Protein AF-0000000066047493 (afdb_homodimer)

Solvent-accessible surface area (backbone atoms only — not comparable to full-atom values): 22951 Å² total; per-residue (Å²): 124,48,51,54,41,80,48,24,30,14,54,43,88,76,46,97,76,57,44,46,28,28,40,34,30,25,48,76,84,40,81,46,74,47,67,24,36,62,65,63,35,32,35,35,38,46,35,35,28,64,75,72,47,18,36,46,33,30,32,35,70,24,67,33,24,29,52,37,48,42,27,70,78,39,75,61,57,65,62,62,13,74,35,93,57,65,35,69,50,83,67,80,63,63,32,67,62,13,40,36,40,35,50,41,54,42,69,62,78,60,86,91,60,49,70,47,50,48,46,28,53,32,36,29,40,38,52,6,32,69,57,56,58,84,57,52,40,81,73,51,51,26,41,41,59,48,82,39,19,29,22,44,38,36,36,30,33,31,79,44,43,67,87,37,45,78,43,80,33,20,38,49,68,93,72,68,45,62,38,44,61,38,75,42,44,57,93,49,41,64,60,55,56,67,36,66,83,53,51,23,28,56,66,39,39,42,47,54,52,46,40,58,70,69,45,26,64,81,70,70,50,129,122,50,51,54,42,77,48,23,30,15,54,42,87,77,46,97,76,57,44,46,28,30,40,33,32,25,47,78,84,40,82,46,72,47,69,24,38,63,67,62,34,32,36,34,38,46,34,37,29,65,75,71,48,19,36,45,34,31,32,36,69,24,68,32,24,29,52,36,47,42,28,70,78,39,75,63,59,65,63,62,13,74,37,94,57,64,36,68,51,84,68,81,63,62,31,67,62,13,41,36,40,35,50,42,56,43,68,62,79,61,85,91,59,51,72,48,51,47,46,28,52,31,36,30,40,37,53,5,32,68,57,54,58,85,56,52,40,81,72,53,51,26,41,42,59,49,82,40,19,28,22,44,37,35,34,30,34,32,79,44,42,67,87,37,45,79,45,81,32,19,37,50,67,92,72,67,44,61,38,44,59,38,76,43,44,56,93,49,42,64,62,54,54,68,35,66,84,53,52,24,28,55,66,38,41,42,47,54,52,46,39,58,72,71,45,25,66,80,70,69,51,127

Secondary structure (DSSP, 8-state):
---EEEEEEEE----SS-EEEEEEEEETTEEEEEEEEE---EEEEEEEETTTTEEEEEEEE-HHHHHHHHHHHSTTTTTGGGSSS-EE-SS---GGGGEEEE-EEEE--STT--HHHHHHHHIIIII-B---GGG-EEEEEEEESTTT--EEEEEEEEEE-GGGB-S-----GGGT--EEEEEEEGGGHHHHHH-TTS-BBHHHHHHHHHIIIIIHHHHT--/---EEEEEEEE-S--SS-EEEEEEEEETTEEEEEEEEE---EEEEEEEETTTTEEEEEEEE-HHHHHHHHHHHSTTTTTGGGSSS-EE-SS---GGGGEEEE-EEEE--STT--HHHHHHHHIIIII-B---GGG-EEEEEEEESTTT--EEEEEEEEEE-GGGB-S-----GGGT--EEEEEEEGGGHHHHHH-TTS-BBHHHHHHHHHIIIIIHHHHT--

Radius of gyration: 21.53 Å; Cα contacts (8 Å, |Δi|>4): 1032; chains: 2; bounding box: 58×57×49 Å

pLDDT: mean 90.62, std 9.06, range [60.53, 98.88]

Organism: Bos taurus (NCBI:txid9913)

Structure (mmCIF, N/CA/C/O backbo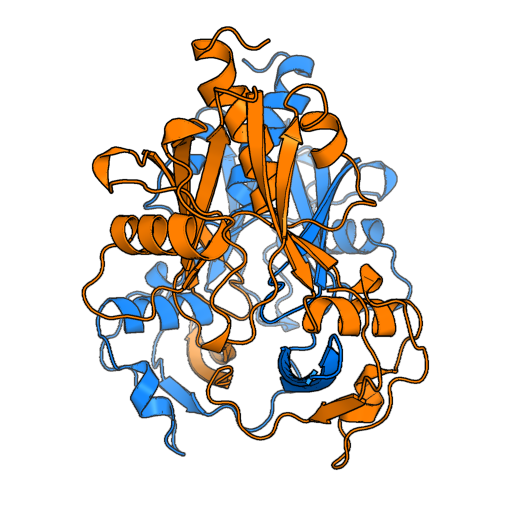ne):
data_AF-0000000066047493-model_v1
#
loop_
_entity.id
_entity.type
_entity.pdbx_description
1 polymer 'Uridine diphosphate glucose pyrophosphatase NUDT14'
#
loop_
_atom_site.group_PDB
_atom_site.id
_atom_site.type_symbol
_atom_site.label_atom_id
_atom_site.label_alt_id
_atom_site.label_comp_id
_atom_site.label_asym_id
_atom_site.label_entity_id
_atom_site.label_seq_id
_atom_site.pdbx_PDB_ins_code
_atom_site.Cartn_x
_atom_site.Cartn_y
_atom_site.Cartn_z
_atom_site.occupancy
_atom_site.B_iso_or_equiv
_atom_site.auth_seq_id
_atom_site.auth_comp_id
_atom_site.auth_asym_id
_atom_site.auth_atom_id
_atom_site.pdbx_PDB_model_num
ATOM 1 N N . MET A 1 1 ? -6.012 13.375 20.609 1 70.56 1 MET A N 1
ATOM 2 C CA . MET A 1 1 ? -6.293 12.547 19.438 1 70.56 1 MET A CA 1
ATOM 3 C C . MET A 1 1 ? -6.602 11.109 19.859 1 70.56 1 MET A C 1
ATOM 5 O O . MET A 1 1 ? -7.414 10.438 19.219 1 70.56 1 MET A O 1
ATOM 9 N N . GLU A 1 2 ? -6.23 10.93 21.062 1 76.81 2 GLU A N 1
ATOM 10 C CA . GLU A 1 2 ? -6.199 9.492 21.281 1 76.81 2 GLU A CA 1
ATOM 11 C C . GLU A 1 2 ? -7.277 9.055 22.266 1 76.81 2 GLU A C 1
ATOM 13 O O . GLU A 1 2 ? -7.344 7.887 22.641 1 76.81 2 GLU A O 1
ATOM 18 N N . ARG A 1 3 ? -8.047 9.992 22.656 1 81.75 3 ARG A N 1
ATOM 19 C CA . ARG A 1 3 ? -9.141 9.523 23.5 1 81.75 3 ARG A CA 1
ATOM 20 C C . ARG A 1 3 ? -10.281 8.961 22.672 1 81.75 3 ARG A C 1
ATOM 22 O O . ARG A 1 3 ? -11.094 9.711 22.125 1 81.75 3 ARG A O 1
ATOM 29 N N . ILE A 1 4 ? -10.367 7.695 22.516 1 81.25 4 ILE A N 1
ATOM 30 C CA . ILE A 1 4 ? -11.367 6.973 21.719 1 81.25 4 ILE A CA 1
ATOM 31 C C . ILE A 1 4 ? -12.289 6.195 22.656 1 81.25 4 ILE A C 1
ATOM 33 O O . ILE A 1 4 ? -11.828 5.41 23.484 1 81.25 4 ILE A O 1
ATOM 37 N N . GLU A 1 5 ? -13.516 6.441 22.578 1 80.44 5 GLU A N 1
ATOM 38 C CA . GLU A 1 5 ? -14.492 5.812 23.469 1 80.44 5 GLU A CA 1
ATOM 39 C C . GLU A 1 5 ? -15.711 5.324 22.688 1 80.44 5 GLU A C 1
ATOM 41 O O . GLU A 1 5 ? -15.945 5.766 21.562 1 80.44 5 GLU A O 1
ATOM 46 N N . GLY A 1 6 ? -16.453 4.453 23.312 1 81.94 6 GLY A N 1
ATOM 47 C CA . GLY A 1 6 ? -17.75 4.031 22.781 1 81.94 6 GLY A CA 1
ATOM 48 C C . GLY A 1 6 ? -17.656 3.428 21.391 1 81.94 6 GLY A C 1
ATOM 49 O O . GLY A 1 6 ? -18.469 3.732 20.531 1 81.94 6 GLY A O 1
ATOM 50 N N . VAL A 1 7 ? -16.672 2.66 21.156 1 81.75 7 VAL A N 1
ATOM 51 C CA . VAL A 1 7 ? -16.422 2.117 19.812 1 81.75 7 VAL A CA 1
ATOM 52 C C . VAL A 1 7 ? -17.406 0.978 19.547 1 81.75 7 VAL A C 1
ATOM 54 O O . VAL A 1 7 ? -17.5 0.032 20.328 1 81.75 7 VAL A O 1
ATOM 57 N N . ALA A 1 8 ? -18.188 1.154 18.516 1 83.56 8 ALA A N 1
ATOM 58 C CA . ALA A 1 8 ? -19.125 0.139 18.047 1 83.56 8 ALA A CA 1
ATOM 59 C C . ALA A 1 8 ? -19 -0.094 16.547 1 83.56 8 ALA A C 1
ATOM 61 O O . ALA A 1 8 ? -18.609 0.812 15.812 1 83.56 8 ALA A O 1
ATOM 62 N N . VAL A 1 9 ? -19.312 -1.33 16.078 1 82.88 9 VAL A N 1
ATOM 63 C CA . VAL A 1 9 ? -19.172 -1.686 14.672 1 82.88 9 VAL A CA 1
ATOM 64 C C . VAL A 1 9 ? -20.469 -2.34 14.18 1 82.88 9 VAL A C 1
ATOM 66 O O . VAL A 1 9 ? -21.109 -3.08 14.922 1 82.88 9 VAL A O 1
ATOM 69 N N . GLY A 1 10 ? -20.859 -1.944 12.938 1 78.19 10 GLY A N 1
ATOM 70 C CA . GLY A 1 10 ? -22 -2.551 12.266 1 78.19 10 GLY A CA 1
ATOM 71 C C . GLY A 1 10 ? -21.812 -2.658 10.766 1 78.19 10 GLY A C 1
ATOM 72 O O . GLY A 1 10 ? -20.844 -2.146 10.211 1 78.19 10 GLY A O 1
ATOM 73 N N . ARG A 1 11 ? -22.766 -3.391 10.141 1 78.81 11 ARG A N 1
ATOM 74 C CA . ARG A 1 11 ? -22.75 -3.514 8.688 1 78.81 11 ARG A CA 1
ATOM 75 C C . ARG A 1 11 ? -22.953 -2.156 8.023 1 78.81 11 ARG A C 1
ATOM 77 O O . ARG A 1 11 ? -23.766 -1.351 8.477 1 78.81 11 ARG A O 1
ATOM 84 N N . CYS A 1 12 ? -22.172 -1.893 7.023 1 75.12 12 CYS A N 1
ATOM 85 C CA . CYS A 1 12 ? -22.312 -0.678 6.23 1 75.12 12 CYS A CA 1
ATOM 86 C C . CYS A 1 12 ? -23.234 -0.919 5.035 1 75.12 12 CYS A C 1
ATOM 88 O O . CYS A 1 12 ? -22.828 -1.562 4.062 1 75.12 12 CYS A O 1
ATOM 90 N N . ALA A 1 13 ? -24.469 -0.514 5.109 1 67.25 13 ALA A N 1
ATOM 91 C CA . ALA A 1 13 ? -25.438 -0.78 4.055 1 67.25 13 ALA A CA 1
ATOM 92 C C . ALA A 1 13 ? -25.156 0.075 2.822 1 67.25 13 ALA A C 1
ATOM 94 O O . ALA A 1 13 ? -25.25 -0.409 1.691 1 67.25 13 ALA A O 1
ATOM 95 N N . ALA A 1 14 ? -24.891 1.337 3.01 1 70.12 14 ALA A N 1
ATOM 96 C CA . ALA A 1 14 ? -24.609 2.283 1.936 1 70.12 14 ALA A CA 1
ATOM 97 C C . ALA A 1 14 ? -23.562 3.305 2.371 1 70.12 14 ALA A C 1
ATOM 99 O O . ALA A 1 14 ? -23.547 3.734 3.527 1 70.12 14 ALA A O 1
ATOM 100 N N . SER A 1 15 ? -22.625 3.457 1.562 1 75.62 15 SER A N 1
ATOM 101 C CA . SER A 1 15 ? -21.594 4.438 1.853 1 75.62 15 SER A CA 1
ATOM 102 C C . SER A 1 15 ? -21.281 5.301 0.631 1 75.62 15 SER A C 1
ATOM 104 O O . SER A 1 15 ? -21.156 4.785 -0.481 1 75.62 15 SER A O 1
ATOM 106 N N . PRO A 1 16 ? -21.328 6.594 0.808 1 71.5 16 PRO A N 1
ATOM 107 C CA . PRO A 1 16 ? -20.875 7.43 -0.305 1 71.5 16 PRO A CA 1
ATOM 108 C C . PRO A 1 16 ? -19.375 7.328 -0.55 1 71.5 16 PRO A C 1
ATOM 110 O O . PRO A 1 16 ? -18.875 7.734 -1.607 1 71.5 16 PRO A O 1
ATOM 113 N N . TYR A 1 17 ? -18.672 6.754 0.406 1 72.06 17 TYR A N 1
ATOM 114 C CA . TYR A 1 17 ? -17.203 6.746 0.333 1 72.06 17 TYR A CA 1
ATOM 115 C C . TYR A 1 17 ? -16.688 5.375 -0.088 1 72.06 17 TYR A C 1
ATOM 117 O O . TYR A 1 17 ? -15.586 5.262 -0.618 1 72.06 17 TYR A O 1
ATOM 125 N N . LEU A 1 18 ? -17.5 4.414 0.241 1 75.94 18 LEU A N 1
ATOM 126 C CA . LEU A 1 18 ? -17.203 3.035 -0.128 1 75.94 18 LEU A CA 1
ATOM 127 C C . LEU A 1 18 ? -18.266 2.477 -1.062 1 75.94 18 LEU A C 1
ATOM 129 O O . LEU A 1 18 ? -19.328 2.041 -0.609 1 75.94 18 LEU A O 1
ATOM 133 N N . VAL A 1 19 ? -18.016 2.482 -2.299 1 79.25 19 VAL A N 1
ATOM 134 C CA . VAL A 1 19 ? -18.984 1.977 -3.26 1 79.25 19 VAL A CA 1
ATOM 135 C C . VAL A 1 19 ? -18.484 0.665 -3.861 1 79.25 19 VAL A C 1
ATOM 137 O O . VAL A 1 19 ? -17.656 0.669 -4.773 1 79.25 19 VAL A O 1
ATOM 140 N N . PRO A 1 20 ? -18.984 -0.422 -3.262 1 83.5 20 PRO A N 1
ATOM 141 C CA . PRO A 1 20 ? -18.609 -1.722 -3.812 1 83.5 20 PRO A CA 1
ATOM 142 C C . PRO A 1 20 ? -19.219 -1.991 -5.18 1 83.5 20 PRO A C 1
ATOM 144 O O . PRO A 1 20 ? -20.422 -1.762 -5.375 1 83.5 20 PRO A O 1
ATOM 147 N N . LEU A 1 21 ? -18.406 -2.371 -6.109 1 86.44 21 LEU A N 1
ATOM 148 C CA . LEU A 1 21 ? -18.828 -2.723 -7.465 1 86.44 21 LEU A CA 1
ATOM 149 C C . LEU A 1 21 ? -18.406 -4.145 -7.812 1 86.44 21 LEU A C 1
ATOM 151 O O . LEU A 1 21 ? -17.516 -4.707 -7.168 1 86.44 21 LEU A O 1
ATOM 155 N N . THR A 1 22 ? -19.141 -4.727 -8.719 1 87.56 22 THR A N 1
ATOM 156 C CA . THR A 1 22 ? -18.75 -6.023 -9.266 1 87.56 22 THR A CA 1
ATOM 157 C C . THR A 1 22 ? -18.438 -5.914 -10.758 1 87.56 22 THR A C 1
ATOM 159 O O . THR A 1 22 ? -19.234 -5.363 -11.523 1 87.56 22 THR A O 1
ATOM 162 N N . LEU A 1 23 ? -17.281 -6.344 -11.148 1 88.94 23 LEU A N 1
ATOM 163 C CA . LEU A 1 23 ? -16.906 -6.445 -12.555 1 88.94 23 LEU A CA 1
ATOM 164 C C . LEU A 1 23 ? -17.188 -7.848 -13.086 1 88.94 23 LEU A C 1
ATOM 166 O O . LEU A 1 23 ? -16.766 -8.836 -12.492 1 88.94 23 LEU A O 1
ATOM 170 N N . HIS A 1 24 ? -17.922 -7.922 -14.109 1 88.31 24 HIS A N 1
ATOM 171 C CA . HIS A 1 24 ? -18.172 -9.172 -14.828 1 88.31 24 HIS A CA 1
ATOM 172 C C . HIS A 1 24 ? -17.406 -9.195 -16.141 1 88.3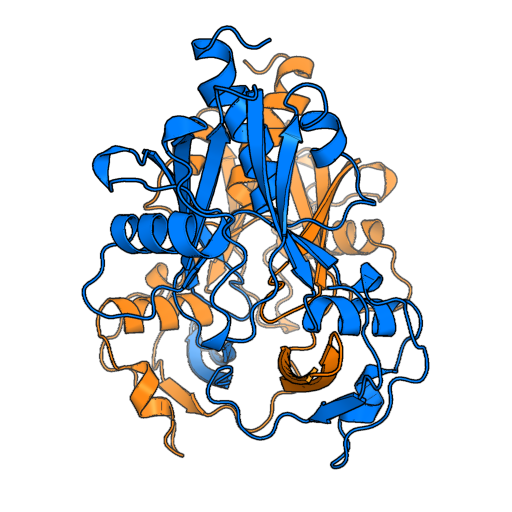1 24 HIS A C 1
ATOM 174 O O . HIS A 1 24 ? -17.375 -8.211 -16.875 1 88.31 24 HIS A O 1
ATOM 180 N N . TYR A 1 25 ? -16.734 -10.328 -16.391 1 89 25 TYR A N 1
ATOM 181 C CA . TYR A 1 25 ? -15.906 -10.398 -17.594 1 89 25 TYR A CA 1
ATOM 182 C C . TYR A 1 25 ? -15.625 -11.844 -17.984 1 89 25 TYR A C 1
ATOM 184 O O . TYR A 1 25 ? -15.914 -12.766 -17.203 1 89 25 TYR A O 1
ATOM 192 N N . ARG A 1 26 ? -15.211 -11.977 -19.172 1 88.38 26 ARG A N 1
ATOM 193 C CA . ARG A 1 26 ? -14.703 -13.266 -19.625 1 88.38 26 ARG A CA 1
ATOM 194 C C . ARG A 1 26 ? -13.188 -13.219 -19.812 1 88.38 26 ARG A C 1
ATOM 196 O O . ARG A 1 26 ? -12.656 -12.289 -20.438 1 88.38 26 ARG A O 1
ATOM 203 N N . GLN A 1 27 ? -12.547 -14.141 -19.141 1 88.88 27 GLN A N 1
ATOM 204 C CA . GLN A 1 27 ? -11.102 -14.273 -19.297 1 88.88 27 GLN A CA 1
ATOM 205 C C . GLN A 1 27 ? -10.734 -15.609 -19.938 1 88.88 27 GLN A C 1
ATOM 207 O O . GLN A 1 27 ? -10.992 -16.672 -19.359 1 88.88 27 GLN A O 1
ATOM 212 N N . ASN A 1 28 ? -10.156 -15.547 -21.125 1 87.81 28 ASN A N 1
ATOM 213 C CA . ASN A 1 28 ? -9.836 -16.75 -21.891 1 87.81 28 ASN A CA 1
ATOM 214 C C . ASN A 1 28 ? -11.047 -17.672 -22.016 1 87.81 28 ASN A C 1
ATOM 216 O O . ASN A 1 28 ? -10.945 -18.875 -21.75 1 87.81 28 ASN A O 1
ATOM 220 N N . GLY A 1 29 ? -12.203 -17.062 -22.188 1 86 29 GLY A N 1
ATOM 221 C CA . GLY A 1 29 ? -13.422 -17.812 -22.453 1 86 29 GLY A CA 1
ATOM 222 C C . GLY A 1 29 ? -14.195 -18.141 -21.188 1 86 29 GLY A C 1
ATOM 223 O O . GLY A 1 29 ? -15.375 -18.5 -21.25 1 86 29 GLY A O 1
ATOM 224 N N . ALA A 1 30 ? -13.547 -17.984 -20.094 1 87.5 30 ALA A N 1
ATOM 225 C CA . ALA A 1 30 ? -14.211 -18.328 -18.828 1 87.5 30 ALA A CA 1
ATOM 226 C C . ALA A 1 30 ? -14.852 -17.094 -18.188 1 87.5 30 ALA A C 1
ATOM 228 O O . ALA A 1 30 ? -14.203 -16.047 -18.062 1 87.5 30 ALA A O 1
ATOM 229 N N . GLN A 1 31 ? -16.141 -17.297 -17.766 1 88.62 31 GLN A N 1
ATOM 230 C CA . GLN A 1 31 ? -16.859 -16.234 -17.094 1 88.62 31 GLN A CA 1
ATOM 231 C C . GLN A 1 31 ? -16.359 -16.047 -15.672 1 88.62 31 GLN A C 1
ATOM 233 O O . GLN A 1 31 ? -16.203 -17.016 -14.93 1 88.62 31 GLN A O 1
ATOM 238 N N . LYS A 1 32 ? -16.062 -14.781 -15.398 1 88.19 32 LYS A N 1
ATOM 239 C CA . LYS A 1 32 ? -15.57 -14.453 -14.07 1 88.19 32 LYS A CA 1
ATOM 240 C C . LYS A 1 32 ? -16.234 -13.195 -13.523 1 88.19 32 LYS A C 1
ATOM 242 O O . LYS A 1 32 ? -16.844 -12.43 -14.281 1 88.19 32 LYS A O 1
ATOM 247 N N . SER A 1 33 ? -16.297 -13.078 -12.25 1 87.94 33 SER A N 1
ATOM 248 C CA . SER A 1 33 ? -16.719 -11.867 -11.562 1 87.94 33 SER A CA 1
ATOM 249 C C . SER A 1 33 ? -15.766 -11.508 -10.43 1 87.94 33 SER A C 1
ATOM 251 O O . SER A 1 33 ? -15.156 -12.398 -9.828 1 87.94 33 SER A O 1
ATOM 253 N N . TRP A 1 34 ? -15.633 -10.211 -10.211 1 89.06 34 TRP A N 1
ATOM 254 C CA . TRP A 1 34 ? -14.742 -9.727 -9.164 1 89.06 34 TRP A CA 1
ATOM 255 C C . TRP A 1 34 ? -15.328 -8.492 -8.477 1 89.06 34 TRP A C 1
ATOM 257 O O . TRP A 1 34 ? -15.711 -7.527 -9.141 1 89.06 34 TRP A O 1
ATOM 267 N N . ASP A 1 35 ? -15.422 -8.617 -7.145 1 87.38 35 ASP A N 1
ATOM 268 C CA . ASP A 1 35 ? -15.906 -7.488 -6.352 1 87.38 35 ASP A CA 1
ATOM 269 C C . ASP A 1 35 ? -14.758 -6.551 -5.973 1 87.38 35 ASP A C 1
ATOM 271 O O . ASP A 1 35 ? -13.695 -7.004 -5.555 1 87.38 35 ASP A O 1
ATOM 275 N N . PHE A 1 36 ? -15.023 -5.254 -6.223 1 88.69 36 PHE A N 1
ATOM 276 C CA . PHE A 1 36 ? -13.984 -4.273 -5.914 1 88.69 36 PHE A CA 1
ATOM 277 C C . PHE A 1 36 ? -14.609 -2.963 -5.441 1 88.69 36 PHE A C 1
ATOM 279 O O . PHE A 1 36 ? -15.828 -2.814 -5.441 1 88.69 36 PHE A O 1
ATOM 286 N N . MET A 1 37 ? -13.758 -2.092 -4.914 1 86.38 37 MET A N 1
ATOM 287 C CA . MET A 1 37 ? -14.164 -0.768 -4.457 1 86.38 37 MET A CA 1
ATOM 288 C C . MET A 1 37 ? -13.633 0.319 -5.383 1 86.38 37 MET A C 1
ATOM 290 O O . MET A 1 37 ? -12.445 0.323 -5.727 1 86.38 37 MET A O 1
ATOM 294 N N . LYS A 1 38 ? -14.562 1.159 -5.742 1 85.19 38 LYS A N 1
ATOM 295 C CA . LYS A 1 38 ? -14.109 2.344 -6.465 1 85.19 38 LYS A CA 1
ATOM 296 C C . LYS A 1 38 ? -13.414 3.328 -5.527 1 85.19 38 LYS A C 1
ATOM 298 O O . LYS A 1 38 ? -13.977 3.709 -4.496 1 85.19 38 LYS A O 1
ATOM 303 N N . THR A 1 39 ? -12.227 3.664 -5.762 1 85.75 39 THR A N 1
ATOM 304 C CA . THR A 1 39 ? -11.477 4.629 -4.973 1 85.75 39 THR A CA 1
ATOM 305 C C . THR A 1 39 ? -10.82 5.672 -5.871 1 85.75 39 THR A C 1
ATOM 307 O O . THR A 1 39 ? -10.703 5.473 -7.082 1 85.75 39 THR A O 1
ATOM 310 N N . HIS A 1 40 ? -10.469 6.848 -5.309 1 87.81 40 HIS A N 1
ATOM 311 C CA . HIS A 1 40 ? -9.766 7.902 -6.031 1 87.81 40 HIS A CA 1
ATOM 312 C C . HIS A 1 40 ? -8.266 7.656 -6.043 1 87.81 40 HIS A C 1
ATOM 314 O O . HIS A 1 40 ? -7.715 7.09 -5.098 1 87.81 40 HIS A O 1
ATOM 320 N N . ASP A 1 41 ? -7.684 8.062 -7.16 1 92.19 41 ASP A N 1
ATOM 321 C CA . ASP A 1 41 ? -6.23 8.18 -7.117 1 92.19 41 ASP A CA 1
ATOM 322 C C . ASP A 1 41 ? -5.789 9.125 -6.004 1 92.19 41 ASP A C 1
ATOM 324 O O . ASP A 1 41 ? -6.602 9.875 -5.457 1 92.19 41 ASP A O 1
ATOM 328 N N . SER A 1 42 ? -4.52 8.984 -5.617 1 95.44 42 SER A N 1
ATOM 329 C CA . SER A 1 42 ? -4.039 9.789 -4.5 1 95.44 42 SER A CA 1
ATOM 330 C C . SER A 1 42 ? -2.578 10.18 -4.695 1 95.44 42 SER A C 1
ATOM 332 O O . SER A 1 42 ? -1.908 9.68 -5.602 1 95.44 42 SER A O 1
ATOM 334 N N . VAL A 1 43 ? -2.195 11.141 -3.908 1 98 43 VAL A N 1
ATOM 335 C CA . VAL A 1 43 ? -0.798 11.562 -3.855 1 98 43 VAL A CA 1
ATOM 336 C C . VAL A 1 43 ? -0.275 11.438 -2.426 1 98 43 VAL A C 1
ATOM 338 O O . VAL A 1 43 ? -1.055 11.43 -1.471 1 98 43 VAL A O 1
ATOM 341 N N . THR A 1 44 ? 0.979 11.219 -2.291 1 98.44 44 THR A N 1
ATOM 342 C CA . THR A 1 44 ? 1.712 11.359 -1.039 1 98.44 44 THR A CA 1
ATOM 343 C C . THR A 1 44 ? 2.922 12.266 -1.222 1 98.44 44 THR A C 1
ATOM 345 O O . THR A 1 44 ? 3.395 12.469 -2.344 1 98.44 44 THR A O 1
ATOM 348 N N . ILE A 1 45 ? 3.35 12.812 -0.146 1 98.69 45 ILE A N 1
ATOM 349 C CA . ILE A 1 45 ? 4.504 13.703 -0.231 1 98.69 45 ILE A CA 1
ATOM 350 C C . ILE A 1 45 ? 5.457 13.422 0.929 1 98.69 45 ILE A C 1
ATOM 352 O O . ILE A 1 45 ? 5.062 13.484 2.096 1 98.69 45 ILE A O 1
ATOM 356 N N . LEU A 1 46 ? 6.684 13.07 0.621 1 98.75 46 LEU A N 1
ATOM 357 C CA . LEU A 1 46 ? 7.785 13.031 1.574 1 98.75 46 LEU A CA 1
ATOM 358 C C . LEU A 1 46 ? 8.469 14.391 1.667 1 98.75 46 LEU A C 1
ATOM 360 O O . LEU A 1 46 ? 9.023 14.883 0.679 1 98.75 46 LEU A O 1
ATOM 364 N N . MET A 1 47 ? 8.383 15.008 2.791 1 98.81 47 MET A N 1
ATOM 365 C CA . MET A 1 47 ? 9.031 16.297 2.988 1 98.81 47 MET A CA 1
ATOM 366 C C . MET A 1 47 ? 10.242 16.172 3.906 1 98.81 47 MET A C 1
ATOM 368 O O . MET A 1 47 ? 10.188 15.453 4.91 1 98.81 47 MET A O 1
ATOM 372 N N . PHE A 1 48 ? 11.312 16.75 3.531 1 98.69 48 PHE A N 1
ATOM 373 C CA . PHE A 1 48 ? 12.516 16.891 4.348 1 98.69 48 PHE A CA 1
ATOM 374 C C . PHE A 1 48 ? 12.703 18.344 4.797 1 98.69 48 PHE A C 1
ATOM 376 O O . PHE A 1 48 ? 12.953 19.219 3.979 1 98.69 48 PHE A O 1
ATOM 383 N N . ASN A 1 49 ? 12.516 18.609 6.074 1 98.38 49 ASN A N 1
ATOM 384 C CA . ASN A 1 49 ? 12.797 19.922 6.633 1 98.38 49 ASN A CA 1
ATOM 385 C C . ASN A 1 49 ? 14.281 20.109 6.91 1 98.38 49 ASN A C 1
ATOM 387 O O . ASN A 1 49 ? 14.812 19.562 7.879 1 98.38 49 ASN A O 1
ATOM 391 N N . SER A 1 50 ? 14.898 20.859 6.121 1 97.25 50 SER A N 1
ATOM 392 C CA . SER A 1 50 ? 16.344 21.016 6.215 1 97.25 50 SER A CA 1
ATOM 393 C C . SER A 1 50 ? 16.719 21.891 7.406 1 97.25 50 SER A C 1
ATOM 395 O O . SER A 1 50 ? 17.828 21.766 7.949 1 97.25 50 SER A O 1
ATOM 397 N N . SER A 1 51 ? 15.859 22.812 7.871 1 97.19 51 SER A N 1
ATOM 398 C CA . SER A 1 51 ? 16.125 23.625 9.055 1 97.19 51 SER A CA 1
ATOM 399 C C . SER A 1 51 ? 16.266 22.75 10.297 1 97.19 51 SER A C 1
ATOM 401 O O . SER A 1 5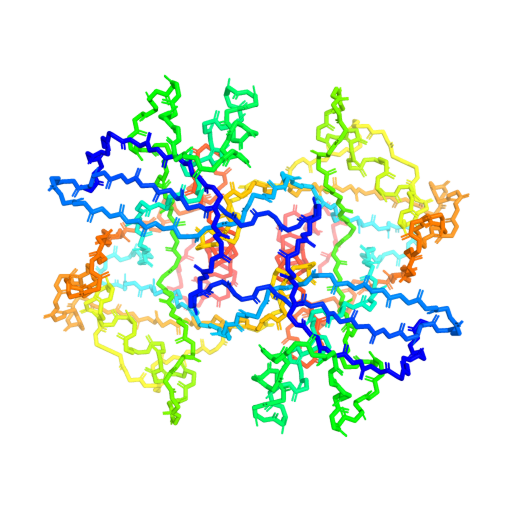1 ? 17.062 23.062 11.188 1 97.19 51 SER A O 1
ATOM 403 N N . ARG A 1 52 ? 15.516 21.641 10.344 1 95.75 52 ARG A N 1
ATOM 404 C CA . ARG A 1 52 ? 15.469 20.766 11.523 1 95.75 52 ARG A CA 1
ATOM 405 C C . ARG A 1 52 ? 16.188 19.453 11.258 1 95.75 52 ARG A C 1
ATOM 407 O O . ARG A 1 52 ? 16.312 18.625 12.164 1 95.75 52 ARG A O 1
ATOM 414 N N . ARG A 1 53 ? 16.562 19.281 10.086 1 96.94 53 ARG A N 1
ATOM 415 C CA . ARG A 1 53 ? 17.125 18 9.672 1 96.94 53 ARG A CA 1
ATOM 416 C C . ARG A 1 53 ? 16.219 16.844 10.039 1 96.94 53 ARG A C 1
ATOM 418 O O . ARG A 1 53 ? 16.641 15.898 10.711 1 96.94 53 ARG A O 1
ATOM 425 N N . SER A 1 54 ? 15.047 16.922 9.57 1 98.31 54 SER A N 1
ATOM 426 C CA . SER A 1 54 ? 14.031 15.945 9.922 1 98.31 54 SER A CA 1
ATOM 427 C C . SER A 1 54 ? 13.102 15.656 8.75 1 98.31 54 SER A C 1
ATOM 429 O O . SER A 1 54 ? 12.953 16.484 7.852 1 98.31 54 SER A O 1
ATOM 431 N N . LEU A 1 55 ? 12.586 14.492 8.711 1 98.75 55 LEU A N 1
ATOM 432 C CA . LEU A 1 55 ? 11.516 14.141 7.781 1 98.75 55 LEU A CA 1
ATOM 433 C C . LEU A 1 55 ? 10.148 14.469 8.375 1 98.75 55 LEU A C 1
ATOM 435 O O . LEU A 1 55 ? 9.914 14.242 9.57 1 98.75 55 LEU A O 1
ATOM 439 N N . VAL A 1 56 ? 9.258 15.016 7.594 1 98.75 56 VAL A N 1
ATOM 440 C CA . VAL A 1 56 ? 7.93 15.414 8.055 1 98.75 56 VAL A CA 1
ATOM 441 C C . VAL A 1 56 ? 6.93 14.289 7.797 1 98.75 56 VAL A C 1
ATOM 443 O O . VAL A 1 56 ? 6.711 13.898 6.648 1 98.75 56 VAL A O 1
ATOM 446 N N . LEU A 1 57 ? 6.355 13.734 8.836 1 98.62 57 LEU A N 1
ATOM 447 C CA . LEU A 1 57 ? 5.309 12.719 8.789 1 98.62 57 LEU A CA 1
ATOM 448 C C . LEU A 1 57 ? 4.023 13.234 9.43 1 98.62 57 LEU A C 1
ATOM 450 O O . LEU A 1 57 ? 4.004 14.328 10 1 98.62 57 LEU A O 1
ATOM 454 N N . VAL A 1 58 ? 3 12.484 9.219 1 98.25 58 VAL A N 1
ATOM 455 C CA . VAL A 1 58 ? 1.767 12.742 9.961 1 98.25 58 VAL A CA 1
ATOM 456 C C . VAL A 1 58 ? 1.388 11.5 10.773 1 98.25 58 VAL A C 1
ATOM 458 O O . VAL A 1 58 ? 1.769 10.383 10.422 1 98.25 58 VAL A O 1
ATOM 461 N N . LYS A 1 59 ? 0.717 11.766 11.781 1 96.75 59 LYS A N 1
ATOM 462 C CA . LYS A 1 59 ? 0.168 10.742 12.664 1 96.75 59 LYS A CA 1
ATOM 463 C C . LYS A 1 59 ? -1.322 10.969 12.906 1 96.75 59 LYS A C 1
ATOM 465 O O . LYS A 1 59 ? -1.757 12.094 13.133 1 96.75 59 LYS A O 1
ATOM 470 N N . GLN A 1 60 ? -2.094 9.93 12.805 1 95.88 60 GLN A N 1
ATOM 471 C CA . GLN A 1 60 ? -3.531 10.086 13 1 95.88 60 GLN A CA 1
ATOM 472 C C . GLN A 1 60 ? -4.191 8.758 13.352 1 95.88 60 GLN A C 1
ATOM 474 O O . GLN A 1 60 ? -3.621 7.691 13.094 1 95.88 60 GLN A O 1
ATOM 479 N N . PHE A 1 61 ? -5.418 8.891 14.008 1 94.44 61 PHE A N 1
ATOM 480 C CA . PHE A 1 61 ? -6.227 7.723 14.328 1 94.44 61 PHE A CA 1
ATOM 481 C C . PHE A 1 61 ? -6.926 7.191 13.078 1 94.44 61 PHE A C 1
ATOM 483 O O . PHE A 1 61 ? -7.633 7.934 12.391 1 94.44 61 PHE A O 1
ATOM 490 N N . ARG A 1 62 ? -6.684 5.93 12.82 1 95.06 62 ARG A N 1
ATOM 491 C CA . ARG A 1 62 ? -7.344 5.23 11.727 1 95.06 62 ARG A CA 1
ATOM 492 C C . ARG A 1 62 ? -8.328 4.188 12.25 1 95.06 62 ARG A C 1
ATOM 494 O O . ARG A 1 62 ? -7.918 3.125 12.719 1 95.06 62 ARG A O 1
ATOM 501 N N . PRO A 1 63 ? -9.602 4.438 12.133 1 91.5 63 PRO A N 1
ATOM 502 C CA . PRO A 1 63 ? -10.602 3.521 12.68 1 91.5 63 PRO A CA 1
ATOM 503 C C . PRO A 1 63 ? -10.469 2.104 12.125 1 91.5 63 PRO A C 1
ATOM 505 O O . PRO A 1 63 ? -10.641 1.132 12.867 1 91.5 63 PRO A O 1
ATOM 508 N N . ALA A 1 64 ? -10.227 2.027 10.852 1 91.81 64 ALA A N 1
ATOM 509 C CA . ALA A 1 64 ? -10.07 0.702 10.25 1 91.81 64 ALA A CA 1
ATOM 510 C C . ALA A 1 64 ? -8.938 -0.069 10.914 1 91.81 64 ALA A C 1
ATOM 512 O O . ALA A 1 64 ? -9.055 -1.269 11.172 1 91.81 64 ALA A O 1
ATOM 513 N N . VAL A 1 65 ? -7.832 0.617 11.141 1 93.94 65 VAL A N 1
ATOM 514 C CA . VAL A 1 65 ? -6.691 -0.009 11.797 1 93.94 65 VAL A CA 1
ATOM 515 C C . VAL A 1 65 ? -7.074 -0.424 13.219 1 93.94 65 VAL A C 1
ATOM 517 O O . VAL A 1 65 ? -6.742 -1.525 13.664 1 93.94 65 VAL A O 1
ATOM 520 N N . TYR A 1 66 ? -7.781 0.435 13.945 1 92.62 66 TYR A N 1
ATOM 521 C CA . TYR A 1 66 ? -8.25 0.121 15.289 1 92.62 66 TYR A CA 1
ATOM 522 C C . TYR A 1 66 ? -9.102 -1.141 15.289 1 92.62 66 TYR A C 1
ATOM 524 O O . TYR A 1 66 ? -8.898 -2.039 16.109 1 92.62 66 TYR A O 1
ATOM 532 N N . ALA A 1 67 ? -10.031 -1.192 14.391 1 89.75 67 ALA A N 1
ATOM 533 C CA . ALA A 1 67 ? -10.914 -2.352 14.273 1 89.75 67 ALA A CA 1
ATOM 534 C C . ALA A 1 67 ? -10.117 -3.621 13.992 1 89.75 67 ALA A C 1
ATOM 536 O O . ALA A 1 67 ? -10.406 -4.684 14.539 1 89.75 67 ALA A O 1
ATOM 537 N N . GLY A 1 68 ? -9.156 -3.453 13.062 1 89.44 68 GLY A N 1
ATOM 538 C CA . GLY A 1 68 ? -8.297 -4.586 12.75 1 89.44 68 GLY A CA 1
ATOM 539 C C . GLY A 1 68 ? -7.531 -5.098 13.961 1 89.44 68 GLY A C 1
ATOM 540 O O . GLY A 1 68 ? -7.391 -6.309 14.141 1 89.44 68 GLY A O 1
ATOM 541 N N . GLU A 1 69 ? -7.008 -4.184 14.766 1 91.44 69 GLU A N 1
ATOM 542 C CA . GLU A 1 69 ? -6.281 -4.566 15.969 1 91.44 69 GLU A CA 1
ATOM 543 C C . GLU A 1 69 ? -7.199 -5.27 16.969 1 91.44 69 GLU A C 1
ATOM 545 O O . GLU A 1 69 ? -6.789 -6.227 17.625 1 91.44 69 GLU A O 1
ATOM 550 N N . VAL A 1 70 ? -8.398 -4.809 17.109 1 89.31 70 VAL A N 1
ATOM 551 C CA . VAL A 1 70 ? -9.367 -5.453 17.984 1 89.31 70 VAL A CA 1
ATOM 552 C C . VAL A 1 70 ? -9.625 -6.883 17.516 1 89.31 70 VAL A C 1
ATOM 554 O O . VAL A 1 70 ? -9.617 -7.816 18.328 1 89.31 70 VAL A O 1
ATOM 557 N N . GLU A 1 71 ? -9.812 -7.016 16.219 1 87.75 71 GLU A N 1
ATOM 558 C CA . GLU A 1 71 ? -10.07 -8.336 15.656 1 87.75 71 GLU A CA 1
ATOM 559 C C . GLU A 1 71 ? -8.867 -9.258 15.859 1 87.75 71 GLU A C 1
ATOM 561 O O . GLU A 1 71 ? -9.039 -10.461 16.078 1 87.75 71 GLU A O 1
ATOM 566 N N . ARG A 1 72 ? -7.691 -8.766 15.688 1 86.75 72 ARG A N 1
ATOM 567 C CA . ARG A 1 72 ? -6.473 -9.547 15.852 1 86.75 72 ARG A CA 1
ATOM 568 C C . ARG A 1 72 ? -6.344 -10.078 17.281 1 86.75 72 ARG A C 1
ATOM 570 O O . ARG A 1 72 ? -6.012 -11.242 17.484 1 86.75 72 ARG A O 1
ATOM 577 N N . LEU A 1 73 ? -6.617 -9.281 18.281 1 88.06 73 LEU A N 1
ATOM 578 C CA . LEU A 1 73 ? -6.457 -9.641 19.688 1 88.06 73 LEU A CA 1
ATOM 579 C C . LEU A 1 73 ? -7.66 -10.438 20.188 1 88.06 73 LEU A C 1
ATOM 581 O O . LEU A 1 73 ? -7.527 -11.266 21.078 1 88.06 73 LEU A O 1
ATOM 585 N N . PHE A 1 74 ? -8.789 -10.117 19.578 1 87.56 74 PHE A N 1
ATOM 586 C CA . PHE A 1 74 ? -10.031 -10.781 19.953 1 87.56 74 PHE A CA 1
ATOM 587 C C . PHE A 1 74 ? -10.75 -11.305 18.703 1 87.56 74 PHE A C 1
ATOM 589 O O . PHE A 1 74 ? -11.766 -10.742 18.297 1 87.56 74 PHE A O 1
ATOM 596 N N . PRO A 1 75 ? -10.336 -12.438 18.188 1 83.38 75 PRO A N 1
ATOM 597 C CA . PRO A 1 75 ? -10.914 -12.969 16.953 1 83.38 75 PRO A CA 1
ATOM 598 C C . PRO A 1 75 ? -12.43 -13.164 17.047 1 83.38 75 PRO A C 1
ATOM 600 O O . PRO A 1 75 ? -12.93 -13.656 18.062 1 83.38 75 PRO A O 1
ATOM 603 N N . GLY A 1 76 ? -13.141 -12.672 16.016 1 81.81 76 GLY A N 1
ATOM 604 C CA . GLY A 1 76 ? -14.586 -12.805 15.969 1 81.81 76 GLY A CA 1
ATOM 605 C C . GLY A 1 76 ? -15.312 -11.531 16.359 1 81.81 76 GLY A C 1
ATOM 606 O O . GLY A 1 76 ? -16.531 -11.445 16.25 1 81.81 76 GLY A O 1
ATOM 607 N N . SER A 1 77 ? -14.578 -10.531 16.797 1 82.56 77 SER A N 1
ATOM 608 C CA . SER A 1 77 ? -15.172 -9.273 17.25 1 82.56 77 SER A CA 1
ATOM 609 C C . SER A 1 77 ? -15.914 -8.57 16.125 1 82.56 77 SER A C 1
ATOM 611 O O . SER A 1 77 ? -16.922 -7.91 16.344 1 82.56 77 SER A O 1
ATOM 613 N N . LEU A 1 78 ? -15.43 -8.664 14.898 1 83.19 78 LEU A N 1
ATOM 614 C CA . LEU A 1 78 ? -16.047 -7.969 13.773 1 83.19 78 LEU A CA 1
ATOM 615 C C . LEU A 1 78 ? -17.125 -8.836 13.117 1 83.19 78 LEU A C 1
ATOM 617 O O . LEU A 1 78 ? -17.906 -8.359 12.297 1 83.19 78 LEU A O 1
ATOM 621 N N . ALA A 1 79 ? -17.062 -10.117 13.344 1 73.69 79 ALA A N 1
ATOM 622 C CA . ALA A 1 79 ? -18.078 -11.008 12.789 1 73.69 79 ALA A CA 1
ATOM 623 C C . ALA A 1 79 ? -19.469 -10.656 13.328 1 73.69 79 ALA A C 1
ATOM 625 O O . ALA A 1 79 ? -20.453 -10.773 12.609 1 73.69 79 ALA A O 1
ATOM 626 N N . ALA A 1 80 ? -19.578 -10.281 14.477 1 61.38 80 ALA A N 1
ATOM 627 C CA . ALA A 1 80 ? -20.844 -9.945 15.148 1 61.38 80 ALA A CA 1
ATOM 628 C C . ALA A 1 80 ? -21.5 -8.734 14.5 1 61.38 80 ALA A C 1
ATOM 630 O O . ALA A 1 80 ? -22.719 -8.555 14.594 1 61.38 80 ALA A O 1
ATOM 631 N N . ALA A 1 81 ? -20.688 -7.953 13.945 1 60.53 81 ALA A N 1
ATOM 632 C CA . ALA A 1 81 ? -21.141 -6.695 13.359 1 60.53 81 ALA A CA 1
ATOM 633 C C . ALA A 1 81 ? -21.969 -6.941 12.102 1 60.53 81 ALA A C 1
ATOM 635 O O . ALA A 1 81 ? -22.578 -6.02 11.57 1 60.53 81 ALA A O 1
ATOM 636 N N . GLU A 1 82 ? -21.938 -8.195 11.625 1 64.06 82 GLU A N 1
ATOM 637 C CA . GLU A 1 82 ? -22.672 -8.516 10.406 1 64.06 82 GLU A CA 1
ATOM 638 C C . GLU A 1 82 ? -24.188 -8.57 10.664 1 64.06 82 GLU A C 1
ATOM 640 O O . GLU A 1 82 ? -24.969 -8.703 9.727 1 64.06 82 GLU A O 1
ATOM 645 N N . GLN A 1 83 ? -24.406 -8.172 11.953 1 60.56 83 GLN A N 1
ATOM 646 C CA . GLN A 1 83 ? -25.812 -8.094 12.32 1 60.56 83 GLN A CA 1
ATOM 647 C C . GLN A 1 83 ? -26.344 -6.672 12.164 1 60.56 83 GLN A C 1
ATOM 649 O O . GLN A 1 83 ? -25.578 -5.734 11.969 1 60.56 83 GLN A O 1
ATOM 654 N N . ASP A 1 84 ? -27.594 -6.434 12.078 1 61.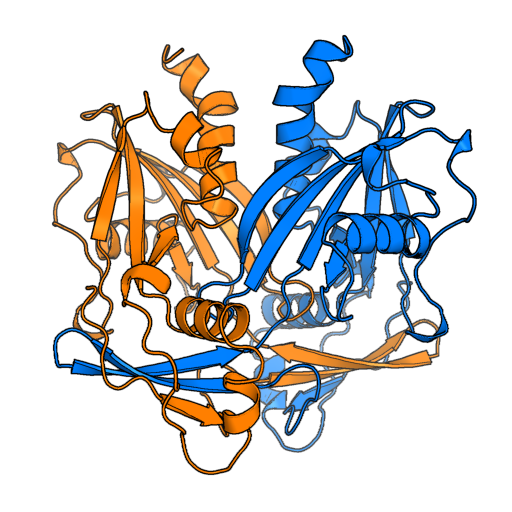88 84 ASP A N 1
ATOM 655 C CA . ASP A 1 84 ? -28.297 -5.211 11.711 1 61.88 84 ASP A CA 1
ATOM 656 C C . ASP A 1 84 ? -27.922 -4.066 12.656 1 61.88 84 ASP A C 1
ATOM 658 O O . ASP A 1 84 ? -27.891 -2.902 12.242 1 61.88 84 ASP A O 1
ATOM 662 N N . ARG A 1 85 ? -27.719 -4.324 13.969 1 68.75 85 ARG A N 1
ATOM 663 C CA . ARG A 1 85 ? -27.438 -3.238 14.898 1 68.75 85 ARG A CA 1
ATOM 664 C C . ARG A 1 85 ? -25.953 -3.205 15.266 1 68.75 85 ARG A C 1
ATOM 666 O O . ARG A 1 85 ? -25.344 -4.254 15.453 1 68.75 85 ARG A O 1
ATOM 673 N N . PRO A 1 86 ? -25.406 -1.913 15.305 1 79.81 86 PRO A N 1
ATOM 674 C CA . PRO A 1 86 ? -24.016 -1.824 15.742 1 79.81 86 PRO A CA 1
ATOM 675 C C . PRO A 1 86 ? -23.797 -2.455 17.125 1 79.81 86 PRO A C 1
ATOM 677 O O . PRO A 1 86 ? -24.641 -2.33 18 1 79.81 86 PRO A O 1
ATOM 680 N N . GLN A 1 87 ? -22.75 -3.174 17.203 1 81.31 87 GLN A N 1
ATOM 681 C CA . GLN A 1 87 ? -22.406 -3.838 18.453 1 81.31 87 GLN A CA 1
ATOM 682 C C . GLN A 1 87 ? -21.125 -3.26 19.047 1 81.31 87 GLN A C 1
ATOM 684 O O . GLN A 1 87 ? -20.156 -3.004 18.328 1 81.31 87 GLN A O 1
ATOM 689 N N . ALA A 1 88 ? -21.25 -3.088 20.344 1 82.81 88 ALA A N 1
ATOM 690 C CA . ALA A 1 88 ? -20.062 -2.594 21.031 1 82.81 88 ALA A CA 1
ATOM 691 C C . ALA A 1 88 ? -18.891 -3.576 20.906 1 82.81 88 ALA A C 1
ATOM 693 O O . ALA A 1 88 ? -19.094 -4.789 21.016 1 82.81 88 ALA A O 1
ATOM 694 N N . LEU A 1 89 ? -17.734 -3.004 20.547 1 81.5 89 LEU A N 1
ATOM 695 C CA . LEU A 1 89 ? -16.547 -3.861 20.547 1 81.5 89 LEU A CA 1
ATOM 696 C C . LEU A 1 89 ? -16.156 -4.25 21.969 1 81.5 89 LEU A C 1
ATOM 698 O O . LEU A 1 89 ? -16.156 -3.41 22.859 1 81.5 89 LEU A O 1
ATOM 702 N N . GLN A 1 90 ? -16.156 -5.48 22.25 1 66.69 90 GLN A N 1
ATOM 703 C CA . GLN A 1 90 ? -15.969 -6.035 23.594 1 66.69 90 GLN A CA 1
ATOM 704 C C . GLN A 1 90 ? -14.664 -5.551 24.219 1 66.69 90 GLN A C 1
ATOM 706 O O . GLN A 1 90 ? -14.617 -5.242 25.406 1 66.69 90 GLN A O 1
ATOM 711 N N . ALA A 1 91 ? -13.664 -5.605 23.422 1 63.66 91 ALA A N 1
ATOM 712 C CA . ALA A 1 91 ? -12.391 -5.207 24.016 1 63.66 91 ALA A CA 1
ATOM 713 C C . ALA A 1 91 ? -12.023 -3.781 23.609 1 63.66 91 ALA A C 1
ATOM 715 O O . ALA A 1 91 ? -12.023 -3.445 22.422 1 63.66 91 ALA A O 1
ATOM 716 N N . ALA A 1 92 ? -12.016 -2.961 24.719 1 74.44 92 ALA A N 1
ATOM 717 C CA . ALA A 1 92 ? -11.664 -1.567 24.469 1 74.44 92 ALA A CA 1
ATOM 718 C C . ALA A 1 92 ? -10.148 -1.38 24.453 1 74.44 92 ALA A C 1
ATOM 720 O O . ALA A 1 92 ? -9.5 -1.454 25.5 1 74.44 92 ALA A O 1
ATOM 721 N N . LEU A 1 93 ? -9.602 -1.413 23.312 1 87.31 93 LEU A N 1
ATOM 722 C CA . LEU A 1 93 ? -8.195 -1.044 23.188 1 87.31 93 LEU A CA 1
ATOM 723 C C . LEU A 1 93 ? -8.016 0.464 23.328 1 87.31 93 LEU A C 1
ATOM 725 O O . LEU A 1 93 ? -8.953 1.229 23.078 1 87.31 93 LEU A O 1
ATOM 729 N N . PRO A 1 94 ? -6.801 0.825 23.859 1 91.44 94 PRO A N 1
ATOM 730 C CA . PRO A 1 94 ? -6.535 2.266 23.828 1 91.44 94 PRO A CA 1
ATOM 731 C C . PRO A 1 94 ? -6.551 2.838 22.422 1 91.44 94 PRO A C 1
ATOM 733 O O . PRO A 1 94 ? -6.301 2.111 21.453 1 91.44 94 PRO A O 1
ATOM 736 N N . GLY A 1 95 ? -6.938 4.102 22.281 1 90.62 95 GLY A N 1
ATOM 737 C CA . GLY A 1 95 ? -6.961 4.762 20.984 1 90.62 95 GLY A CA 1
ATOM 738 C C . GLY A 1 95 ? -5.66 4.617 20.219 1 90.62 95 GLY A C 1
ATOM 739 O O . GLY A 1 95 ? -5.66 4.578 18.984 1 90.62 95 GLY A O 1
ATOM 740 N N . SER A 1 96 ? -4.566 4.465 20.969 1 93.06 96 SER A N 1
ATOM 741 C CA . SER A 1 96 ? -3.24 4.359 20.375 1 93.06 96 SER A CA 1
ATOM 742 C C . SER A 1 96 ? -3.131 3.121 19.484 1 93.06 96 SER A C 1
ATOM 744 O O . SER A 1 96 ? -2.277 3.059 18.594 1 93.06 96 SER A O 1
ATOM 746 N N . ALA A 1 97 ? -4.043 2.189 19.688 1 92.38 97 ALA A N 1
ATOM 747 C CA . ALA A 1 97 ? -4.031 0.957 18.906 1 92.38 97 ALA A CA 1
ATOM 748 C C . ALA A 1 97 ? -4.402 1.229 17.453 1 92.38 97 ALA A C 1
ATOM 750 O O . ALA A 1 97 ? -4.121 0.412 16.562 1 92.38 97 ALA A O 1
ATOM 751 N N . GLY A 1 98 ? -5.016 2.377 17.219 1 94 98 GLY A N 1
ATOM 752 C CA . GLY A 1 98 ? -5.426 2.717 15.875 1 94 98 GLY A CA 1
ATOM 753 C C . GLY A 1 98 ? -4.617 3.852 15.273 1 94 98 GLY A C 1
ATOM 754 O O . GLY A 1 98 ? -4.988 4.398 14.234 1 94 98 GLY A O 1
ATOM 755 N N . VAL A 1 99 ? -3.547 4.172 15.922 1 95.44 99 VAL A N 1
ATOM 756 C CA . VAL A 1 99 ? -2.752 5.297 15.445 1 95.44 99 VAL A CA 1
ATOM 757 C C . VAL A 1 99 ? -1.656 4.789 14.508 1 95.44 99 VAL A C 1
ATOM 759 O O . VAL A 1 99 ? -0.977 3.807 14.812 1 95.44 99 VAL A O 1
ATOM 762 N N . THR A 1 100 ? -1.526 5.426 13.336 1 97.44 100 THR A N 1
ATOM 763 C CA . THR A 1 100 ? -0.505 5.066 12.359 1 97.44 100 THR A CA 1
ATOM 764 C C . THR A 1 100 ? 0.334 6.285 11.977 1 97.44 100 THR A C 1
ATOM 766 O O . THR A 1 100 ? -0.152 7.414 12.016 1 97.44 100 THR A O 1
ATOM 769 N N . TYR A 1 101 ? 1.599 6.078 11.68 1 98.56 101 TYR A N 1
ATOM 770 C CA . TYR A 1 101 ? 2.465 7.07 11.047 1 98.56 101 TYR A CA 1
ATOM 771 C C . TYR A 1 101 ? 2.396 6.961 9.531 1 98.56 101 TYR A C 1
ATOM 773 O O . TYR A 1 101 ? 2.508 5.867 8.977 1 98.56 101 TYR A O 1
ATOM 781 N N . GLU A 1 102 ? 2.213 8.078 8.867 1 98.5 102 GLU A N 1
ATOM 782 C CA . GLU A 1 102 ? 1.981 8.125 7.422 1 98.5 102 GLU A CA 1
ATOM 783 C C . GLU A 1 102 ? 2.705 9.312 6.785 1 98.5 102 GLU A C 1
ATOM 785 O O . GLU A 1 102 ? 3.184 10.203 7.488 1 98.5 102 GLU A O 1
ATOM 790 N N . LEU A 1 103 ? 2.871 9.25 5.492 1 98.75 103 LEU A N 1
ATOM 791 C CA . LEU A 1 103 ? 3.209 10.469 4.754 1 98.75 103 LEU A CA 1
ATOM 792 C C . LEU A 1 103 ? 1.986 11.367 4.594 1 98.75 103 LEU A C 1
ATOM 794 O O . LEU A 1 103 ? 0.852 10.883 4.605 1 98.75 103 LEU A O 1
ATOM 798 N N . CYS A 1 104 ? 2.262 12.648 4.504 1 98.25 104 CYS A N 1
ATOM 799 C CA . CYS A 1 104 ? 1.189 13.531 4.059 1 98.25 104 CYS A CA 1
ATOM 800 C C . CYS A 1 104 ? 0.575 13.031 2.758 1 98.25 104 CYS A C 1
ATOM 802 O O . CYS A 1 104 ? 1.293 12.617 1.846 1 98.25 104 CYS A O 1
ATOM 804 N N . ALA A 1 105 ? -0.726 13.008 2.707 1 97.19 105 ALA A N 1
ATOM 805 C CA . ALA A 1 105 ? -1.371 12.422 1.535 1 97.19 105 ALA A CA 1
ATOM 806 C C . ALA A 1 105 ? -2.715 13.086 1.259 1 97.19 105 ALA A C 1
ATOM 808 O O . ALA A 1 105 ? -3.268 13.766 2.125 1 97.19 105 ALA A O 1
ATOM 809 N N . GLY A 1 106 ? -3.213 12.82 0.046 1 94.5 106 GLY A N 1
ATOM 810 C CA . GLY A 1 106 ? -4.52 13.336 -0.335 1 94.5 106 GLY A CA 1
ATOM 811 C C . GLY A 1 106 ? -5.113 12.617 -1.536 1 94.5 106 GLY A C 1
ATOM 812 O O . GLY A 1 106 ? -4.379 12.141 -2.406 1 94.5 106 GLY A O 1
ATOM 813 N N . LEU A 1 107 ? -6.418 12.672 -1.597 1 92 107 LEU A N 1
ATOM 814 C CA . LEU A 1 107 ? -7.133 12.07 -2.715 1 92 107 LEU A CA 1
ATOM 815 C C . LEU A 1 107 ? -7.289 13.062 -3.861 1 92 107 LEU A C 1
ATOM 817 O O . LEU A 1 107 ? -7.402 14.273 -3.631 1 92 107 LEU A O 1
ATOM 821 N N . LEU A 1 108 ? -7.273 12.523 -5.059 1 91.62 108 LEU A N 1
ATOM 822 C CA . LEU A 1 108 ? -7.617 13.305 -6.238 1 91.62 108 LEU A CA 1
ATOM 823 C C . LEU A 1 108 ? -9.125 13.328 -6.457 1 91.62 108 LEU A C 1
ATOM 825 O O . LEU A 1 108 ? -9.633 12.68 -7.379 1 91.62 108 LEU A O 1
ATOM 829 N N . ASP A 1 109 ? -9.812 14.125 -5.684 1 87.5 109 ASP A N 1
ATOM 830 C CA . ASP A 1 109 ? -11.266 14.094 -5.734 1 87.5 109 ASP A CA 1
ATOM 831 C C . ASP A 1 109 ? -11.828 15.422 -6.238 1 87.5 109 ASP A C 1
ATOM 833 O O . ASP A 1 109 ? -13.039 15.562 -6.402 1 87.5 109 ASP A O 1
ATOM 837 N N . GLN A 1 110 ? -11 16.375 -6.395 1 86.56 110 GLN A N 1
ATOM 838 C CA . GLN A 1 110 ? -11.406 17.641 -6.977 1 86.56 110 GLN A CA 1
ATOM 839 C C . GLN A 1 110 ? -11.008 17.734 -8.445 1 86.56 110 GLN A C 1
ATOM 841 O O . GLN A 1 110 ? -9.82 17.625 -8.781 1 86.56 110 GLN A O 1
ATOM 846 N N . PRO A 1 111 ? -11.953 18 -9.242 1 85.94 111 PRO A N 1
ATOM 847 C CA . PRO A 1 111 ? -11.625 18.078 -10.664 1 85.94 111 PRO A CA 1
ATOM 848 C C . PRO A 1 111 ? -10.742 19.281 -11 1 85.94 111 PRO A C 1
ATOM 850 O O . PRO A 1 111 ? -10.875 20.344 -10.383 1 85.94 111 PRO A O 1
ATOM 853 N N . GLY A 1 112 ? -9.844 19.094 -11.891 1 90 112 GLY A N 1
ATOM 854 C CA . GLY A 1 112 ? -9.109 20.203 -12.469 1 90 112 GLY A CA 1
ATOM 855 C C . GLY A 1 112 ? -7.758 20.438 -11.82 1 90 112 GLY A C 1
ATOM 856 O O . GLY A 1 112 ? -6.934 21.188 -12.336 1 90 112 GLY A O 1
ATOM 857 N N . LEU A 1 113 ? -7.547 19.875 -10.68 1 94.19 113 LEU A N 1
ATOM 858 C CA . LEU A 1 113 ? -6.254 20.062 -10.023 1 94.19 113 LEU A CA 1
ATOM 859 C C . LEU A 1 113 ? -5.254 19.016 -10.492 1 94.19 113 LEU A C 1
ATOM 861 O O . LEU A 1 113 ? -5.609 17.844 -10.656 1 94.19 113 LEU A O 1
ATOM 865 N N . SER A 1 114 ? -4.074 19.5 -10.734 1 96.31 114 SER A N 1
ATOM 866 C CA . SER A 1 114 ? -2.992 18.562 -11.039 1 96.31 114 SER A CA 1
ATOM 867 C C . SER A 1 114 ? -2.562 17.797 -9.797 1 96.31 114 SER A C 1
ATOM 869 O O . SER A 1 114 ? -2.926 18.156 -8.68 1 96.31 114 SER A O 1
ATOM 871 N N . LEU A 1 115 ? -1.813 16.75 -10.031 1 97.31 115 LEU A N 1
ATOM 872 C CA . LEU A 1 115 ? -1.252 15.977 -8.922 1 97.31 115 LEU A CA 1
ATOM 873 C C . LEU A 1 115 ? -0.446 16.875 -7.992 1 97.31 115 LEU A C 1
ATOM 875 O O . LEU A 1 115 ? -0.576 16.781 -6.77 1 97.31 115 LEU A O 1
ATOM 879 N N . GLU A 1 116 ? 0.35 17.734 -8.594 1 98.56 116 GLU A N 1
ATOM 880 C CA . GLU A 1 116 ? 1.216 18.625 -7.828 1 98.56 116 GLU A CA 1
ATOM 881 C C . GLU A 1 116 ? 0.398 19.625 -7.012 1 98.56 116 GLU A C 1
ATOM 883 O O . GLU A 1 116 ? 0.74 19.922 -5.867 1 98.56 116 GLU A O 1
ATOM 888 N N . GLU A 1 117 ? -0.642 20.094 -7.609 1 98.38 117 GLU A N 1
ATOM 889 C CA . GLU A 1 117 ? -1.499 21.031 -6.898 1 98.38 117 GLU A CA 1
ATOM 890 C C . GLU A 1 117 ? -2.164 20.375 -5.695 1 98.38 117 GLU A C 1
ATOM 892 O O . GLU A 1 117 ? -2.271 20.984 -4.629 1 98.38 117 GLU A O 1
ATOM 897 N N . VAL A 1 118 ? -2.629 19.172 -5.879 1 97.81 118 VAL A N 1
ATOM 898 C CA . VAL A 1 118 ? -3.23 18.438 -4.766 1 97.81 118 VAL A CA 1
ATOM 899 C C . VAL A 1 118 ? -2.189 18.219 -3.672 1 97.81 118 VAL A C 1
ATOM 901 O O . VAL A 1 118 ? -2.475 18.406 -2.486 1 97.81 118 VAL A O 1
ATOM 904 N N . ALA A 1 119 ? -0.966 17.844 -4.09 1 98.5 119 ALA A N 1
ATOM 905 C CA . ALA A 1 119 ? 0.108 17.625 -3.125 1 98.5 119 ALA A CA 1
ATOM 906 C C . ALA A 1 119 ? 0.392 18.891 -2.318 1 98.5 119 ALA A C 1
ATOM 908 O O . ALA A 1 119 ? 0.537 18.828 -1.095 1 98.5 119 ALA A O 1
ATOM 909 N N . CYS A 1 120 ? 0.416 20.031 -2.957 1 98.44 120 CYS A N 1
ATOM 910 C CA . CYS A 1 120 ? 0.67 21.297 -2.283 1 98.44 120 CYS A CA 1
ATOM 911 C C . CYS A 1 120 ? -0.456 21.625 -1.314 1 98.44 120 CYS A C 1
ATOM 913 O O . CYS A 1 120 ? -0.203 22.078 -0.193 1 98.44 120 CYS A O 1
ATOM 915 N N . LYS A 1 121 ? -1.638 21.422 -1.8 1 97.44 121 LYS A N 1
ATOM 916 C CA . LYS A 1 121 ? -2.797 21.672 -0.95 1 97.44 121 LYS A CA 1
ATOM 917 C C . LYS A 1 121 ? -2.738 20.828 0.326 1 97.44 121 LYS A C 1
ATOM 919 O O . LYS A 1 121 ? -2.977 21.344 1.422 1 97.44 121 LYS A O 1
ATOM 924 N N . GLU A 1 122 ? -2.396 19.578 0.208 1 97.88 122 GLU A N 1
ATOM 925 C CA . GLU A 1 122 ? -2.359 18.672 1.357 1 97.88 122 GLU A CA 1
ATOM 926 C C . GLU A 1 122 ? -1.192 19 2.283 1 97.88 122 GLU A C 1
ATOM 928 O O . GLU A 1 122 ? -1.312 18.891 3.504 1 97.88 122 GLU A O 1
ATOM 933 N N . ALA A 1 123 ? -0.044 19.359 1.699 1 98.38 123 ALA A N 1
ATOM 934 C CA . ALA A 1 123 ? 1.1 19.766 2.512 1 98.38 123 ALA A CA 1
ATOM 935 C C . ALA A 1 123 ? 0.741 20.938 3.412 1 98.38 123 ALA A C 1
ATOM 937 O O . ALA A 1 123 ? 1.139 20.984 4.578 1 98.38 123 ALA A O 1
ATOM 938 N N . TRP A 1 124 ? -0.045 21.859 2.904 1 97.88 124 TRP A N 1
ATOM 939 C CA . TRP A 1 124 ? -0.49 23.016 3.672 1 97.88 124 TRP A CA 1
ATOM 940 C C . TRP A 1 124 ? -1.514 22.609 4.727 1 97.88 124 TRP A C 1
ATOM 942 O O . TRP A 1 124 ? -1.354 22.922 5.91 1 97.88 124 TRP A O 1
ATOM 952 N N . GLU A 1 125 ? -2.531 21.875 4.371 1 97.25 125 GLU A N 1
ATOM 953 C CA . GLU A 1 125 ? -3.635 21.531 5.262 1 97.25 125 GLU A CA 1
ATOM 954 C C . GLU A 1 125 ? -3.172 20.609 6.387 1 97.25 125 GLU A C 1
ATOM 956 O O . GLU A 1 125 ? -3.521 20.812 7.551 1 97.25 125 GLU A O 1
ATOM 961 N N . GLU A 1 126 ? -2.357 19.609 6.035 1 97.88 126 GLU A N 1
ATOM 962 C CA . GLU A 1 126 ? -2.016 18.578 7.016 1 97.88 126 GLU A CA 1
ATOM 963 C C . GLU A 1 126 ? -0.76 18.969 7.797 1 97.88 126 GLU A C 1
ATOM 965 O O . GLU A 1 126 ? -0.649 18.672 8.984 1 97.88 126 GLU A O 1
ATOM 970 N N . CYS A 1 127 ? 0.226 19.672 7.137 1 98.12 127 CYS A N 1
ATOM 971 C CA . CYS A 1 127 ? 1.541 19.812 7.75 1 98.12 127 CYS A CA 1
ATOM 972 C C . CYS A 1 127 ? 1.899 21.281 7.953 1 98.12 127 CYS A C 1
ATOM 974 O O . CYS A 1 127 ? 2.861 21.594 8.648 1 98.12 127 CYS A O 1
ATOM 976 N N . GLY A 1 128 ? 1.198 22.219 7.289 1 98.25 128 GLY A N 1
ATOM 977 C CA . GLY A 1 128 ? 1.398 23.656 7.492 1 98.25 128 GLY A CA 1
ATOM 978 C C . GLY A 1 128 ? 2.5 24.234 6.625 1 98.25 128 GLY A C 1
ATOM 979 O O . GLY A 1 128 ? 2.957 25.344 6.855 1 98.25 128 GLY A O 1
ATOM 980 N N . TYR A 1 129 ? 2.945 23.453 5.598 1 98.62 129 TYR A N 1
ATOM 981 C CA . TYR A 1 129 ? 4.012 23.938 4.734 1 98.62 129 TYR A CA 1
ATOM 982 C C . TYR A 1 129 ? 3.447 24.484 3.424 1 98.62 129 TYR A C 1
ATOM 984 O O . TYR A 1 129 ? 2.666 23.797 2.752 1 98.62 129 TYR A O 1
ATOM 992 N N . ARG A 1 130 ? 3.832 25.656 3.104 1 98 130 ARG A N 1
ATOM 993 C CA . ARG A 1 130 ? 3.471 26.25 1.821 1 98 130 ARG A CA 1
ATOM 994 C C . ARG A 1 130 ? 4.469 25.859 0.737 1 98 130 ARG A C 1
ATOM 996 O O . ARG A 1 130 ? 5.648 26.219 0.812 1 98 130 ARG A O 1
ATOM 1003 N N . LEU A 1 131 ? 3.973 25.109 -0.263 1 98.12 131 LEU A N 1
ATOM 1004 C CA . LEU A 1 131 ? 4.785 24.641 -1.385 1 98.12 131 LEU A CA 1
ATOM 1005 C C . LEU A 1 131 ? 4.16 25.062 -2.713 1 98.12 131 LEU A C 1
ATOM 1007 O O . LEU A 1 131 ? 2.943 25.234 -2.805 1 98.12 131 LEU A O 1
ATOM 1011 N N . ALA A 1 132 ? 4.988 25.328 -3.686 1 98 132 ALA A N 1
ATOM 1012 C CA . ALA A 1 132 ? 4.555 25.469 -5.074 1 98 132 ALA A CA 1
ATOM 1013 C C . ALA A 1 132 ? 4.789 24.172 -5.848 1 98 132 ALA A C 1
ATOM 1015 O O . ALA A 1 132 ? 5.68 23.391 -5.504 1 98 132 ALA A O 1
ATOM 1016 N N . PRO A 1 133 ? 3.945 23.953 -6.895 1 98.25 133 PRO A N 1
ATOM 1017 C CA . PRO A 1 133 ? 4.133 22.734 -7.703 1 98.25 133 PRO A CA 1
ATOM 1018 C C . PRO A 1 133 ? 5.574 22.562 -8.18 1 98.25 133 PRO A C 1
ATOM 1020 O O . PRO A 1 133 ? 6.059 21.438 -8.281 1 98.25 133 PRO A O 1
ATOM 1023 N N . SER A 1 134 ? 6.328 23.656 -8.344 1 98.06 134 SER A N 1
ATOM 1024 C CA . SER A 1 134 ? 7.699 23.609 -8.844 1 98.06 134 SER A CA 1
ATOM 1025 C C . SER A 1 134 ? 8.656 23.094 -7.766 1 98.06 134 SER A C 1
ATOM 1027 O O . SER A 1 134 ? 9.797 22.734 -8.062 1 98.06 134 SER A O 1
ATOM 1029 N N . ASP A 1 135 ? 8.25 23.062 -6.52 1 98.19 135 ASP A N 1
ATOM 1030 C CA . ASP A 1 135 ? 9.07 22.578 -5.418 1 98.19 135 ASP A CA 1
ATOM 1031 C C . ASP A 1 135 ? 9.078 21.047 -5.375 1 98.19 135 ASP A C 1
ATOM 1033 O O . ASP A 1 135 ? 9.891 20.438 -4.672 1 98.19 135 ASP A O 1
ATOM 1037 N N . LEU A 1 136 ? 8.164 20.453 -6.105 1 98.69 136 LEU A N 1
ATOM 1038 C CA . LEU A 1 136 ? 7.926 19.016 -5.965 1 98.69 136 LEU A CA 1
ATOM 1039 C C . LEU A 1 136 ? 8.75 18.219 -6.973 1 98.69 136 LEU A C 1
ATOM 1041 O O . LEU A 1 136 ? 8.883 18.641 -8.133 1 98.69 136 LEU A O 1
ATOM 1045 N N . ARG A 1 137 ? 9.352 17.234 -6.504 1 98.31 137 ARG A N 1
ATOM 1046 C CA . ARG A 1 137 ? 9.977 16.219 -7.332 1 98.31 137 ARG A CA 1
ATOM 1047 C C . ARG A 1 137 ? 9.195 14.914 -7.285 1 98.31 137 ARG A C 1
ATOM 1049 O O . ARG A 1 137 ? 8.961 14.367 -6.207 1 98.31 137 ARG A O 1
ATOM 1056 N N . ARG A 1 138 ? 8.742 14.453 -8.422 1 97.94 138 ARG A N 1
ATOM 1057 C CA . ARG A 1 138 ? 8.047 13.172 -8.453 1 97.94 138 ARG A CA 1
ATOM 1058 C C . ARG A 1 138 ? 9 12.023 -8.148 1 97.94 138 ARG A C 1
ATOM 1060 O O . ARG A 1 138 ? 10.07 11.914 -8.75 1 97.94 138 ARG A O 1
ATOM 1067 N N . VAL A 1 139 ? 8.688 11.195 -7.223 1 98 139 VAL A N 1
ATOM 1068 C CA . VAL A 1 139 ? 9.516 10.07 -6.816 1 98 139 VAL A CA 1
ATOM 1069 C C . VAL A 1 139 ? 9.133 8.828 -7.621 1 98 139 VAL A C 1
ATOM 1071 O O . VAL A 1 139 ? 9.992 8.195 -8.242 1 98 139 VAL A O 1
ATOM 1074 N N . THR A 1 140 ? 7.871 8.469 -7.605 1 97.44 140 THR A N 1
ATOM 1075 C CA . THR A 1 140 ? 7.375 7.289 -8.297 1 97.44 140 THR A CA 1
ATOM 1076 C C . THR A 1 140 ? 5.848 7.27 -8.305 1 97.44 140 THR A C 1
ATOM 1078 O O . THR A 1 140 ? 5.207 8.055 -7.605 1 97.44 140 THR A O 1
ATOM 1081 N N . SER A 1 141 ? 5.25 6.445 -9.125 1 97.12 141 SER A N 1
ATOM 1082 C CA . SER A 1 141 ? 3.826 6.133 -9.172 1 97.12 141 SER A CA 1
ATOM 1083 C C . SER A 1 141 ? 3.592 4.625 -9.203 1 97.12 141 SER A C 1
ATOM 1085 O O . SER A 1 141 ? 4.367 3.883 -9.805 1 97.12 141 SER A O 1
ATOM 1087 N N . TYR A 1 142 ? 2.545 4.195 -8.562 1 97.5 142 TYR A N 1
ATOM 1088 C CA . TYR A 1 142 ? 2.285 2.766 -8.461 1 97.5 142 TYR A CA 1
ATOM 1089 C C . TYR A 1 142 ? 0.803 2.496 -8.234 1 97.5 142 TYR A C 1
ATOM 1091 O O . TYR A 1 142 ? 0.044 3.408 -7.895 1 97.5 142 TYR A O 1
ATOM 1099 N N . LYS A 1 143 ? 0.425 1.249 -8.523 1 96.5 143 LYS A N 1
ATOM 1100 C CA . LYS A 1 143 ? -0.938 0.801 -8.258 1 96.5 143 LYS A CA 1
ATOM 1101 C C . LYS A 1 143 ? -1.099 0.379 -6.797 1 96.5 143 LYS A C 1
ATOM 1103 O O . LYS A 1 143 ? -0.195 -0.226 -6.219 1 96.5 143 LYS A O 1
ATOM 1108 N N . SER A 1 144 ? -2.215 0.733 -6.188 1 92.25 144 SER A N 1
ATOM 1109 C CA . SER A 1 144 ? -2.455 0.464 -4.773 1 92.25 144 SER A CA 1
ATOM 1110 C C . SER A 1 144 ? -3.729 -0.352 -4.574 1 92.25 144 SER A C 1
ATOM 1112 O O . SER A 1 144 ? -4.758 -0.064 -5.188 1 92.25 144 SER A O 1
ATOM 1114 N N . GLY A 1 145 ? -3.57 -1.329 -3.658 1 89.62 145 GLY A N 1
ATOM 1115 C CA . GLY A 1 145 ? -4.73 -2.129 -3.299 1 89.62 145 GLY A CA 1
ATOM 1116 C C . GLY A 1 145 ? -5.293 -2.918 -4.465 1 89.62 145 GLY A C 1
ATOM 1117 O O . GLY A 1 145 ? -6.512 -2.986 -4.645 1 89.62 145 GLY A O 1
ATOM 1118 N N . VAL A 1 146 ? -4.543 -3.52 -5.297 1 91.44 146 VAL A N 1
ATOM 1119 C CA . VAL A 1 146 ? -4.902 -3.996 -6.629 1 91.44 146 VAL A CA 1
ATOM 1120 C C . VAL A 1 146 ? -5.902 -5.145 -6.516 1 91.44 146 VAL A C 1
ATOM 1122 O O . VAL A 1 146 ? -6.605 -5.465 -7.477 1 91.44 146 VAL A O 1
ATOM 1125 N N . GLY A 1 147 ? -6 -5.77 -5.371 1 87.75 147 GLY A N 1
ATOM 1126 C CA . GLY A 1 147 ? -6.988 -6.82 -5.191 1 87.75 147 GLY A CA 1
ATOM 1127 C C . GLY A 1 147 ? -8.383 -6.289 -4.938 1 87.75 147 GLY A C 1
ATOM 1128 O O . GLY A 1 147 ? -9.375 -6.996 -5.145 1 87.75 147 GLY A O 1
ATOM 1129 N N . LEU A 1 148 ? -8.438 -5.129 -4.449 1 87.19 148 LEU A N 1
ATOM 1130 C CA . LEU A 1 148 ? -9.719 -4.598 -4.008 1 87.19 148 LEU A CA 1
ATOM 1131 C C . LEU A 1 148 ? -10 -3.252 -4.664 1 87.19 148 LEU A C 1
ATOM 1133 O O . LEU A 1 148 ? -11.164 -2.848 -4.781 1 87.19 148 LEU A O 1
ATOM 1137 N N . THR A 1 149 ? -8.898 -2.664 -4.891 1 87.25 149 THR A N 1
ATOM 1138 C CA . THR A 1 149 ? -9.016 -1.338 -5.488 1 87.25 149 THR A CA 1
ATOM 1139 C C . THR A 1 149 ? -8.141 -1.226 -6.73 1 87.25 149 THR A C 1
ATOM 1141 O O . THR A 1 149 ? -7.438 -2.174 -7.086 1 87.25 149 THR A O 1
ATOM 1144 N N . GLY A 1 150 ? -8.156 -0.195 -7.504 1 82.56 150 GLY A N 1
ATOM 1145 C CA . GLY A 1 150 ? -7.375 0.008 -8.711 1 82.56 150 GLY A CA 1
ATOM 1146 C C . GLY A 1 150 ? -6.84 1.42 -8.844 1 82.56 150 GLY A C 1
ATOM 1147 O O . GLY A 1 150 ? -6.609 1.901 -9.953 1 82.56 150 GLY A O 1
ATOM 1148 N N . SER A 1 151 ? -6.582 1.95 -7.707 1 89.75 151 SER A N 1
ATOM 1149 C CA . SER A 1 151 ? -6.16 3.346 -7.738 1 89.75 151 SER A CA 1
ATOM 1150 C C . SER A 1 151 ? -4.648 3.461 -7.918 1 89.75 151 SER A C 1
ATOM 1152 O O . SER A 1 151 ? -3.914 2.502 -7.672 1 89.75 151 SER A O 1
ATOM 1154 N N . SER A 1 152 ? -4.254 4.59 -8.469 1 94.81 152 SER A N 1
ATOM 1155 C CA . SER A 1 152 ? -2.844 4.957 -8.555 1 94.81 152 SER A CA 1
ATOM 1156 C C . SER A 1 152 ? -2.463 5.953 -7.469 1 94.81 152 SER A C 1
ATOM 1158 O O . SER A 1 152 ? -3.262 6.82 -7.109 1 94.81 152 SER A O 1
ATOM 1160 N N . GLN A 1 153 ? -1.324 5.727 -6.957 1 96.44 153 GLN A N 1
ATOM 1161 C CA . GLN A 1 153 ? -0.766 6.684 -6.008 1 96.44 153 GLN A CA 1
ATOM 1162 C C . GLN A 1 153 ? 0.582 7.215 -6.488 1 96.44 153 GLN A C 1
ATOM 1164 O O . GLN A 1 153 ? 1.419 6.449 -6.973 1 96.44 153 GLN A O 1
ATOM 1169 N N . THR A 1 154 ? 0.719 8.492 -6.473 1 98.06 154 THR A N 1
ATOM 1170 C CA . THR A 1 154 ? 1.97 9.133 -6.863 1 98.06 154 THR A CA 1
ATOM 1171 C C . THR A 1 154 ? 2.652 9.766 -5.652 1 98.06 154 THR A C 1
ATOM 1173 O O . THR A 1 154 ? 2.021 10.5 -4.895 1 98.06 154 THR A O 1
ATOM 1176 N N . MET A 1 155 ? 3.916 9.461 -5.469 1 98.5 155 MET A N 1
ATOM 1177 C CA . MET A 1 155 ? 4.703 10 -4.363 1 98.5 155 MET A CA 1
ATOM 1178 C C . MET A 1 155 ? 5.586 11.148 -4.84 1 98.5 155 MET A C 1
ATOM 1180 O O . MET A 1 155 ? 6.27 11.031 -5.855 1 98.5 155 MET A O 1
ATOM 1184 N N . PHE A 1 156 ? 5.559 12.25 -4.117 1 98.88 156 PHE A N 1
ATOM 1185 C CA . PHE A 1 156 ? 6.426 13.391 -4.363 1 98.88 156 PHE A CA 1
ATOM 1186 C C . PHE A 1 156 ? 7.41 13.586 -3.217 1 98.88 156 PHE A C 1
ATOM 1188 O O . PHE A 1 156 ? 7.211 13.047 -2.125 1 98.88 156 PHE A O 1
ATOM 1195 N N . TYR A 1 157 ? 8.477 14.273 -3.541 1 98.81 157 TYR A N 1
ATOM 1196 C CA . TYR A 1 157 ? 9.461 14.734 -2.566 1 98.81 157 TYR A CA 1
ATOM 1197 C C . TYR A 1 157 ? 9.617 16.25 -2.617 1 98.81 157 TYR A C 1
ATOM 1199 O O . TYR A 1 157 ? 9.57 16.844 -3.693 1 98.81 157 TYR A O 1
ATOM 1207 N N . ALA A 1 158 ? 9.75 16.828 -1.48 1 98.81 158 ALA A N 1
ATOM 1208 C CA . ALA A 1 158 ? 10.086 18.25 -1.41 1 98.81 158 ALA A CA 1
ATOM 1209 C C . ALA A 1 158 ? 11 18.531 -0.222 1 98.81 158 ALA A C 1
ATOM 1211 O O . ALA A 1 158 ? 10.812 17.984 0.863 1 98.81 158 ALA A O 1
ATOM 1212 N N . GLU A 1 159 ? 11.977 19.359 -0.437 1 98.25 159 GLU A N 1
ATOM 1213 C CA . GLU A 1 159 ? 12.711 19.969 0.67 1 98.25 159 GLU A CA 1
ATOM 1214 C C . GLU A 1 159 ? 12.016 21.219 1.174 1 98.25 159 GLU A C 1
ATOM 1216 O O . GLU A 1 159 ? 11.578 22.062 0.379 1 98.25 159 GLU A O 1
ATOM 1221 N N . VAL A 1 160 ? 11.852 21.281 2.496 1 98.44 160 VAL A N 1
ATOM 1222 C CA . VAL A 1 160 ? 11.18 22.453 3.074 1 98.44 160 VAL A CA 1
ATOM 1223 C C . VAL A 1 160 ? 12.039 23.031 4.203 1 98.44 160 VAL A C 1
ATOM 1225 O O . VAL A 1 160 ? 13.016 22.406 4.629 1 98.44 160 VAL A O 1
ATOM 1228 N N . THR A 1 161 ? 11.703 24.266 4.641 1 98.06 161 THR A N 1
ATOM 1229 C CA . THR A 1 161 ? 12.328 24.922 5.781 1 98.06 161 THR A CA 1
ATOM 1230 C C . THR A 1 161 ? 11.266 25.422 6.766 1 98.06 161 THR A C 1
ATOM 1232 O O . THR A 1 161 ? 10.078 25.453 6.441 1 98.06 161 THR A O 1
ATOM 1235 N N . ASP A 1 162 ? 11.734 25.75 7.965 1 97.12 162 ASP A N 1
ATOM 1236 C CA . ASP A 1 162 ? 10.812 26.297 8.953 1 97.12 162 ASP A CA 1
ATOM 1237 C C . ASP A 1 162 ? 10.156 27.578 8.445 1 97.12 162 ASP A C 1
ATOM 1239 O O . ASP A 1 162 ? 9.016 27.891 8.812 1 97.12 162 ASP A O 1
ATOM 1243 N N . ALA A 1 163 ? 10.828 28.312 7.57 1 96.25 163 ALA A N 1
ATOM 1244 C CA . ALA A 1 163 ? 10.305 29.562 7.039 1 96.25 163 ALA A CA 1
ATOM 1245 C C . ALA A 1 163 ? 9.078 29.328 6.164 1 96.25 163 ALA A C 1
ATOM 1247 O O . ALA A 1 163 ? 8.25 30.219 5.992 1 96.25 163 ALA A O 1
ATOM 1248 N N . GLN A 1 164 ? 8.938 28.109 5.66 1 96.06 164 GLN A N 1
ATOM 1249 C CA . GLN A 1 164 ? 7.824 27.766 4.785 1 96.06 164 GLN A CA 1
ATOM 1250 C C . GLN A 1 164 ? 6.629 27.266 5.586 1 96.06 164 GLN A C 1
ATOM 1252 O O . GLN A 1 164 ? 5.562 27.016 5.027 1 96.06 164 GLN A O 1
ATOM 1257 N N . ARG A 1 165 ? 6.879 27.125 6.844 1 95.25 165 ARG A N 1
ATOM 1258 C CA . ARG A 1 165 ? 5.773 26.688 7.691 1 95.25 165 ARG A CA 1
ATOM 1259 C C . ARG A 1 165 ? 4.914 27.875 8.117 1 95.25 165 ARG A C 1
ATOM 1261 O O . ARG A 1 165 ? 5.395 28.781 8.805 1 95.25 165 ARG A O 1
ATOM 1268 N N . GLY A 1 166 ? 3.725 27.891 7.688 1 93.94 166 GLY A N 1
ATOM 1269 C CA . GLY A 1 166 ? 2.855 29.016 7.949 1 93.94 166 GLY A CA 1
ATOM 1270 C C . GLY A 1 166 ? 1.673 28.672 8.836 1 93.94 166 GLY A C 1
ATOM 1271 O O . GLY A 1 166 ? 0.865 29.547 9.172 1 93.94 166 GLY A O 1
ATOM 1272 N N . SER A 1 167 ? 1.514 27.453 9.172 1 92.56 167 SER A N 1
ATOM 1273 C CA . SER A 1 167 ? 0.436 26.969 10.016 1 92.56 167 SER A CA 1
ATOM 1274 C C . SER A 1 167 ? 0.851 25.688 10.758 1 92.56 167 SER A C 1
ATOM 1276 O O . SER A 1 167 ? 1.82 25.031 10.375 1 92.56 167 SER A O 1
ATOM 1278 N N . PRO A 1 168 ? 0.244 25.469 11.867 1 92 168 PRO A N 1
ATOM 1279 C CA . PRO A 1 168 ? 0.561 24.234 12.578 1 92 168 PRO A CA 1
ATOM 1280 C C . PRO A 1 168 ? 0.152 22.984 11.789 1 92 168 PRO A C 1
ATOM 1282 O O . PRO A 1 168 ? 0.578 21.875 12.125 1 92 168 PRO A O 1
ATOM 1285 N N . GLY A 1 169 ? -0.62 23.156 10.727 1 94.81 169 GLY A N 1
ATOM 1286 C CA . GLY A 1 169 ? -1.217 22 10.07 1 94.81 169 GLY A CA 1
ATOM 1287 C C . GLY A 1 169 ? -2.295 21.328 10.906 1 94.81 169 GLY A C 1
ATOM 1288 O O . GLY A 1 169 ? -3.053 22.016 11.609 1 94.81 169 GLY A O 1
ATOM 1289 N N . GLY A 1 170 ? -2.438 20.031 10.734 1 92.88 170 GLY A N 1
ATOM 1290 C CA . GLY A 1 170 ? -3.359 19.297 11.586 1 92.88 170 GLY A CA 1
ATOM 1291 C C . GLY A 1 170 ? -4.629 18.891 10.867 1 92.88 170 GLY A C 1
ATOM 1292 O O . GLY A 1 170 ? -5.457 18.156 11.422 1 92.88 170 GLY A O 1
ATOM 1293 N N . GLY A 1 171 ? -4.805 19.281 9.641 1 91.19 171 GLY A N 1
ATOM 1294 C CA . GLY A 1 171 ? -6 18.938 8.891 1 91.19 171 GLY A CA 1
ATOM 1295 C C . GLY A 1 171 ? -7.09 19.984 8.984 1 91.19 171 GLY A C 1
ATOM 1296 O O . GLY A 1 171 ? -6.906 21.016 9.625 1 91.19 171 GLY A O 1
ATOM 1297 N N . LEU A 1 172 ? -8.156 19.766 8.305 1 84.56 172 LEU A N 1
ATOM 1298 C CA . LEU A 1 172 ? -9.281 20.688 8.289 1 84.56 172 LEU A CA 1
ATOM 1299 C C . LEU A 1 172 ? -10.312 20.297 9.344 1 84.56 172 LEU A C 1
ATOM 1301 O O . LEU A 1 172 ? -10.914 19.219 9.273 1 84.56 172 LEU A O 1
ATOM 1305 N N . ALA A 1 173 ? -10.531 21.172 10.219 1 78.94 173 ALA A N 1
ATOM 1306 C CA . ALA A 1 173 ? -11.477 20.938 11.305 1 78.94 173 ALA A CA 1
ATOM 1307 C C . ALA A 1 173 ? -12.852 20.562 10.758 1 78.94 173 ALA A C 1
ATOM 1309 O O . ALA A 1 173 ? -13.531 19.688 11.305 1 78.94 173 ALA A O 1
ATOM 1310 N N . GLU A 1 174 ? -13.234 21.188 9.695 1 81.69 174 GLU A N 1
ATOM 1311 C CA . GLU A 1 174 ? -14.547 20.969 9.094 1 81.69 174 GLU A CA 1
ATOM 1312 C C . GLU A 1 174 ? -14.688 19.531 8.594 1 81.69 174 GLU A C 1
ATOM 1314 O O . GLU A 1 174 ? -15.805 19.016 8.484 1 81.69 174 GLU A O 1
ATOM 1319 N N . GLU A 1 175 ? -13.594 18.906 8.43 1 78.19 175 GLU A N 1
ATOM 1320 C CA . GLU A 1 175 ? -13.609 17.531 7.934 1 78.19 175 GLU A CA 1
ATOM 1321 C C . GLU A 1 175 ? -13.406 16.547 9.07 1 78.19 175 GLU A C 1
ATOM 1323 O O . GLU A 1 175 ? -13.391 15.328 8.844 1 78.19 175 GLU A O 1
ATOM 1328 N N . GLY A 1 176 ? -13.32 17.094 10.266 1 79.5 176 GLY A N 1
ATOM 1329 C CA . GLY A 1 176 ? -13.164 16.234 11.438 1 79.5 176 GLY A CA 1
ATOM 1330 C C . GLY A 1 176 ? -11.797 15.578 11.516 1 79.5 176 GLY A C 1
ATOM 1331 O O . GLY A 1 176 ? -11.625 14.586 12.219 1 79.5 176 GLY A O 1
ATOM 1332 N N . GLU A 1 177 ? -10.914 16.031 10.766 1 84.19 177 GLU A N 1
ATOM 1333 C CA . GLU A 1 177 ? -9.578 15.445 10.758 1 84.19 177 GLU A CA 1
ATOM 1334 C C . GLU A 1 177 ? -8.773 15.867 11.984 1 84.19 177 GLU A C 1
ATOM 1336 O O . GLU A 1 177 ? -8.812 17.031 12.375 1 84.19 177 GLU A O 1
ATOM 1341 N N . LEU A 1 178 ? -8.164 14.945 12.633 1 89.88 178 LEU A N 1
ATOM 1342 C CA . LEU A 1 178 ? -7.191 15.188 13.695 1 89.88 178 LEU A CA 1
ATOM 1343 C C . LEU A 1 178 ? -5.852 14.539 13.359 1 89.88 178 LEU A C 1
ATOM 1345 O O . LEU A 1 178 ? -5.66 13.344 13.594 1 89.88 178 LEU A O 1
ATOM 1349 N N . ILE A 1 179 ? -4.98 15.422 12.852 1 94.94 179 ILE A N 1
ATOM 1350 C CA . ILE A 1 179 ? -3.684 14.961 12.359 1 94.94 179 ILE A CA 1
ATOM 1351 C C . ILE A 1 179 ? -2.566 15.609 13.172 1 94.94 179 ILE A C 1
ATOM 1353 O O . ILE A 1 179 ? -2.602 16.812 13.445 1 94.94 179 ILE A O 1
ATOM 1357 N N . GLU A 1 180 ? -1.704 14.891 13.672 1 96.62 180 GLU A N 1
ATOM 1358 C CA . GLU A 1 180 ? -0.5 15.391 14.336 1 96.62 180 GLU A CA 1
ATOM 1359 C C . GLU A 1 180 ? 0.696 15.367 13.383 1 96.62 180 GLU A C 1
ATOM 1361 O O . GLU A 1 180 ? 0.981 14.344 12.758 1 96.62 180 GLU A O 1
ATOM 1366 N N . VAL A 1 181 ? 1.304 16.5 13.273 1 97.81 181 VAL A N 1
ATOM 1367 C CA . VAL A 1 181 ? 2.518 16.578 12.469 1 97.81 181 VAL A CA 1
ATOM 1368 C C . VAL A 1 181 ? 3.711 16.062 13.273 1 97.81 181 VAL A C 1
ATOM 1370 O O . VAL A 1 181 ? 3.904 16.469 14.422 1 97.81 181 VAL A O 1
ATOM 1373 N N . VAL A 1 182 ? 4.504 15.203 12.703 1 97.94 182 VAL A N 1
ATOM 1374 C CA . VAL A 1 182 ? 5.668 14.633 13.367 1 97.94 182 VAL A CA 1
ATOM 1375 C C . VAL A 1 182 ? 6.934 14.977 12.578 1 97.94 182 VAL A C 1
ATOM 1377 O O . VAL A 1 182 ? 7.031 14.688 11.391 1 97.94 182 VAL A O 1
ATOM 1380 N N . HIS A 1 183 ? 7.828 15.609 13.234 1 98.31 183 HIS A N 1
ATOM 1381 C CA . HIS A 1 183 ? 9.164 15.805 12.68 1 98.31 183 HIS A CA 1
ATOM 1382 C C . HIS A 1 183 ? 10.117 14.719 13.148 1 98.31 183 HIS A C 1
ATOM 1384 O O . HIS A 1 183 ? 10.633 14.781 14.266 1 98.31 183 HIS A O 1
ATOM 1390 N N . LEU A 1 184 ? 10.375 13.766 12.273 1 98.62 184 LEU A N 1
ATOM 1391 C CA . LEU A 1 184 ? 11.242 12.633 12.578 1 98.62 184 LEU A CA 1
ATOM 1392 C C . LEU A 1 184 ? 12.703 12.984 12.32 1 98.62 184 LEU A C 1
ATOM 1394 O O . LEU A 1 184 ? 13.109 13.148 11.164 1 98.62 184 LEU A O 1
ATOM 1398 N N . PRO A 1 185 ? 13.492 13.055 13.383 1 98.25 185 PRO A N 1
ATOM 1399 C CA . PRO A 1 185 ? 14.906 13.367 13.141 1 98.25 185 PRO A CA 1
ATOM 1400 C C . PRO A 1 185 ? 15.586 12.344 12.227 1 98.25 185 PRO A C 1
ATOM 1402 O O . PRO A 1 185 ? 15.312 11.141 12.328 1 98.25 185 PRO A O 1
ATOM 1405 N N . LEU A 1 186 ? 16.531 12.812 11.367 1 96.94 186 LEU A N 1
ATOM 1406 C CA . LEU A 1 186 ? 17.219 11.938 10.422 1 96.94 186 LEU A CA 1
ATOM 1407 C C . LEU A 1 186 ? 17.969 10.836 11.148 1 96.94 186 LEU A C 1
ATOM 1409 O O . LEU A 1 186 ? 18 9.688 10.695 1 96.94 186 LEU A O 1
ATOM 1413 N N . ASP A 1 187 ? 18.656 11.133 12.266 1 94.88 187 ASP A N 1
ATOM 1414 C CA . ASP A 1 187 ? 19.469 10.188 13.023 1 94.88 187 ASP A CA 1
ATOM 1415 C C . ASP A 1 187 ? 18.625 8.984 13.477 1 94.88 187 ASP A C 1
ATOM 1417 O O . ASP A 1 187 ? 19.141 7.867 13.555 1 94.88 187 ASP A O 1
ATOM 1421 N N . GLY A 1 188 ? 17.344 9.094 13.602 1 96.25 188 GLY A N 1
ATOM 1422 C CA . GLY A 1 188 ? 16.5 8.008 14.078 1 96.25 188 GLY A CA 1
ATOM 1423 C C . GLY A 1 188 ? 15.547 7.484 13.016 1 96.25 188 GLY A C 1
ATOM 1424 O O . GLY A 1 188 ? 14.758 6.578 13.281 1 96.25 188 GLY A O 1
ATOM 1425 N N . ALA A 1 189 ? 15.727 7.926 11.812 1 97.5 189 ALA A N 1
ATOM 1426 C CA . ALA A 1 189 ? 14.727 7.648 10.789 1 97.5 189 ALA A CA 1
ATOM 1427 C C . ALA A 1 189 ? 14.82 6.203 10.305 1 97.5 189 ALA A C 1
ATOM 1429 O O . ALA A 1 189 ? 13.797 5.543 10.102 1 97.5 189 ALA A O 1
ATOM 1430 N N . ARG A 1 190 ? 16.016 5.695 10.156 1 96.5 190 ARG A N 1
ATOM 1431 C CA . ARG A 1 190 ? 16.188 4.316 9.703 1 96.5 190 ARG A CA 1
ATOM 1432 C C . ARG A 1 190 ? 15.703 3.33 10.758 1 96.5 190 ARG A C 1
ATOM 1434 O O . ARG A 1 190 ? 15.031 2.348 10.43 1 96.5 190 ARG A O 1
ATOM 1441 N N . THR A 1 191 ? 16.047 3.588 12.023 1 97.62 191 THR A N 1
ATOM 1442 C CA . THR A 1 191 ? 15.578 2.748 13.117 1 97.62 191 THR A CA 1
ATOM 1443 C C . THR A 1 191 ? 14.055 2.754 13.188 1 97.62 191 THR A C 1
ATOM 1445 O O . THR A 1 191 ? 13.43 1.713 13.414 1 97.62 191 THR A O 1
ATOM 1448 N N . PHE A 1 192 ? 13.547 3.918 13.031 1 98.25 192 PHE A N 1
ATOM 1449 C CA . PHE A 1 192 ? 12.094 4.086 13 1 98.25 192 PHE A CA 1
ATOM 1450 C C . PHE A 1 192 ? 11.477 3.234 11.898 1 98.25 192 PHE A C 1
ATOM 1452 O O . PHE A 1 192 ? 10.508 2.514 12.133 1 98.25 192 PHE A O 1
ATOM 1459 N N . ALA A 1 193 ? 12.055 3.262 10.688 1 97.75 193 ALA A N 1
ATOM 1460 C CA . ALA A 1 193 ? 11.562 2.521 9.531 1 97.75 193 ALA A CA 1
ATOM 1461 C C . ALA A 1 193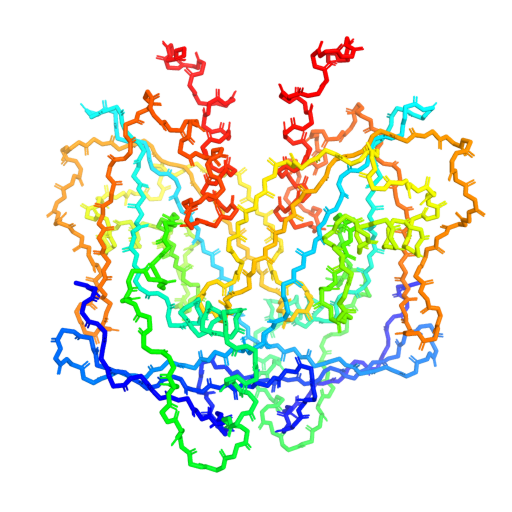 ? 11.664 1.017 9.758 1 97.75 193 ALA A C 1
ATOM 1463 O O . ALA A 1 193 ? 10.797 0.255 9.328 1 97.75 193 ALA A O 1
ATOM 1464 N N . ASP A 1 194 ? 12.633 0.601 10.5 1 96 194 ASP A N 1
ATOM 1465 C CA . ASP A 1 194 ? 12.93 -0.82 10.656 1 96 194 ASP A CA 1
ATOM 1466 C C . ASP A 1 194 ? 12.172 -1.42 11.836 1 96 194 ASP A C 1
ATOM 1468 O O . ASP A 1 194 ? 12.117 -2.643 11.984 1 96 194 ASP A O 1
ATOM 1472 N N . ASP A 1 195 ? 11.539 -0.603 12.633 1 96.56 195 ASP A N 1
ATOM 1473 C CA . ASP A 1 195 ? 10.875 -1.077 13.844 1 96.56 195 ASP A CA 1
ATOM 1474 C C . ASP A 1 195 ? 9.477 -1.609 13.523 1 96.56 195 ASP A C 1
ATOM 1476 O O . ASP A 1 195 ? 8.562 -0.833 13.242 1 96.56 195 ASP A O 1
ATOM 1480 N N . PRO A 1 196 ? 9.281 -2.871 13.586 1 90.38 196 PRO A N 1
ATOM 1481 C CA . PRO A 1 196 ? 7.973 -3.438 13.234 1 90.38 196 PRO A CA 1
ATOM 1482 C C . PRO A 1 196 ? 6.887 -3.084 14.242 1 90.38 196 PRO A C 1
ATOM 1484 O O . PRO A 1 196 ? 5.699 -3.268 13.969 1 90.38 196 PRO A O 1
ATOM 1487 N N . ASP A 1 197 ? 7.219 -2.578 15.383 1 93.19 197 ASP A N 1
ATOM 1488 C CA . ASP A 1 197 ? 6.246 -2.268 16.422 1 93.19 197 ASP A CA 1
ATOM 1489 C C . ASP A 1 197 ? 5.652 -0.876 16.234 1 93.19 197 ASP A C 1
ATOM 1491 O O . ASP A 1 197 ? 4.668 -0.516 16.875 1 93.19 197 ASP A O 1
ATOM 1495 N N . VAL A 1 198 ? 6.254 -0.087 15.406 1 96.12 198 VAL A N 1
ATOM 1496 C CA . VAL A 1 198 ? 5.699 1.218 15.062 1 96.12 198 VAL A CA 1
ATOM 1497 C C . VAL A 1 198 ? 4.762 1.08 13.867 1 96.12 198 VAL A C 1
ATOM 1499 O O . VAL A 1 198 ? 5.199 0.779 12.758 1 96.12 198 VAL A O 1
ATOM 1502 N N . PRO A 1 199 ? 3.449 1.289 14.133 1 96.75 199 PRO A N 1
ATOM 1503 C CA . PRO A 1 199 ? 2.516 1.17 13.008 1 96.75 199 PRO A CA 1
ATOM 1504 C C . PRO A 1 199 ? 2.697 2.275 11.977 1 96.75 199 PRO A C 1
ATOM 1506 O O . PRO A 1 199 ? 2.531 3.457 12.289 1 96.75 199 PRO A O 1
ATOM 1509 N N . LYS A 1 200 ? 3.119 1.929 10.789 1 98.44 200 LYS A N 1
ATOM 1510 C CA . LYS A 1 200 ? 3.326 2.854 9.68 1 98.44 200 LYS A CA 1
ATOM 1511 C C . LYS A 1 200 ? 2.998 2.191 8.344 1 98.44 200 LYS A C 1
ATOM 1513 O O . LYS A 1 200 ? 2.797 0.977 8.281 1 98.44 200 LYS A O 1
ATOM 1518 N N . THR A 1 201 ? 2.852 2.924 7.383 1 98.12 201 THR A N 1
ATOM 1519 C CA . THR A 1 201 ? 2.551 2.4 6.055 1 98.12 201 THR A CA 1
ATOM 1520 C C . THR A 1 201 ? 3.834 2.104 5.285 1 98.12 201 THR A C 1
ATOM 1522 O O . THR A 1 201 ? 4.906 2.594 5.645 1 98.12 201 THR A O 1
ATOM 1525 N N . LEU A 1 202 ? 3.689 1.306 4.258 1 97.94 202 LEU A N 1
ATOM 1526 C CA . LEU A 1 202 ? 4.844 1.019 3.414 1 97.94 202 LEU A CA 1
ATOM 1527 C C . LEU A 1 202 ? 5.395 2.297 2.789 1 97.94 202 LEU A C 1
ATOM 1529 O O . LEU A 1 202 ? 6.602 2.426 2.586 1 97.94 202 LEU A O 1
ATOM 1533 N N . GLY A 1 203 ? 4.496 3.244 2.482 1 98.25 203 GLY A N 1
ATOM 1534 C CA . GLY A 1 203 ? 4.941 4.516 1.938 1 98.25 203 GLY A CA 1
ATOM 1535 C C . GLY A 1 203 ? 5.977 5.207 2.805 1 98.25 203 GLY A C 1
ATOM 1536 O O . GLY A 1 203 ? 6.93 5.797 2.293 1 98.25 203 GLY A O 1
ATOM 1537 N N . VAL A 1 204 ? 5.793 5.121 4.102 1 98.75 204 VAL A N 1
ATOM 1538 C CA . VAL A 1 204 ? 6.73 5.73 5.039 1 98.75 204 VAL A CA 1
ATOM 1539 C C . VAL A 1 204 ? 8.078 5.016 4.957 1 98.75 204 VAL A C 1
ATOM 1541 O O . VAL A 1 204 ? 9.125 5.66 4.848 1 98.75 204 VAL A O 1
ATOM 1544 N N . ILE A 1 205 ? 8.078 3.715 4.996 1 98.69 205 ILE A N 1
ATOM 1545 C CA . ILE A 1 205 ? 9.297 2.91 4.969 1 98.69 205 ILE A CA 1
ATOM 1546 C C . ILE A 1 205 ? 10.047 3.156 3.66 1 98.69 205 ILE A C 1
ATOM 1548 O O . ILE A 1 205 ? 11.258 3.414 3.67 1 98.69 205 ILE A O 1
ATOM 1552 N N . PHE A 1 206 ? 9.359 3.109 2.557 1 98.62 206 PHE A N 1
ATOM 1553 C CA . PHE A 1 206 ? 9.953 3.357 1.249 1 98.62 206 PHE A CA 1
ATOM 1554 C C . PHE A 1 206 ? 10.5 4.777 1.162 1 98.62 206 PHE A C 1
ATOM 1556 O O . PHE A 1 206 ? 11.609 4.992 0.67 1 98.62 206 PHE A O 1
ATOM 1563 N N . GLY A 1 207 ? 9.656 5.758 1.585 1 98.56 207 GLY A N 1
ATOM 1564 C CA . GLY A 1 207 ? 10.102 7.145 1.542 1 98.56 207 GLY A CA 1
ATOM 1565 C C . GLY A 1 207 ? 11.406 7.375 2.279 1 98.56 207 GLY A C 1
ATOM 1566 O O . GLY A 1 207 ? 12.297 8.062 1.775 1 98.56 207 GLY A O 1
ATOM 1567 N N . ILE A 1 208 ? 11.508 6.809 3.439 1 98.5 208 ILE A N 1
ATOM 1568 C CA . ILE A 1 208 ? 12.727 6.957 4.23 1 98.5 208 ILE A CA 1
ATOM 1569 C C . ILE A 1 208 ? 13.891 6.285 3.512 1 98.5 208 ILE A C 1
ATOM 1571 O O . ILE A 1 208 ? 14.969 6.875 3.385 1 98.5 208 ILE A O 1
ATOM 1575 N N . SER A 1 209 ? 13.703 5.078 3.029 1 97.62 209 SER A N 1
ATOM 1576 C CA . SER A 1 209 ? 14.742 4.367 2.293 1 97.62 209 SER A CA 1
ATOM 1577 C C . SER A 1 209 ? 15.164 5.145 1.05 1 97.62 209 SER A C 1
ATOM 1579 O O . SER A 1 209 ? 16.359 5.277 0.774 1 97.62 209 SER A O 1
ATOM 1581 N N . TRP A 1 210 ? 14.195 5.609 0.297 1 97.69 210 TRP A N 1
ATOM 1582 C CA . TRP A 1 210 ? 14.461 6.375 -0.917 1 97.69 210 TRP A CA 1
ATOM 1583 C C . TRP A 1 210 ? 15.258 7.637 -0.6 1 97.69 210 TRP A C 1
ATOM 1585 O O . TRP A 1 210 ? 16.203 7.98 -1.316 1 97.69 210 TRP A O 1
ATOM 1595 N N . PHE A 1 211 ? 14.867 8.359 0.486 1 98.12 211 PHE A N 1
ATOM 1596 C CA . PHE A 1 211 ? 15.562 9.578 0.889 1 98.12 211 PHE A CA 1
ATOM 1597 C C . PHE A 1 211 ? 17.047 9.305 1.117 1 98.12 211 PHE A C 1
ATOM 1599 O O . PHE A 1 211 ? 17.906 10.023 0.596 1 98.12 211 PHE A O 1
ATOM 1606 N N . PHE A 1 212 ? 17.344 8.25 1.837 1 96.75 212 PHE A N 1
ATOM 1607 C CA . PHE A 1 212 ? 18.734 7.961 2.201 1 96.75 212 PHE A CA 1
ATOM 1608 C C . PHE A 1 212 ? 19.516 7.465 0.993 1 96.75 212 PHE A C 1
ATOM 1610 O O . PHE A 1 212 ? 20.719 7.676 0.901 1 96.75 212 PHE A O 1
ATOM 1617 N N . SER A 1 213 ? 18.844 6.887 0.04 1 94.5 213 SER A N 1
ATOM 1618 C CA . SER A 1 213 ? 19.516 6.336 -1.13 1 94.5 213 SER A CA 1
ATOM 1619 C C . SER A 1 213 ? 19.688 7.395 -2.217 1 94.5 213 SER A C 1
ATOM 1621 O O . SER A 1 213 ? 20.703 7.414 -2.924 1 94.5 213 SER A O 1
ATOM 1623 N N . CYS A 1 214 ? 18.703 8.328 -2.301 1 94.75 214 CYS A N 1
ATOM 1624 C CA . CYS A 1 214 ? 18.672 9.156 -3.496 1 94.75 214 CYS A CA 1
ATOM 1625 C C . CYS A 1 214 ? 18.906 10.625 -3.15 1 94.75 214 CYS A C 1
ATOM 1627 O O . CYS A 1 214 ? 19.312 11.406 -4.012 1 94.75 214 CYS A O 1
ATOM 1629 N N . VAL A 1 215 ? 18.656 11.031 -1.933 1 96.31 215 VAL A N 1
ATOM 1630 C CA . VAL A 1 215 ? 18.703 12.453 -1.601 1 96.31 215 VAL A CA 1
ATOM 1631 C C . VAL A 1 215 ? 19.875 12.719 -0.655 1 96.31 215 VAL A C 1
ATOM 1633 O O . VAL A 1 215 ? 20.703 13.602 -0.908 1 96.31 215 VAL A O 1
ATOM 1636 N N . ALA A 1 216 ? 20.031 11.898 0.361 1 94.81 216 ALA A N 1
ATOM 1637 C CA . ALA A 1 216 ? 20.984 12.133 1.451 1 94.81 216 ALA A CA 1
ATOM 1638 C C . ALA A 1 216 ? 22.406 12.219 0.93 1 94.81 216 ALA A C 1
ATOM 1640 O O . ALA A 1 216 ? 23.188 13.078 1.354 1 94.81 216 ALA A O 1
ATOM 1641 N N . PRO A 1 217 ? 22.844 11.32 0.03 1 91.81 217 PRO A N 1
ATOM 1642 C CA . PRO A 1 217 ? 24.219 11.406 -0.456 1 91.81 217 PRO A CA 1
ATOM 1643 C C . PRO A 1 217 ? 24.531 12.758 -1.09 1 91.81 217 PRO A C 1
ATOM 1645 O O . PRO A 1 217 ? 25.641 13.273 -0.922 1 91.81 217 PRO A O 1
ATOM 1648 N N . GLY A 1 218 ? 23.594 13.312 -1.763 1 89.94 218 GLY A N 1
ATOM 1649 C CA . GLY A 1 218 ? 23.812 14.602 -2.402 1 89.94 218 GLY A CA 1
ATOM 1650 C C . GLY A 1 218 ? 23.859 15.758 -1.419 1 89.94 218 GLY A C 1
ATOM 1651 O O . GLY A 1 218 ? 24.391 16.828 -1.729 1 89.94 218 GLY A O 1
ATOM 1652 N N . LEU A 1 219 ? 23.297 15.586 -0.229 1 90.19 219 LEU A N 1
ATOM 1653 C CA . LEU A 1 219 ? 23.25 16.625 0.793 1 90.19 219 LEU A CA 1
ATOM 1654 C C . LEU A 1 219 ? 24.391 16.453 1.791 1 90.19 219 LEU A C 1
ATOM 1656 O O . LEU A 1 219 ? 24.547 17.266 2.709 1 90.19 219 LEU A O 1
ATOM 1660 N N . GLY A 1 220 ? 25.203 15.422 1.556 1 85.62 220 GLY A N 1
ATOM 1661 C CA . GLY A 1 220 ? 26.281 15.148 2.479 1 85.62 220 GLY A CA 1
ATOM 1662 C C . GLY A 1 220 ? 25.812 14.586 3.809 1 85.62 220 GLY A C 1
ATOM 1663 O O . GLY A 1 220 ? 26.484 14.75 4.828 1 85.62 220 GLY A O 1
ATOM 1664 N N . LEU A 1 221 ? 24.625 14.102 3.758 1 77.75 221 LEU A N 1
ATOM 1665 C CA . LEU A 1 221 ? 24.062 13.539 4.98 1 77.75 221 LEU A CA 1
ATOM 1666 C C . LEU A 1 221 ? 24.344 12.047 5.074 1 77.75 221 LEU A C 1
ATOM 1668 O O . LEU A 1 221 ? 24.312 11.344 4.062 1 77.75 221 LEU A O 1
ATOM 1672 N N . GLN A 1 222 ? 25.422 11.609 5.773 1 64.94 222 GLN A N 1
ATOM 1673 C CA . GLN A 1 222 ? 25.75 10.188 5.898 1 64.94 222 GLN A CA 1
ATOM 1674 C C . GLN A 1 222 ? 24.75 9.469 6.805 1 64.94 222 GLN A C 1
ATOM 1676 O O . GLN A 1 222 ? 24.219 10.062 7.742 1 64.94 222 GLN A O 1
ATOM 1681 N N . MET B 1 1 ? -3.889 -14.883 -20.797 1 70.81 1 MET B N 1
ATOM 1682 C CA . MET B 1 1 ? -4.309 -14.117 -19.625 1 70.81 1 MET B CA 1
ATOM 1683 C C . MET B 1 1 ? -4.961 -12.797 -20.031 1 70.81 1 MET B C 1
ATOM 1685 O O . MET B 1 1 ? -5.871 -12.312 -19.359 1 70.81 1 MET B O 1
ATOM 1689 N N . GLU B 1 2 ? -4.695 -12.555 -21.25 1 76.38 2 GLU B N 1
ATOM 1690 C CA . GLU B 1 2 ? -5.016 -11.148 -21.484 1 76.38 2 GLU B CA 1
ATOM 1691 C C . GLU B 1 2 ? -6.227 -11 -22.406 1 76.38 2 GLU B C 1
ATOM 1693 O O . GLU B 1 2 ? -6.609 -9.883 -22.766 1 76.38 2 GLU B O 1
ATOM 1698 N N . ARG B 1 3 ? -6.766 -12.094 -22.75 1 82 3 ARG B N 1
ATOM 1699 C CA . ARG B 1 3 ? -7.992 -11.922 -23.531 1 82 3 ARG B CA 1
ATOM 1700 C C . ARG B 1 3 ? -9.18 -11.633 -22.609 1 82 3 ARG B C 1
ATOM 1702 O O . ARG B 1 3 ? -9.758 -12.555 -22.031 1 82 3 ARG B O 1
ATOM 1709 N N . ILE B 1 4 ? -9.555 -10.438 -22.453 1 81.69 4 ILE B N 1
ATOM 1710 C CA . ILE B 1 4 ? -10.648 -9.969 -21.609 1 81.69 4 ILE B CA 1
ATOM 1711 C C . ILE B 1 4 ? -11.789 -9.445 -22.469 1 81.69 4 ILE B C 1
ATOM 1713 O O . ILE B 1 4 ? -11.586 -8.586 -23.328 1 81.69 4 ILE B O 1
ATOM 1717 N N . GLU B 1 5 ? -12.906 -9.984 -22.312 1 80.44 5 GLU B N 1
ATOM 1718 C CA . GLU B 1 5 ? -14.055 -9.617 -23.125 1 80.44 5 GLU B CA 1
ATOM 1719 C C . GLU B 1 5 ? -15.305 -9.422 -22.266 1 80.44 5 GLU B C 1
ATOM 1721 O O . GLU B 1 5 ? -15.359 -9.898 -21.141 1 80.44 5 GLU B O 1
ATOM 1726 N N . GLY B 1 6 ? -16.281 -8.766 -22.844 1 82.19 6 GLY B N 1
ATOM 1727 C CA . GLY B 1 6 ? -17.594 -8.656 -22.234 1 82.19 6 GLY B CA 1
ATOM 1728 C C . GLY B 1 6 ? -17.562 -8.039 -20.859 1 82.19 6 GLY B C 1
ATOM 1729 O O . GLY B 1 6 ? -18.219 -8.531 -19.938 1 82.19 6 GLY B O 1
ATOM 1730 N N . VAL B 1 7 ? -16.781 -7.043 -20.672 1 82.25 7 VAL B N 1
ATOM 1731 C CA . VAL B 1 7 ? -16.594 -6.449 -19.359 1 82.25 7 VAL B CA 1
ATOM 1732 C C . VAL B 1 7 ? -17.797 -5.57 -19.016 1 82.25 7 VAL B C 1
ATOM 1734 O O . VAL B 1 7 ? -18.172 -4.684 -19.781 1 82.25 7 VAL B O 1
ATOM 1737 N N . ALA B 1 8 ? -18.469 -5.918 -17.938 1 83.94 8 ALA B N 1
ATOM 1738 C CA . ALA B 1 8 ? -19.594 -5.148 -17.406 1 83.94 8 ALA B CA 1
ATOM 1739 C C . ALA B 1 8 ? -19.406 -4.875 -15.922 1 83.94 8 ALA B C 1
ATOM 1741 O O . ALA B 1 8 ? -18.781 -5.66 -15.211 1 83.94 8 ALA B O 1
ATOM 1742 N N . VAL B 1 9 ? -19.953 -3.756 -15.422 1 83.19 9 VAL B N 1
ATOM 1743 C CA . VAL B 1 9 ? -19.828 -3.365 -14.023 1 83.19 9 VAL B CA 1
ATOM 1744 C C . VAL B 1 9 ? -21.203 -3.031 -13.445 1 83.19 9 VAL B C 1
ATOM 1746 O O . VAL B 1 9 ? -22.047 -2.475 -14.141 1 83.19 9 VAL B O 1
ATOM 1749 N N . GLY B 1 10 ? -21.406 -3.484 -12.188 1 78.81 10 GLY B N 1
ATOM 1750 C CA . GLY B 1 10 ? -22.625 -3.162 -11.445 1 78.81 10 GLY B CA 1
ATOM 1751 C C . GLY B 1 10 ? -22.391 -3.002 -9.953 1 78.81 10 GLY B C 1
ATOM 1752 O O . GLY B 1 10 ? -21.281 -3.254 -9.469 1 78.81 10 GLY B O 1
ATOM 1753 N N . ARG B 1 11 ? -23.453 -2.514 -9.273 1 79.19 11 ARG B N 1
ATOM 1754 C CA . ARG B 1 11 ? -23.375 -2.377 -7.824 1 79.19 11 ARG B CA 1
ATOM 1755 C C . ARG B 1 11 ? -23.219 -3.736 -7.156 1 79.19 11 ARG B C 1
ATOM 1757 O O . ARG B 1 11 ? -23.828 -4.719 -7.57 1 79.19 11 ARG B O 1
ATOM 1764 N N . CYS B 1 12 ? -22.328 -3.791 -6.195 1 75.5 12 CYS B N 1
ATOM 1765 C CA . CYS B 1 12 ? -22.141 -5 -5.402 1 75.5 12 CYS B CA 1
ATOM 1766 C C . CYS B 1 12 ? -23.016 -4.969 -4.148 1 75.5 12 CYS B C 1
ATOM 1768 O O . CYS B 1 12 ? -22.719 -4.238 -3.201 1 75.5 12 CYS B O 1
ATOM 1770 N N . ALA B 1 13 ? -24.109 -5.648 -4.141 1 67.62 13 ALA B N 1
ATOM 1771 C CA . ALA B 1 13 ? -25.062 -5.609 -3.027 1 67.62 13 ALA B CA 1
ATOM 1772 C C . ALA B 1 13 ? -24.516 -6.359 -1.817 1 67.62 13 ALA B C 1
ATOM 1774 O O . ALA B 1 13 ? -24.641 -5.898 -0.681 1 67.62 13 ALA B O 1
ATOM 1775 N N . ALA B 1 14 ? -23.969 -7.523 -2.031 1 70.5 14 ALA B N 1
ATOM 1776 C CA . ALA B 1 14 ? -23.391 -8.367 -0.982 1 70.5 14 ALA B CA 1
ATOM 1777 C C . ALA B 1 14 ? -22.172 -9.117 -1.487 1 70.5 14 ALA B C 1
ATOM 1779 O O . ALA B 1 14 ? -22.125 -9.547 -2.641 1 70.5 14 ALA B O 1
ATOM 1780 N N . SER B 1 15 ? -21.172 -9.031 -0.749 1 75.56 15 SER B N 1
ATOM 1781 C CA . SER B 1 15 ? -19.953 -9.734 -1.109 1 75.56 15 SER B CA 1
ATOM 1782 C C . SER B 1 15 ? -19.375 -10.492 0.085 1 75.56 15 SER B C 1
ATOM 1784 O O . SER B 1 15 ? -19.312 -9.953 1.191 1 75.56 15 SER B O 1
ATOM 1786 N N . PRO B 1 16 ? -19.125 -11.75 -0.083 1 71.31 16 PRO B N 1
ATOM 1787 C CA . PRO B 1 16 ? -18.422 -12.453 0.994 1 71.31 16 PRO B CA 1
ATOM 1788 C C . PRO B 1 16 ? -16.969 -12 1.151 1 71.31 16 PRO B C 1
ATOM 1790 O O . PRO B 1 16 ? -16.344 -12.273 2.176 1 71.31 16 PRO B O 1
ATOM 1793 N N . TYR B 1 17 ? -16.469 -11.305 0.157 1 71.94 17 TYR B N 1
ATOM 1794 C CA . TYR B 1 17 ? -15.055 -10.945 0.147 1 71.94 17 TYR B CA 1
ATOM 1795 C C . TYR B 1 17 ? -14.859 -9.492 0.543 1 71.94 17 TYR B C 1
ATOM 1797 O O . TYR B 1 17 ? -13.781 -9.109 1.013 1 71.94 17 TYR B O 1
ATOM 1805 N N . LEU B 1 18 ? -15.883 -8.742 0.27 1 75.88 18 LEU B N 1
ATOM 1806 C CA . LEU B 1 18 ? -15.898 -7.328 0.622 1 75.88 18 LEU B CA 1
ATOM 1807 C C . LEU B 1 18 ? -17.016 -7.023 1.608 1 75.88 18 LEU B C 1
ATOM 1809 O O . LEU B 1 18 ? -18.172 -6.836 1.208 1 75.88 18 LEU B O 1
ATOM 1813 N N . VAL B 1 19 ? -16.719 -6.988 2.83 1 79.12 19 VAL B N 1
ATOM 1814 C CA . VAL B 1 19 ? -17.734 -6.715 3.84 1 79.12 19 VAL B CA 1
ATOM 1815 C C . VAL B 1 19 ? -17.531 -5.312 4.414 1 79.12 19 VAL B C 1
ATOM 1817 O O . VAL B 1 19 ? -16.656 -5.102 5.25 1 79.12 19 VAL B O 1
ATOM 1820 N N . PRO B 1 20 ? -18.312 -4.391 3.857 1 83.25 20 PRO B N 1
ATOM 1821 C CA . PRO B 1 20 ? -18.219 -3.031 4.391 1 83.25 20 PRO B CA 1
ATOM 1822 C C . PRO B 1 20 ? -18.797 -2.904 5.797 1 83.25 20 PRO B C 1
ATOM 1824 O O . PRO B 1 20 ? -19.891 -3.406 6.07 1 83.25 20 PRO B O 1
ATOM 1827 N N . LEU B 1 21 ? -18.031 -2.342 6.672 1 86.31 21 LEU B N 1
ATOM 1828 C CA . LEU B 1 21 ? -18.438 -2.092 8.055 1 86.31 21 LEU B CA 1
ATOM 1829 C C . LEU B 1 21 ? -18.328 -0.606 8.391 1 86.31 21 LEU B C 1
ATOM 1831 O O . LEU B 1 21 ? -17.641 0.145 7.699 1 86.31 21 LEU B O 1
ATOM 1835 N N . THR B 1 22 ? -19.125 -0.211 9.352 1 87.56 22 THR B N 1
ATOM 1836 C CA . THR B 1 22 ? -19.031 1.144 9.883 1 87.56 22 THR B CA 1
ATOM 1837 C C . THR B 1 22 ? -18.609 1.121 11.352 1 87.56 22 THR B C 1
ATOM 1839 O O . THR B 1 22 ? -19.203 0.405 12.164 1 87.56 22 THR B O 1
ATOM 1842 N N . LEU B 1 23 ? -17.578 1.81 11.672 1 89 23 LEU B N 1
ATOM 1843 C CA . LEU B 1 23 ? -17.156 2.006 13.055 1 89 23 LEU B CA 1
ATOM 1844 C C . LEU B 1 23 ? -17.719 3.307 13.617 1 89 23 LEU B C 1
ATOM 1846 O O . LEU B 1 23 ? -17.578 4.367 13.008 1 89 23 LEU B O 1
ATOM 1850 N N . HIS B 1 24 ? -18.391 3.207 14.68 1 88.31 24 HIS B N 1
ATOM 1851 C CA . HIS B 1 24 ? -18.875 4.367 15.422 1 88.31 24 HIS B CA 1
ATOM 1852 C C . HIS B 1 24 ? -18.047 4.582 16.688 1 88.31 24 HIS B C 1
ATOM 1854 O O . HIS B 1 24 ? -17.75 3.627 17.406 1 88.31 24 HIS B O 1
ATOM 1860 N N . TYR B 1 25 ? -17.672 5.844 16.906 1 89 25 TYR B N 1
ATOM 1861 C CA . TYR B 1 25 ? -16.812 6.113 18.062 1 89 25 TYR B CA 1
ATOM 1862 C C . TYR B 1 25 ? -16.859 7.59 18.438 1 89 25 TYR B C 1
ATOM 1864 O O . TYR B 1 25 ? -17.422 8.406 17.703 1 89 25 TYR B O 1
ATOM 1872 N N . ARG B 1 26 ? -16.406 7.816 19.609 1 88.62 26 ARG B N 1
ATOM 1873 C CA . ARG B 1 26 ? -16.203 9.188 20.062 1 88.62 26 ARG B CA 1
ATOM 1874 C C . ARG B 1 26 ? -14.711 9.508 20.156 1 88.62 26 ARG B C 1
ATOM 1876 O O . ARG B 1 26 ? -13.938 8.734 20.719 1 88.62 26 ARG B O 1
ATOM 1883 N N . GLN B 1 27 ? -14.352 10.555 19.438 1 89 27 GLN B N 1
ATOM 1884 C CA . GLN B 1 27 ? -12.977 11.031 19.516 1 89 27 GLN B CA 1
ATOM 1885 C C . GLN B 1 27 ? -12.906 12.422 20.141 1 89 27 GLN B C 1
ATOM 1887 O O . GLN B 1 27 ? -13.438 13.391 19.594 1 89 27 GLN B O 1
ATOM 1892 N N . ASN B 1 28 ? -12.242 12.523 21.297 1 87.69 28 ASN B N 1
ATOM 1893 C CA . ASN B 1 28 ? -12.18 13.766 22.047 1 87.69 28 ASN B CA 1
ATOM 1894 C C . ASN B 1 28 ? -13.562 14.375 22.25 1 87.69 28 ASN B C 1
ATOM 1896 O O . ASN B 1 28 ? -13.773 15.562 22 1 87.69 28 ASN B O 1
ATOM 1900 N N . GLY B 1 29 ? -14.523 13.516 22.484 1 86.19 29 GLY B N 1
ATOM 1901 C CA . GLY B 1 29 ? -15.867 13.945 22.828 1 86.19 29 GLY B CA 1
ATOM 1902 C C . GLY B 1 29 ? -16.781 14.07 21.625 1 86.19 29 GLY B C 1
ATOM 1903 O O . GLY B 1 29 ? -18 14.141 21.766 1 86.19 29 GLY B O 1
ATOM 1904 N N . ALA B 1 30 ? -16.188 14.062 20.484 1 87.56 30 ALA B N 1
ATOM 1905 C CA . ALA B 1 30 ? -16.984 14.234 19.281 1 87.56 30 ALA B CA 1
ATOM 1906 C C . ALA B 1 30 ? -17.344 12.883 18.672 1 87.56 30 ALA B C 1
ATOM 1908 O O . ALA B 1 30 ? -16.484 12.023 18.484 1 87.56 30 ALA B O 1
ATOM 1909 N N . GLN B 1 31 ? -18.688 12.766 18.328 1 88.75 31 GLN B N 1
ATOM 1910 C CA . GLN B 1 31 ? -19.172 11.547 17.688 1 88.75 31 GLN B CA 1
ATOM 1911 C C . GLN B 1 31 ? -18.734 11.477 16.219 1 88.75 31 GLN B C 1
ATOM 1913 O O . GLN B 1 31 ? -18.859 12.453 15.484 1 88.75 31 GLN B O 1
ATOM 1918 N N . LYS B 1 32 ? -18.156 10.312 15.93 1 88.38 32 LYS B N 1
ATOM 1919 C CA . LYS B 1 32 ? -17.672 10.109 14.57 1 88.38 32 LYS B CA 1
ATOM 1920 C C . LYS B 1 32 ? -18.062 8.727 14.055 1 88.38 32 LYS B C 1
ATOM 1922 O O . LYS B 1 32 ? -18.422 7.844 14.836 1 88.38 32 LYS B O 1
ATOM 1927 N N . SER B 1 33 ? -18.156 8.602 12.781 1 87.94 33 SER B N 1
ATOM 1928 C CA . SER B 1 33 ? -18.328 7.312 12.109 1 87.94 33 SER B CA 1
ATOM 1929 C C . SER B 1 33 ? -17.375 7.191 10.914 1 87.94 33 SER B C 1
ATOM 1931 O O . SER B 1 33 ? -17.031 8.195 10.289 1 87.94 33 SER B O 1
ATOM 1933 N N . TRP B 1 34 ? -16.953 5.945 10.68 1 89.12 34 TRP B N 1
ATOM 1934 C CA . TRP B 1 34 ? -16.047 5.684 9.578 1 89.12 34 TRP B CA 1
ATOM 1935 C C . TRP B 1 34 ? -16.359 4.348 8.914 1 89.12 34 TRP B C 1
ATOM 1937 O O . TRP B 1 34 ? -16.453 3.318 9.594 1 89.12 34 TRP B O 1
ATOM 1947 N N . ASP B 1 35 ? -16.547 4.445 7.586 1 87.62 35 ASP B N 1
ATOM 1948 C CA . ASP B 1 35 ? -16.797 3.232 6.816 1 87.62 35 ASP B CA 1
ATOM 1949 C C . ASP B 1 35 ? -15.492 2.59 6.363 1 87.62 35 ASP B C 1
ATOM 1951 O O . ASP B 1 35 ? -14.586 3.281 5.891 1 87.62 35 ASP B O 1
ATOM 1955 N N . PHE B 1 36 ? -15.43 1.253 6.605 1 88.81 36 PHE B N 1
ATOM 1956 C CA . PHE B 1 36 ? -14.211 0.545 6.23 1 88.81 36 PHE B CA 1
ATOM 1957 C C . PHE B 1 36 ? -14.523 -0.88 5.789 1 88.81 36 PHE B C 1
ATOM 1959 O O . PHE B 1 36 ? -15.672 -1.318 5.863 1 88.81 36 PHE B O 1
ATOM 1966 N N . MET B 1 37 ? -13.508 -1.52 5.195 1 86.38 37 MET B N 1
ATOM 1967 C CA . MET B 1 37 ? -13.617 -2.906 4.754 1 86.38 37 MET B CA 1
ATOM 1968 C C . MET B 1 37 ? -12.781 -3.826 5.645 1 86.38 37 MET B C 1
ATOM 1970 O O . MET B 1 37 ? -11.617 -3.547 5.91 1 86.38 37 MET B O 1
ATOM 1974 N N . LYS B 1 38 ? -13.453 -4.852 6.059 1 85.31 38 LYS B N 1
ATOM 1975 C CA . LYS B 1 38 ? -12.688 -5.883 6.75 1 85.31 38 LYS B CA 1
ATOM 1976 C C . LYS B 1 38 ? -11.852 -6.695 5.766 1 85.31 38 LYS B C 1
ATOM 1978 O O . LYS B 1 38 ? -12.375 -7.215 4.777 1 85.31 38 LYS B O 1
ATOM 1983 N N . THR B 1 39 ? -10.609 -6.742 5.918 1 85.88 39 THR B N 1
ATOM 1984 C CA . THR B 1 39 ? -9.703 -7.52 5.078 1 85.88 39 THR B CA 1
ATOM 1985 C C . THR B 1 39 ? -8.758 -8.359 5.93 1 85.88 39 THR B C 1
ATOM 1987 O O . THR B 1 39 ? -8.609 -8.117 7.129 1 85.88 39 THR B O 1
ATOM 1990 N N . HIS B 1 40 ? -8.164 -9.406 5.348 1 87.81 40 HIS B N 1
ATOM 1991 C CA . HIS B 1 40 ? -7.184 -10.258 6.02 1 87.81 40 HIS B CA 1
ATOM 1992 C C . HIS B 1 40 ? -5.785 -9.656 5.934 1 87.81 40 HIS B C 1
ATOM 1994 O O . HIS B 1 40 ? -5.449 -8.984 4.953 1 87.81 40 HIS B O 1
ATOM 2000 N N . ASP B 1 41 ? -5.051 -9.906 7 1 92.06 41 ASP B N 1
ATOM 2001 C CA . ASP B 1 41 ? -3.613 -9.68 6.863 1 92.06 41 ASP B CA 1
ATOM 2002 C C . ASP B 1 41 ? -3.029 -10.492 5.715 1 92.06 41 ASP B C 1
ATOM 2004 O O . ASP B 1 41 ? -3.672 -11.422 5.219 1 92.06 41 ASP B O 1
ATOM 2008 N N . SER B 1 42 ? -1.856 -10.055 5.258 1 95.44 42 SER B N 1
ATOM 2009 C CA . SER B 1 42 ? -1.267 -10.727 4.105 1 95.44 42 SER B CA 1
ATOM 2010 C C . SER B 1 42 ? 0.255 -10.758 4.203 1 95.44 42 SER B C 1
ATOM 2012 O O . SER B 1 42 ? 0.841 -10.102 5.07 1 95.44 42 SER B O 1
ATOM 2014 N N . VAL B 1 43 ? 0.813 -11.609 3.385 1 98 43 VAL B N 1
ATOM 2015 C CA . VAL B 1 43 ? 2.264 -11.68 3.24 1 98 43 VAL B CA 1
ATOM 2016 C C . VAL B 1 43 ? 2.65 -11.445 1.783 1 98 43 VAL B C 1
ATOM 2018 O O . VAL B 1 43 ? 1.835 -11.641 0.878 1 98 43 VAL B O 1
ATOM 2021 N N . THR B 1 44 ? 3.803 -10.938 1.575 1 98.44 44 THR B N 1
ATOM 2022 C CA . THR B 1 44 ? 4.469 -10.906 0.278 1 98.44 44 THR B CA 1
ATOM 2023 C C . THR B 1 44 ? 5.871 -11.5 0.378 1 98.44 44 THR B C 1
ATOM 2025 O O . THR B 1 44 ? 6.449 -11.57 1.466 1 98.44 44 THR B O 1
ATOM 2028 N N . ILE B 1 45 ? 6.352 -11.93 -0.731 1 98.69 45 ILE B N 1
ATOM 2029 C CA . ILE B 1 45 ? 7.691 -12.508 -0.727 1 98.69 45 ILE B CA 1
ATOM 2030 C C . ILE B 1 45 ? 8.469 -12.016 -1.942 1 98.69 45 ILE B C 1
ATOM 2032 O O . ILE B 1 45 ? 8.031 -12.18 -3.082 1 98.69 45 ILE B O 1
ATOM 2036 N N . LEU B 1 46 ? 9.594 -11.398 -1.705 1 98.75 46 LEU B N 1
ATOM 2037 C CA . LEU B 1 46 ? 10.594 -11.102 -2.727 1 98.75 46 LEU B CA 1
ATOM 2038 C C . LEU B 1 46 ? 11.578 -12.258 -2.871 1 98.75 46 LEU B C 1
ATOM 2040 O O . LEU B 1 46 ? 12.297 -12.594 -1.924 1 98.75 46 LEU B O 1
ATOM 2044 N N . MET B 1 47 ? 11.57 -12.867 -3.99 1 98.81 47 MET B N 1
ATOM 2045 C CA . MET B 1 47 ? 12.492 -13.969 -4.238 1 98.81 47 MET B CA 1
ATOM 2046 C C . MET B 1 47 ? 13.578 -13.555 -5.23 1 98.81 47 MET B C 1
ATOM 2048 O O . MET B 1 47 ? 13.289 -12.891 -6.227 1 98.81 47 MET B O 1
ATOM 2052 N N . PHE B 1 48 ? 14.789 -13.875 -4.922 1 98.69 48 PHE B N 1
ATOM 2053 C CA . PHE B 1 48 ? 15.93 -13.727 -5.812 1 98.69 48 PHE B CA 1
ATOM 2054 C C . PHE B 1 48 ? 16.422 -15.086 -6.285 1 98.69 48 PHE B C 1
ATOM 2056 O O . PHE B 1 48 ? 16.938 -15.883 -5.492 1 98.69 48 PHE B O 1
ATOM 2063 N N . ASN B 1 49 ? 16.234 -15.383 -7.551 1 98.44 49 ASN B N 1
ATOM 2064 C CA . ASN B 1 49 ? 16.781 -16.609 -8.141 1 98.44 49 ASN B CA 1
ATOM 2065 C C . ASN B 1 49 ? 18.25 -16.422 -8.508 1 98.44 49 ASN B C 1
ATOM 2067 O O . ASN B 1 49 ? 18.578 -15.781 -9.508 1 98.44 49 ASN B O 1
ATOM 2071 N N . SER B 1 50 ? 19.078 -17 -7.766 1 97.25 50 SER B N 1
ATOM 2072 C CA . SER B 1 50 ? 20.516 -16.812 -7.953 1 97.25 50 SER B CA 1
ATOM 2073 C C . SER B 1 50 ? 21.031 -17.578 -9.172 1 97.25 50 SER B C 1
ATOM 2075 O O . SER B 1 50 ? 22.016 -17.188 -9.789 1 97.25 50 SER B O 1
ATOM 2077 N N . SER B 1 51 ? 20.375 -18.688 -9.586 1 97.19 51 SER B N 1
ATOM 2078 C CA . SER B 1 51 ? 20.75 -19.406 -10.789 1 97.19 51 SER B CA 1
ATOM 2079 C C . SER B 1 51 ? 20.609 -18.547 -12.031 1 97.19 51 SER B C 1
ATOM 2081 O O . SER B 1 51 ? 21.406 -18.656 -12.969 1 97.19 51 SER B O 1
ATOM 2083 N N . ARG B 1 52 ? 19.609 -17.641 -12.023 1 95.81 52 ARG B N 1
ATOM 2084 C CA . ARG B 1 52 ? 19.297 -16.828 -13.188 1 95.81 52 ARG B CA 1
ATOM 2085 C C . ARG B 1 52 ? 19.688 -15.367 -12.961 1 95.81 52 ARG B C 1
ATOM 2087 O O . ARG B 1 52 ? 19.562 -14.539 -13.859 1 95.81 52 ARG B O 1
ATOM 2094 N N . ARG B 1 53 ? 20.078 -15.094 -11.797 1 96.94 53 ARG B N 1
ATOM 2095 C CA . ARG B 1 53 ? 20.344 -13.711 -11.406 1 96.94 53 ARG B CA 1
ATOM 2096 C C . ARG B 1 53 ? 19.156 -12.812 -11.719 1 96.94 53 ARG B C 1
ATOM 2098 O O . ARG B 1 53 ? 19.297 -11.797 -12.398 1 96.94 53 ARG B O 1
ATOM 2105 N N . SER B 1 54 ? 18.062 -13.172 -11.172 1 98.38 54 SER B N 1
ATOM 2106 C CA . SER B 1 54 ? 16.828 -12.469 -11.453 1 98.38 54 SER B CA 1
ATOM 2107 C C . SER B 1 54 ? 15.922 -12.406 -10.227 1 98.38 54 SER B C 1
ATOM 2109 O O . SER B 1 54 ? 16.047 -13.242 -9.328 1 98.38 54 SER B O 1
ATOM 2111 N N . LEU B 1 55 ? 15.156 -11.406 -10.148 1 98.75 55 LEU B N 1
ATOM 2112 C CA . LEU B 1 55 ? 14.094 -11.312 -9.156 1 98.75 55 LEU B CA 1
ATOM 2113 C C . LEU B 1 55 ? 12.812 -11.961 -9.672 1 98.75 55 LEU B C 1
ATOM 2115 O O . LEU B 1 55 ? 12.453 -11.797 -10.844 1 98.75 55 LEU B O 1
ATOM 2119 N N . VAL B 1 56 ? 12.125 -12.703 -8.836 1 98.75 56 VAL B N 1
ATOM 2120 C CA . VAL B 1 56 ? 10.914 -13.406 -9.219 1 98.75 56 VAL B CA 1
ATOM 2121 C C . VAL B 1 56 ? 9.688 -12.547 -8.891 1 98.75 56 VAL B C 1
ATOM 2123 O O . VAL B 1 56 ? 9.453 -12.227 -7.723 1 98.75 56 VAL B O 1
ATOM 2126 N N . LEU B 1 57 ? 8.93 -12.156 -9.883 1 98.62 57 LEU B N 1
ATOM 2127 C CA . LEU B 1 57 ? 7.676 -11.422 -9.766 1 98.62 57 LEU B CA 1
ATOM 2128 C C . LEU B 1 57 ? 6.516 -12.234 -10.328 1 98.62 57 LEU B C 1
ATOM 2130 O O . LEU B 1 57 ? 6.723 -13.305 -10.906 1 98.62 57 LEU B O 1
ATOM 2134 N N . VAL B 1 58 ? 5.355 -11.758 -10.055 1 98.25 58 VAL B N 1
ATOM 2135 C CA . VAL B 1 58 ? 4.176 -12.305 -10.719 1 98.25 58 VAL B CA 1
ATOM 2136 C C . VAL B 1 58 ? 3.457 -11.203 -11.492 1 98.25 58 VAL B C 1
ATOM 2138 O O . VAL B 1 58 ? 3.578 -10.023 -11.164 1 98.25 58 VAL B O 1
ATOM 2141 N N . LYS B 1 59 ? 2.814 -11.633 -12.453 1 96.75 59 LYS B N 1
ATOM 2142 C CA . LYS B 1 59 ? 1.975 -10.781 -13.289 1 96.75 59 LYS B CA 1
ATOM 2143 C C . LYS B 1 59 ? 0.571 -11.359 -13.438 1 96.75 59 LYS B C 1
ATOM 2145 O O . LYS B 1 59 ? 0.41 -12.57 -13.633 1 96.75 59 LYS B O 1
ATOM 2150 N N . GLN B 1 60 ? -0.428 -10.539 -13.281 1 95.81 60 GLN B N 1
ATOM 2151 C CA . GLN B 1 60 ? -1.795 -11.039 -13.391 1 95.81 60 GLN B CA 1
ATOM 2152 C C . GLN B 1 60 ? -2.773 -9.906 -13.688 1 95.81 60 GLN B C 1
ATOM 2154 O O . GLN B 1 60 ? -2.461 -8.734 -13.461 1 95.81 60 GLN B O 1
ATOM 2159 N N . PHE B 1 61 ? -3.967 -10.336 -14.266 1 94.38 61 PHE B N 1
ATOM 2160 C CA . PHE B 1 61 ? -5.047 -9.398 -14.523 1 94.38 61 PHE B CA 1
ATOM 2161 C C . PHE B 1 61 ? -5.773 -9.039 -13.234 1 94.38 61 PHE B C 1
ATOM 2163 O O . PHE B 1 61 ? -6.234 -9.922 -12.508 1 94.38 61 PHE B O 1
ATOM 2170 N N . ARG B 1 62 ? -5.828 -7.758 -12.977 1 94.94 62 ARG B N 1
ATOM 2171 C CA . ARG B 1 62 ? -6.566 -7.227 -11.836 1 94.94 62 ARG B CA 1
ATOM 2172 C C . ARG B 1 62 ? -7.801 -6.453 -12.297 1 94.94 62 ARG B C 1
ATOM 2174 O O . ARG B 1 62 ? -7.688 -5.328 -12.781 1 94.94 62 ARG B O 1
ATOM 2181 N N . PRO B 1 63 ? -8.961 -6.992 -12.102 1 91.38 63 PRO B N 1
ATOM 2182 C CA . PRO B 1 63 ? -10.188 -6.348 -12.586 1 91.38 63 PRO B CA 1
ATOM 2183 C C . PRO B 1 63 ? -10.367 -4.934 -12.031 1 91.38 63 PRO B C 1
ATOM 2185 O O . PRO B 1 63 ? -10.812 -4.039 -12.758 1 91.38 63 PRO B O 1
ATOM 2188 N N . ALA B 1 64 ? -10.062 -4.789 -10.773 1 91.75 64 ALA B N 1
ATOM 2189 C CA . ALA B 1 64 ? -10.195 -3.463 -10.18 1 91.75 64 ALA B CA 1
ATOM 2190 C C . ALA B 1 64 ? -9.312 -2.449 -10.914 1 91.75 64 ALA B C 1
ATOM 2192 O O . ALA B 1 64 ? -9.734 -1.314 -11.156 1 91.75 64 ALA B O 1
ATOM 2193 N N . VAL B 1 65 ? -8.094 -2.863 -11.211 1 93.88 65 VAL B N 1
ATOM 2194 C CA . VAL B 1 65 ? -7.176 -1.99 -11.938 1 93.88 65 VAL B CA 1
ATOM 2195 C C . VAL B 1 65 ? -7.738 -1.691 -13.32 1 93.88 65 VAL B C 1
ATOM 2197 O O . VAL B 1 65 ? -7.707 -0.546 -13.781 1 93.88 65 VAL B O 1
ATOM 2200 N N . TYR B 1 66 ? -8.266 -2.693 -14.008 1 92.5 66 TYR B N 1
ATOM 2201 C CA . TYR B 1 66 ? -8.883 -2.514 -15.32 1 92.5 66 TYR B CA 1
ATOM 2202 C C . TYR B 1 66 ? -10.008 -1.49 -15.258 1 92.5 66 TYR B C 1
ATOM 2204 O O . TYR B 1 66 ? -10.07 -0.575 -16.078 1 92.5 66 TYR B O 1
ATOM 2212 N N . ALA B 1 67 ? -10.859 -1.65 -14.305 1 89.62 67 ALA B N 1
ATOM 2213 C CA . ALA B 1 67 ? -11.984 -0.733 -14.125 1 89.62 67 ALA B CA 1
ATOM 2214 C C . ALA B 1 67 ? -11.492 0.692 -13.883 1 89.62 67 ALA B C 1
ATOM 2216 O O . ALA B 1 67 ? -12.07 1.65 -14.406 1 89.62 67 ALA B O 1
ATOM 2217 N N . GLY B 1 68 ? -10.469 0.766 -13.016 1 89.38 68 GLY B N 1
ATOM 2218 C CA . GLY B 1 68 ? -9.883 2.074 -12.758 1 89.38 68 GLY B CA 1
ATOM 2219 C C . GLY B 1 68 ? -9.344 2.74 -14.008 1 89.38 68 GLY B C 1
ATOM 2220 O O . GLY B 1 68 ? -9.5 3.947 -14.195 1 89.38 68 GLY B O 1
ATOM 2221 N N . GLU B 1 69 ? -8.672 1.967 -14.852 1 91.38 69 GLU B N 1
ATOM 2222 C CA . GLU B 1 69 ? -8.133 2.504 -16.094 1 91.38 69 GLU B CA 1
ATOM 2223 C C . GLU B 1 69 ? -9.25 2.957 -17.031 1 91.38 69 GLU B C 1
ATOM 2225 O O . GLU B 1 69 ? -9.125 3.98 -17.703 1 91.38 69 GLU B O 1
ATOM 2230 N N . VAL B 1 70 ? -10.312 2.23 -17.094 1 89.25 70 VAL B N 1
ATOM 2231 C CA . VAL B 1 70 ? -11.461 2.617 -17.906 1 89.25 70 VAL B CA 1
ATOM 2232 C C . VAL B 1 70 ? -12.023 3.947 -17.422 1 89.25 70 VAL B C 1
ATOM 2234 O O . VAL B 1 70 ? -12.289 4.848 -18.219 1 89.25 70 VAL B O 1
ATOM 2237 N N . GLU B 1 71 ? -12.156 4.043 -16.109 1 87.75 71 GLU B N 1
ATOM 2238 C CA . GLU B 1 71 ? -12.68 5.273 -15.531 1 87.75 71 GLU B CA 1
ATOM 2239 C C . GLU B 1 71 ? -11.75 6.453 -15.797 1 87.75 71 GLU B C 1
ATOM 2241 O O . GLU B 1 71 ? -12.211 7.578 -15.992 1 87.75 71 GLU B O 1
ATOM 2246 N N . ARG B 1 72 ? -10.484 6.238 -15.711 1 86.88 72 ARG B N 1
ATOM 2247 C CA . ARG B 1 72 ? -9.5 7.289 -15.953 1 86.88 72 ARG B CA 1
ATOM 2248 C C . ARG B 1 72 ? -9.594 7.812 -17.375 1 86.88 72 ARG B C 1
ATOM 2250 O O . ARG B 1 72 ? -9.57 9.023 -17.609 1 86.88 72 ARG B O 1
ATOM 2257 N N . LEU B 1 73 ? -9.734 6.965 -18.359 1 88.12 73 LEU B N 1
ATOM 2258 C CA . LEU B 1 73 ? -9.758 7.34 -19.766 1 88.12 73 LEU B CA 1
ATOM 2259 C C . LEU B 1 73 ? -11.148 7.816 -20.188 1 88.12 73 LEU B C 1
ATOM 2261 O O . LEU B 1 73 ? -11.281 8.648 -21.078 1 88.12 73 LEU B O 1
ATOM 2265 N N . PHE B 1 74 ? -12.117 7.258 -19.5 1 87.62 74 PHE B N 1
ATOM 2266 C CA . PHE B 1 74 ? -13.508 7.605 -19.781 1 87.62 74 PHE B CA 1
ATOM 2267 C C . PHE B 1 74 ? -14.25 7.949 -18.5 1 87.62 74 PHE B C 1
ATOM 2269 O O . PHE B 1 74 ? -15.07 7.168 -18.031 1 87.62 74 PHE B O 1
ATOM 2276 N N . PRO B 1 75 ? -14.078 9.156 -18 1 83.5 75 PRO B N 1
ATOM 2277 C CA . PRO B 1 75 ? -14.688 9.555 -16.719 1 83.5 75 PRO B CA 1
ATOM 2278 C C . PRO B 1 75 ? -16.203 9.383 -16.703 1 83.5 75 PRO B C 1
ATOM 2280 O O . PRO B 1 75 ? -16.875 9.727 -17.688 1 83.5 75 PRO B O 1
ATOM 2283 N N . GLY B 1 76 ? -16.719 8.75 -15.641 1 81.94 76 GLY B N 1
ATOM 2284 C CA . GLY B 1 76 ? -18.141 8.531 -15.5 1 81.94 76 GLY B CA 1
ATOM 2285 C C . GLY B 1 76 ? -18.578 7.121 -15.852 1 81.94 76 GLY B C 1
ATOM 2286 O O . GLY B 1 76 ? -19.734 6.746 -15.648 1 81.94 76 GLY B O 1
ATOM 2287 N N . SER B 1 77 ? -17.656 6.309 -16.344 1 82.69 77 SER B N 1
ATOM 2288 C CA . SER B 1 77 ? -17.969 4.941 -16.75 1 82.69 77 SER B CA 1
ATOM 2289 C C . SER B 1 77 ? -18.438 4.098 -15.578 1 82.69 77 SER B C 1
ATOM 2291 O O . SER B 1 77 ? -19.297 3.227 -15.734 1 82.69 77 SER B O 1
ATOM 2293 N N . LEU B 1 78 ? -17.891 4.305 -14.391 1 83.44 78 LEU B N 1
ATOM 2294 C CA . LEU B 1 78 ? -18.25 3.502 -13.227 1 83.44 78 LEU B CA 1
ATOM 2295 C C . LEU B 1 78 ? -19.469 4.094 -12.508 1 83.44 78 LEU B C 1
ATOM 2297 O O . LEU B 1 78 ? -20.078 3.428 -11.672 1 83.44 78 LEU B O 1
ATOM 2301 N N . ALA B 1 79 ? -19.688 5.375 -12.672 1 74.81 79 ALA B N 1
ATOM 2302 C CA . ALA B 1 79 ? -20.859 5.992 -12.062 1 74.81 79 ALA B CA 1
ATOM 2303 C C . ALA B 1 79 ? -22.156 5.336 -12.555 1 74.81 79 ALA B C 1
ATOM 2305 O O . ALA B 1 79 ? -23.109 5.176 -11.789 1 74.81 79 ALA B O 1
ATOM 2306 N N . ALA B 1 80 ? -22.266 4.941 -13.719 1 61.31 80 ALA B N 1
ATOM 2307 C CA . ALA B 1 80 ? -23.438 4.344 -14.352 1 61.31 80 ALA B CA 1
ATOM 2308 C C . ALA B 1 80 ? -23.766 2.994 -13.719 1 61.31 80 ALA B C 1
ATOM 2310 O O . ALA B 1 80 ? -24.922 2.555 -13.75 1 61.31 80 ALA B O 1
ATOM 2311 N N . ALA B 1 81 ? -22.766 2.445 -13.188 1 62.06 81 ALA B N 1
ATOM 2312 C CA . ALA B 1 81 ? -22.891 1.104 -12.617 1 62.06 81 ALA B CA 1
ATOM 2313 C C . ALA B 1 81 ? -23.656 1.13 -11.305 1 62.06 81 ALA B C 1
ATOM 2315 O O . ALA B 1 81 ? -24.047 0.081 -10.789 1 62.06 81 ALA B O 1
ATOM 2316 N N . GLU B 1 82 ? -23.891 2.326 -10.789 1 63.91 82 GLU B N 1
ATOM 2317 C CA . GLU B 1 82 ? -24.594 2.453 -9.516 1 63.91 82 GLU B CA 1
ATOM 2318 C C . GLU B 1 82 ? -26.078 2.174 -9.688 1 63.91 82 GLU B C 1
ATOM 2320 O O . GLU B 1 82 ? -26.828 2.115 -8.711 1 63.91 82 GLU B O 1
ATOM 2325 N N . GLN B 1 83 ? -26.281 1.766 -10.953 1 60.88 83 GLN B N 1
ATOM 2326 C CA . GLN B 1 83 ? -27.672 1.387 -11.25 1 60.88 83 GLN B CA 1
ATOM 2327 C C . GLN B 1 83 ? -27.875 -0.117 -11.086 1 60.88 83 GLN B C 1
ATOM 2329 O O . GLN B 1 83 ? -26.906 -0.864 -10.914 1 60.88 83 GLN B O 1
ATOM 2334 N N . ASP B 1 84 ? -29.016 -0.617 -10.961 1 61.81 84 ASP B N 1
ATOM 2335 C CA . ASP B 1 84 ? -29.438 -1.962 -10.57 1 61.81 84 ASP B CA 1
ATOM 2336 C C . ASP B 1 84 ? -28.844 -3.012 -11.508 1 61.81 84 ASP B C 1
ATOM 2338 O O . ASP B 1 84 ? -28.531 -4.125 -11.086 1 61.81 84 ASP B O 1
ATOM 2342 N N . ARG B 1 85 ? -28.734 -2.76 -12.852 1 69.5 85 ARG B N 1
ATOM 2343 C CA . ARG B 1 85 ? -28.25 -3.77 -13.781 1 69.5 85 ARG B CA 1
ATOM 2344 C C . ARG B 1 85 ? -26.812 -3.457 -14.227 1 69.5 85 ARG B C 1
ATOM 2346 O O . ARG B 1 85 ? -26.469 -2.295 -14.445 1 69.5 85 ARG B O 1
ATOM 2353 N N . PRO B 1 86 ? -25.969 -4.59 -14.273 1 80.38 86 PRO B N 1
ATOM 2354 C CA . PRO B 1 86 ? -24.625 -4.352 -14.789 1 80.38 86 PRO B CA 1
ATOM 2355 C C . PRO B 1 86 ? -24.625 -3.699 -16.172 1 80.38 86 PRO B C 1
ATOM 2357 O O . PRO B 1 86 ? -25.469 -4.031 -17.016 1 80.38 86 PRO B O 1
ATOM 2360 N N . GLN B 1 87 ? -23.812 -2.744 -16.312 1 81.56 87 GLN B N 1
ATOM 2361 C CA . GLN B 1 87 ? -23.703 -2.029 -17.578 1 81.56 87 GLN B CA 1
ATOM 2362 C C . GLN B 1 87 ? -22.359 -2.303 -18.25 1 81.56 87 GLN B C 1
ATOM 2364 O O . GLN B 1 87 ? -21.328 -2.328 -17.594 1 81.56 87 GLN B O 1
ATOM 2369 N N . ALA B 1 88 ? -22.516 -2.51 -19.547 1 83.31 88 ALA B N 1
ATOM 2370 C CA . ALA B 1 88 ? -21.297 -2.719 -20.312 1 83.31 88 ALA B CA 1
ATOM 2371 C C . ALA B 1 88 ? -20.391 -1.493 -20.25 1 83.31 88 ALA B C 1
ATOM 2373 O O . ALA B 1 88 ? -20.859 -0.358 -20.328 1 83.31 88 ALA B O 1
ATOM 2374 N N . LEU B 1 89 ? -19.109 -1.778 -19.953 1 81.69 89 LEU B N 1
ATOM 2375 C CA . LEU B 1 89 ? -18.156 -0.669 -20 1 81.69 89 LEU B CA 1
ATOM 2376 C C . LEU B 1 89 ? -17.938 -0.214 -21.453 1 81.69 89 LEU B C 1
ATOM 2378 O O . LEU B 1 89 ? -17.812 -1.042 -22.344 1 81.69 89 LEU B O 1
ATOM 2382 N N . GLN B 1 90 ? -18.266 0.983 -21.734 1 66.56 90 GLN B N 1
ATOM 2383 C CA . GLN B 1 90 ? -18.297 1.547 -23.078 1 66.56 90 GLN B CA 1
ATOM 2384 C C . GLN B 1 90 ? -16.953 1.36 -23.781 1 66.56 90 GLN B C 1
ATOM 2386 O O . GLN B 1 90 ? -16.906 1.047 -24.984 1 66.56 90 GLN B O 1
ATOM 2391 N N . ALA B 1 91 ? -15.945 1.674 -23.062 1 63.22 91 ALA B N 1
ATOM 2392 C CA . ALA B 1 91 ? -14.656 1.574 -23.75 1 63.22 91 ALA B CA 1
ATOM 2393 C C . ALA B 1 91 ? -13.93 0.287 -23.359 1 63.22 91 ALA B C 1
ATOM 2395 O O . ALA B 1 91 ? -13.75 -0.006 -22.188 1 63.22 91 ALA B O 1
ATOM 2396 N N . ALA B 1 92 ? -13.852 -0.544 -24.469 1 73.94 92 ALA B N 1
ATOM 2397 C CA . ALA B 1 92 ? -13.156 -1.81 -24.234 1 73.94 92 ALA B CA 1
ATOM 2398 C C . ALA B 1 92 ? -11.641 -1.63 -24.312 1 73.94 92 ALA B C 1
ATOM 2400 O O . ALA B 1 92 ? -11.094 -1.417 -25.406 1 73.94 92 ALA B O 1
ATOM 2401 N N . LEU B 1 93 ? -11.047 -1.433 -23.219 1 87.06 93 LEU B N 1
ATOM 2402 C CA . LEU B 1 93 ? -9.586 -1.452 -23.188 1 87.06 93 LEU B CA 1
ATOM 2403 C C . LEU B 1 93 ? -9.055 -2.873 -23.344 1 87.06 93 LEU B C 1
ATOM 2405 O O . LEU B 1 93 ? -9.766 -3.84 -23.047 1 87.06 93 LEU B O 1
ATOM 2409 N N . PRO B 1 94 ? -7.848 -2.932 -23.969 1 91.38 94 PRO B N 1
ATOM 2410 C CA . PRO B 1 94 ? -7.242 -4.266 -23.969 1 91.38 94 PRO B CA 1
ATOM 2411 C C . PRO B 1 94 ? -7.035 -4.812 -22.547 1 91.38 94 PRO B C 1
ATOM 2413 O O . PRO B 1 94 ? -6.91 -4.039 -21.594 1 91.38 94 PRO B O 1
ATOM 2416 N N . GLY B 1 95 ? -7.102 -6.125 -22.406 1 90.5 95 GLY B N 1
ATOM 2417 C CA . GLY B 1 95 ? -6.891 -6.758 -21.109 1 90.5 95 GLY B CA 1
ATOM 2418 C C . GLY B 1 95 ? -5.617 -6.305 -20.422 1 90.5 95 GLY B C 1
ATOM 2419 O O . GLY B 1 95 ? -5.551 -6.258 -19.188 1 90.5 95 GLY B O 1
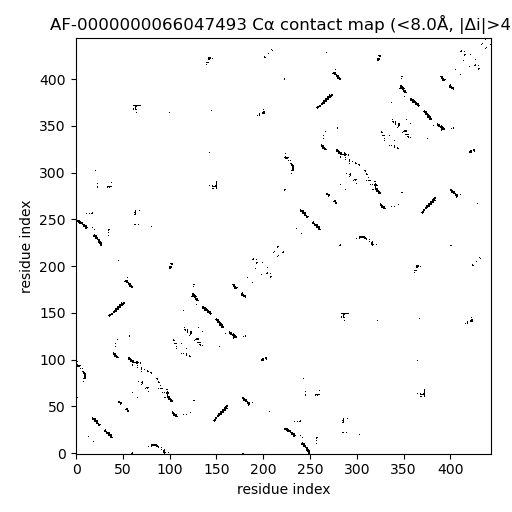ATOM 2420 N N . SER B 1 96 ? -4.629 -5.898 -21.234 1 93.06 96 SER B N 1
ATOM 2421 C CA . SER B 1 96 ? -3.332 -5.473 -20.719 1 93.06 96 SER B CA 1
ATOM 2422 C C . SER B 1 96 ? -3.469 -4.238 -19.828 1 93.06 96 SER B C 1
ATOM 2424 O O . SER B 1 96 ? -2.602 -3.971 -19 1 93.06 96 SER B O 1
ATOM 2426 N N . ALA B 1 97 ? -4.594 -3.557 -19.984 1 92.25 97 ALA B N 1
ATOM 2427 C CA . ALA B 1 97 ? -4.824 -2.348 -19.188 1 92.25 97 ALA B CA 1
ATOM 2428 C C . ALA B 1 97 ? -5.031 -2.686 -17.719 1 92.25 97 ALA B C 1
ATOM 2430 O O . ALA B 1 97 ? -4.898 -1.818 -16.844 1 92.25 97 ALA B O 1
ATOM 2431 N N . GLY B 1 98 ? -5.328 -3.941 -17.469 1 93.94 98 GLY B N 1
ATOM 2432 C CA . GLY B 1 98 ? -5.562 -4.355 -16.094 1 93.94 98 GLY B CA 1
ATOM 2433 C C . GLY B 1 98 ? -4.473 -5.258 -15.547 1 93.94 98 GLY B C 1
ATOM 2434 O O . GLY B 1 98 ? -4.629 -5.863 -14.484 1 93.94 98 GLY B O 1
ATOM 2435 N N . VAL B 1 99 ? -3.4 -5.328 -16.266 1 95.44 99 VAL B N 1
ATOM 2436 C CA . VAL B 1 99 ? -2.33 -6.227 -15.844 1 95.44 99 VAL B CA 1
ATOM 2437 C C . VAL B 1 99 ? -1.333 -5.465 -14.977 1 95.44 99 VAL B C 1
ATOM 2439 O O . VAL B 1 99 ? -0.926 -4.352 -15.312 1 95.44 99 VAL B O 1
ATOM 2442 N N . THR B 1 100 ? -0.986 -6.035 -13.82 1 97.44 100 THR B N 1
ATOM 2443 C CA . THR B 1 100 ? -0.022 -5.43 -12.906 1 97.44 100 THR B CA 1
ATOM 2444 C C . THR B 1 100 ? 1.106 -6.41 -12.586 1 97.44 100 THR B C 1
ATOM 2446 O O . THR B 1 100 ? 0.905 -7.625 -12.609 1 97.44 100 THR B O 1
ATOM 2449 N N . TYR B 1 101 ? 2.305 -5.898 -12.367 1 98.56 101 TYR B N 1
ATOM 2450 C CA . TYR B 1 101 ? 3.42 -6.648 -11.797 1 98.56 101 TYR B CA 1
ATOM 2451 C C . TYR B 1 101 ? 3.422 -6.551 -10.273 1 98.56 101 TYR B C 1
ATOM 2453 O O . TYR B 1 101 ? 3.301 -5.457 -9.719 1 98.56 101 TYR B O 1
ATOM 2461 N N . GLU B 1 102 ? 3.549 -7.672 -9.609 1 98.44 102 GLU B N 1
ATOM 2462 C CA . GLU B 1 102 ? 3.424 -7.766 -8.156 1 98.44 102 GLU B CA 1
ATOM 2463 C C . GLU B 1 102 ? 4.449 -8.734 -7.574 1 98.44 102 GLU B C 1
ATOM 2465 O O . GLU B 1 102 ? 5.086 -9.492 -8.312 1 98.44 102 GLU B O 1
ATOM 2470 N N . LEU B 1 103 ? 4.676 -8.641 -6.293 1 98.69 103 LEU B N 1
ATOM 2471 C CA . LEU B 1 103 ? 5.344 -9.727 -5.59 1 98.69 103 LEU B CA 1
ATOM 2472 C C . LEU B 1 103 ? 4.391 -10.898 -5.363 1 98.69 103 LEU B C 1
ATOM 2474 O O . LEU B 1 103 ? 3.172 -10.703 -5.309 1 98.69 103 LEU B O 1
ATOM 2478 N N . CYS B 1 104 ? 4.977 -12.07 -5.301 1 98.25 104 CYS B N 1
ATOM 2479 C CA . CYS B 1 104 ? 4.18 -13.18 -4.793 1 98.25 104 CYS B CA 1
ATOM 2480 C C . CYS B 1 104 ? 3.545 -12.836 -3.455 1 98.25 104 CYS B C 1
ATOM 2482 O O . CYS B 1 104 ? 4.195 -12.25 -2.586 1 98.25 104 CYS B O 1
ATOM 2484 N N . ALA B 1 105 ? 2.279 -13.117 -3.322 1 97.12 105 ALA B N 1
ATOM 2485 C CA . ALA B 1 105 ? 1.586 -12.695 -2.107 1 97.12 105 ALA B CA 1
ATOM 2486 C C . ALA B 1 105 ? 0.459 -13.664 -1.755 1 97.12 105 ALA B C 1
ATOM 2488 O O . ALA B 1 105 ? 0.042 -14.469 -2.588 1 97.12 105 ALA B O 1
ATOM 2489 N N . GLY B 1 106 ? -0.015 -13.508 -0.52 1 94.38 106 GLY B N 1
ATOM 2490 C CA . GLY B 1 106 ? -1.139 -14.312 -0.065 1 94.38 106 GLY B CA 1
ATOM 2491 C C . GLY B 1 106 ? -1.805 -13.75 1.179 1 94.38 106 GLY B C 1
ATOM 2492 O O . GLY B 1 106 ? -1.15 -13.117 2.008 1 94.38 106 GLY B O 1
ATOM 2493 N N . LEU B 1 107 ? -3.049 -14.117 1.323 1 91.88 107 LEU B N 1
ATOM 2494 C CA . LEU B 1 107 ? -3.814 -13.695 2.49 1 91.88 107 LEU B CA 1
ATOM 2495 C C . LEU B 1 107 ? -3.654 -14.695 3.635 1 91.88 107 LEU B C 1
ATOM 2497 O O . LEU B 1 107 ? -3.486 -15.891 3.398 1 91.88 107 LEU B O 1
ATOM 2501 N N . LEU B 1 108 ? -3.703 -14.156 4.84 1 91.56 108 LEU B N 1
ATOM 2502 C CA . LEU B 1 108 ? -3.775 -15 6.027 1 91.56 108 LEU B CA 1
ATOM 2503 C C . LEU B 1 108 ? -5.219 -15.375 6.34 1 91.56 108 LEU B C 1
ATOM 2505 O O . LEU B 1 108 ? -5.812 -14.852 7.289 1 91.56 108 LEU B O 1
ATOM 2509 N N . ASP B 1 109 ? -5.734 -16.312 5.605 1 87.44 109 ASP B N 1
ATOM 2510 C CA . ASP B 1 109 ? -7.152 -16.625 5.75 1 87.44 109 ASP B CA 1
ATOM 2511 C C . ASP B 1 109 ? -7.344 -18.047 6.277 1 87.44 109 ASP B C 1
ATOM 2513 O O . ASP B 1 109 ? -8.477 -18.484 6.508 1 87.44 109 ASP B O 1
ATOM 2517 N N . GLN B 1 110 ? -6.316 -18.766 6.375 1 86.5 110 GLN B N 1
ATOM 2518 C CA . GLN B 1 110 ? -6.371 -20.109 6.969 1 86.5 110 GLN B CA 1
ATOM 2519 C C . GLN B 1 110 ? -5.867 -20.078 8.414 1 86.5 110 GLN B C 1
ATOM 2521 O O . GLN B 1 110 ? -4.727 -19.703 8.672 1 86.5 110 GLN B O 1
ATOM 2526 N N . PRO B 1 111 ? -6.668 -20.562 9.258 1 85.81 111 PRO B N 1
ATOM 2527 C CA . PRO B 1 111 ? -6.246 -20.562 10.664 1 85.81 111 PRO B CA 1
ATOM 2528 C C . PRO B 1 111 ? -5.078 -21.516 10.93 1 85.81 111 PRO B C 1
ATOM 2530 O O . PRO B 1 111 ? -4.992 -22.578 10.305 1 85.81 111 PRO B O 1
ATOM 2533 N N . GLY B 1 112 ? -4.195 -21.109 11.758 1 90.06 112 GLY B N 1
ATOM 2534 C CA . GLY B 1 112 ? -3.18 -22.016 12.281 1 90.06 112 GLY B CA 1
ATOM 2535 C C . GLY B 1 112 ? -1.856 -21.906 11.547 1 90.06 112 GLY B C 1
ATOM 2536 O O . GLY B 1 112 ? -0.844 -22.438 12.008 1 90.06 112 GLY B O 1
ATOM 2537 N N . LEU B 1 113 ? -1.845 -21.328 10.406 1 94.12 113 LEU B N 1
ATOM 2538 C CA . LEU B 1 113 ? -0.59 -21.203 9.68 1 94.12 113 LEU B CA 1
ATOM 2539 C C . LEU B 1 113 ? 0.154 -19.938 10.086 1 94.12 113 LEU B C 1
ATOM 2541 O O . LEU B 1 113 ? -0.459 -18.891 10.281 1 94.12 113 LEU B O 1
ATOM 2545 N N . SER B 1 114 ? 1.435 -20.109 10.266 1 96.25 114 SER B N 1
ATOM 2546 C CA . SER B 1 114 ? 2.277 -18.953 10.508 1 96.25 114 SER B CA 1
ATOM 2547 C C . SER B 1 114 ? 2.434 -18.109 9.25 1 96.25 114 SER B C 1
ATOM 2549 O O . SER B 1 114 ? 2.1 -18.562 8.148 1 96.25 114 SER B O 1
ATOM 2551 N N . LEU B 1 115 ? 2.91 -16.906 9.43 1 97.31 115 LEU B N 1
ATOM 2552 C CA . LEU B 1 115 ? 3.201 -16.031 8.297 1 97.31 115 LEU B CA 1
ATOM 2553 C C . LEU B 1 115 ? 4.141 -16.719 7.312 1 97.31 115 LEU B C 1
ATOM 2555 O O . LEU B 1 115 ? 3.918 -16.672 6.102 1 97.31 115 LEU B O 1
ATOM 2559 N N . GLU B 1 116 ? 5.164 -17.359 7.859 1 98.56 116 GLU B N 1
ATOM 2560 C CA . GLU B 1 116 ? 6.168 -18.016 7.035 1 98.56 116 GLU B CA 1
ATOM 2561 C C . GLU B 1 116 ? 5.566 -19.188 6.262 1 98.56 116 GLU B C 1
ATOM 2563 O O . GLU B 1 116 ? 5.898 -19.406 5.098 1 98.56 116 GLU B O 1
ATOM 2568 N N . GLU B 1 117 ? 4.711 -19.891 6.926 1 98.38 117 GLU B N 1
ATOM 2569 C CA . GLU B 1 117 ? 4.062 -21.016 6.262 1 98.38 117 GLU B CA 1
ATOM 2570 C C . GLU B 1 117 ? 3.186 -20.547 5.105 1 98.38 117 GLU B C 1
ATOM 2572 O O . GLU B 1 117 ? 3.162 -21.172 4.043 1 98.38 117 GLU B O 1
ATOM 2577 N N . VAL B 1 118 ? 2.461 -19.484 5.332 1 97.75 118 VAL B N 1
ATOM 2578 C CA . VAL B 1 118 ? 1.631 -18.938 4.266 1 97.75 118 VAL B CA 1
ATOM 2579 C C . VAL B 1 118 ? 2.514 -18.469 3.109 1 97.75 118 VAL B C 1
ATOM 2581 O O . VAL B 1 118 ? 2.209 -18.734 1.943 1 97.75 118 VAL B O 1
ATOM 2584 N N . ALA B 1 119 ? 3.631 -17.812 3.451 1 98.5 119 ALA B N 1
ATOM 2585 C CA . ALA B 1 119 ? 4.555 -17.344 2.422 1 98.5 119 ALA B CA 1
ATOM 2586 C C . ALA B 1 119 ? 5.086 -18.516 1.589 1 98.5 119 ALA B C 1
ATOM 2588 O O . ALA B 1 119 ? 5.137 -18.438 0.36 1 98.5 119 ALA B O 1
ATOM 2589 N N . CYS B 1 120 ? 5.422 -19.609 2.215 1 98.44 120 CYS B N 1
ATOM 2590 C CA . CYS B 1 120 ? 5.934 -20.781 1.517 1 98.44 120 CYS B CA 1
ATOM 2591 C C . CYS B 1 120 ? 4.863 -21.391 0.617 1 98.44 120 CYS B C 1
ATOM 2593 O O . CYS B 1 120 ? 5.145 -21.766 -0.521 1 98.44 120 CYS B O 1
ATOM 2595 N N . LYS B 1 121 ? 3.697 -21.469 1.173 1 97.38 121 LYS B N 1
ATOM 2596 C CA . LYS B 1 121 ? 2.582 -22 0.394 1 97.38 121 LYS B CA 1
ATOM 2597 C C . LYS B 1 121 ? 2.359 -21.188 -0.875 1 97.38 121 LYS B C 1
ATOM 2599 O O . LYS B 1 121 ? 2.182 -21.75 -1.958 1 97.38 121 LYS B O 1
ATOM 2604 N N . GLU B 1 122 ? 2.398 -19.859 -0.77 1 97.88 122 GLU B N 1
ATOM 2605 C CA . GLU B 1 122 ? 2.148 -18.984 -1.91 1 97.88 122 GLU B CA 1
ATOM 2606 C C . GLU B 1 122 ? 3.301 -19.047 -2.91 1 97.88 122 GLU B C 1
ATOM 2608 O O . GLU B 1 122 ? 3.08 -18.969 -4.121 1 97.88 122 GLU B O 1
ATOM 2613 N N . ALA B 1 123 ? 4.531 -19.109 -2.404 1 98.38 123 ALA B N 1
ATOM 2614 C CA . ALA B 1 123 ? 5.688 -19.234 -3.291 1 98.38 123 ALA B CA 1
ATOM 2615 C C . ALA B 1 123 ? 5.566 -20.484 -4.176 1 98.38 123 ALA B C 1
ATOM 2617 O O . ALA B 1 123 ? 5.887 -20.438 -5.367 1 98.38 123 ALA B O 1
ATOM 2618 N N . TRP B 1 124 ? 5.059 -21.547 -3.617 1 97.88 124 TRP B N 1
ATOM 2619 C CA . TRP B 1 124 ? 4.859 -22.781 -4.363 1 97.88 124 TRP B CA 1
ATOM 2620 C C . TRP B 1 124 ? 3.701 -22.641 -5.348 1 97.88 124 TRP B C 1
ATOM 2622 O O . TRP B 1 124 ? 3.857 -22.906 -6.543 1 97.88 124 TRP B O 1
ATOM 2632 N N . GLU B 1 125 ? 2.559 -22.172 -4.926 1 97.19 125 GLU B N 1
ATOM 2633 C CA . GLU B 1 125 ? 1.35 -22.109 -5.742 1 97.19 125 GLU B CA 1
ATOM 2634 C C . GLU B 1 125 ? 1.505 -21.125 -6.887 1 97.19 125 GLU B C 1
ATOM 2636 O O . GLU B 1 125 ? 1.144 -21.422 -8.023 1 97.19 125 GLU B O 1
ATOM 2641 N N . GLU B 1 126 ? 2.084 -19.953 -6.582 1 97.81 126 GLU B N 1
ATOM 2642 C CA . GLU B 1 126 ? 2.105 -18.875 -7.574 1 97.81 126 GLU B CA 1
ATOM 2643 C C . GLU B 1 126 ? 3.363 -18.953 -8.438 1 97.81 126 GLU B C 1
ATOM 2645 O O . GLU B 1 126 ? 3.322 -18.656 -9.633 1 97.81 126 GLU B O 1
ATOM 2650 N N . CYS B 1 127 ? 4.527 -19.391 -7.848 1 98.12 127 CYS B N 1
ATOM 2651 C CA . CYS B 1 127 ? 5.793 -19.219 -8.547 1 98.12 127 CYS B CA 1
ATOM 2652 C C . CYS B 1 127 ? 6.484 -20.562 -8.781 1 98.12 127 CYS B C 1
ATOM 2654 O O . CYS B 1 127 ? 7.445 -20.641 -9.547 1 98.12 127 CYS B O 1
ATOM 2656 N N . GLY B 1 128 ? 6.074 -21.625 -8.086 1 98.19 128 GLY B N 1
ATOM 2657 C CA . GLY B 1 128 ? 6.602 -22.969 -8.312 1 98.19 128 GLY B CA 1
ATOM 2658 C C . GLY B 1 128 ? 7.863 -23.25 -7.52 1 98.19 128 GLY B C 1
ATOM 2659 O O . GLY B 1 128 ? 8.562 -24.234 -7.793 1 98.19 128 GLY B O 1
ATOM 2660 N N . TYR B 1 129 ? 8.164 -22.406 -6.52 1 98.56 129 TYR B N 1
ATOM 2661 C CA . TYR B 1 129 ? 9.375 -22.609 -5.727 1 98.56 129 TYR 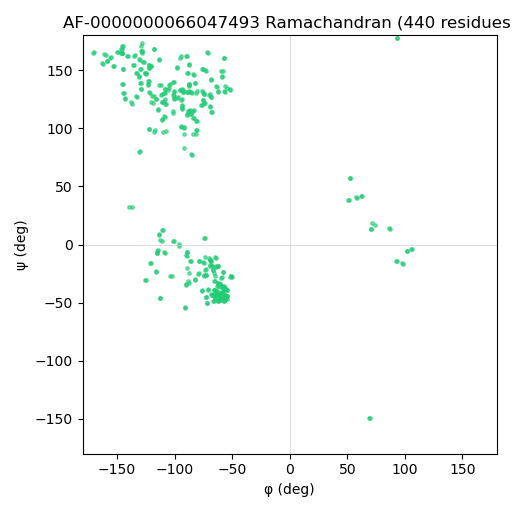B CA 1
ATOM 2662 C C . TYR B 1 129 ? 9.039 -23.266 -4.387 1 98.56 129 TYR B C 1
ATOM 2664 O O . TYR B 1 129 ? 8.156 -22.797 -3.664 1 98.56 129 TYR B O 1
ATOM 2672 N N . ARG B 1 130 ? 9.727 -24.297 -4.109 1 98 130 ARG B N 1
ATOM 2673 C CA . ARG B 1 130 ? 9.602 -24.953 -2.809 1 98 130 ARG B CA 1
ATOM 2674 C C . ARG B 1 130 ? 10.539 -24.328 -1.787 1 98 130 ARG B C 1
ATOM 2676 O O . ARG B 1 130 ? 11.766 -24.375 -1.942 1 98 130 ARG B O 1
ATOM 2683 N N . LEU B 1 131 ? 9.945 -23.703 -0.745 1 98.06 131 LEU B N 1
ATOM 2684 C CA . LEU B 1 131 ? 10.688 -23.062 0.328 1 98.06 131 LEU B CA 1
ATOM 2685 C C . LEU B 1 131 ? 10.273 -23.609 1.688 1 98.06 131 LEU B C 1
ATOM 2687 O O . LEU B 1 131 ? 9.141 -24.062 1.855 1 98.06 131 LEU B O 1
ATOM 2691 N N . ALA B 1 132 ? 11.188 -23.656 2.596 1 98 132 ALA B N 1
ATOM 2692 C CA . ALA B 1 132 ? 10.883 -23.875 4.008 1 98 132 ALA B CA 1
ATOM 2693 C C . ALA B 1 132 ? 10.844 -22.562 4.777 1 98 132 ALA B C 1
ATOM 2695 O O . ALA B 1 132 ? 11.492 -21.594 4.383 1 98 132 ALA B O 1
ATOM 2696 N N . PRO B 1 133 ? 10.039 -22.562 5.879 1 98.19 133 PRO B N 1
ATOM 2697 C CA . PRO B 1 133 ? 9.977 -21.328 6.684 1 98.19 133 PRO B CA 1
ATOM 2698 C C . PRO B 1 133 ? 11.359 -20.812 7.074 1 98.19 133 PRO B C 1
ATOM 2700 O O . PRO B 1 133 ? 11.562 -19.594 7.156 1 98.19 133 PRO B O 1
ATOM 2703 N N . SER B 1 134 ? 12.352 -21.672 7.191 1 98.06 134 SER B N 1
ATOM 2704 C CA . SER B 1 134 ? 13.703 -21.297 7.602 1 98.06 134 SER B CA 1
ATOM 2705 C C . SER B 1 134 ? 14.445 -20.578 6.477 1 98.06 134 SER B C 1
ATOM 2707 O O . SER B 1 134 ? 15.477 -19.953 6.707 1 98.06 134 SER B O 1
ATOM 2709 N N . ASP B 1 135 ? 13.969 -20.656 5.254 1 98.19 135 ASP B N 1
ATOM 2710 C CA . ASP B 1 135 ? 14.578 -19.984 4.109 1 98.19 135 ASP B CA 1
ATOM 2711 C C . ASP B 1 135 ? 14.211 -18.5 4.078 1 98.19 135 ASP B C 1
ATOM 2713 O O . ASP B 1 135 ? 14.812 -17.734 3.336 1 98.19 135 ASP B O 1
ATOM 2717 N N . LEU B 1 136 ? 13.219 -18.141 4.871 1 98.69 136 LEU B N 1
ATOM 2718 C CA . LEU B 1 136 ? 12.633 -16.812 4.758 1 98.69 136 LEU B CA 1
ATOM 2719 C C . LEU B 1 136 ? 13.305 -15.828 5.719 1 98.69 136 LEU B C 1
ATOM 2721 O O . LEU B 1 136 ? 13.617 -16.188 6.855 1 98.69 136 LEU B O 1
ATOM 2725 N N . ARG B 1 137 ? 13.617 -14.742 5.227 1 98.31 137 ARG B N 1
ATOM 2726 C CA . ARG B 1 137 ? 14.039 -13.594 6.023 1 98.31 137 ARG B CA 1
ATOM 2727 C C . ARG B 1 137 ? 12.953 -12.516 6.043 1 98.31 137 ARG B C 1
ATOM 2729 O O . ARG B 1 137 ? 12.531 -12.039 4.988 1 98.31 137 ARG B O 1
ATOM 2736 N N . ARG B 1 138 ? 12.484 -12.164 7.191 1 98 138 ARG B N 1
ATOM 2737 C CA . ARG B 1 138 ? 11.508 -11.086 7.281 1 98 138 ARG B CA 1
ATOM 2738 C C . ARG B 1 138 ? 12.141 -9.742 6.922 1 98 138 ARG B C 1
ATOM 2740 O O . ARG B 1 138 ? 13.188 -9.383 7.457 1 98 138 ARG B O 1
ATOM 2747 N N . VAL B 1 139 ? 11.57 -9.023 6.016 1 97.94 139 VAL B N 1
ATOM 2748 C CA . VAL B 1 139 ? 12.078 -7.727 5.57 1 97.94 139 VAL B CA 1
ATOM 2749 C C . VAL B 1 139 ? 11.461 -6.609 6.402 1 97.94 139 VAL B C 1
ATOM 2751 O O . VAL B 1 139 ? 12.172 -5.781 6.977 1 97.94 139 VAL B O 1
ATOM 2754 N N . THR B 1 140 ? 10.148 -6.574 6.477 1 97.44 140 THR B N 1
ATOM 2755 C CA . THR B 1 140 ? 9.422 -5.535 7.199 1 97.44 140 THR B CA 1
ATOM 2756 C C . THR B 1 140 ? 7.941 -5.879 7.305 1 97.44 140 THR B C 1
ATOM 2758 O O . THR B 1 140 ? 7.465 -6.805 6.641 1 97.44 140 THR B O 1
ATOM 2761 N N . SER B 1 141 ? 7.219 -5.223 8.164 1 97.19 141 SER B N 1
ATOM 2762 C CA . SER B 1 141 ? 5.766 -5.262 8.305 1 97.19 141 SER B CA 1
ATOM 2763 C C . SER B 1 141 ? 5.18 -3.854 8.359 1 97.19 141 SER B C 1
ATOM 2765 O O . SER B 1 141 ? 5.789 -2.943 8.93 1 97.19 141 SER B O 1
ATOM 2767 N N . TYR B 1 142 ? 4.023 -3.686 7.797 1 97.56 142 TYR B N 1
ATOM 2768 C CA . TYR B 1 142 ? 3.422 -2.357 7.723 1 97.56 142 TYR B CA 1
ATOM 2769 C C . TYR B 1 142 ? 1.906 -2.451 7.586 1 97.56 142 TYR B C 1
ATOM 2771 O O . TYR B 1 142 ? 1.367 -3.521 7.297 1 97.56 142 TYR B O 1
ATOM 2779 N N . LYS B 1 143 ? 1.258 -1.339 7.914 1 96.5 143 LYS B N 1
ATOM 2780 C CA . LYS B 1 143 ? -0.186 -1.23 7.73 1 96.5 143 LYS B CA 1
ATOM 2781 C C . LYS B 1 143 ? -0.531 -0.866 6.289 1 96.5 143 LYS B C 1
ATOM 2783 O O . LYS B 1 143 ? 0.165 -0.065 5.664 1 96.5 143 LYS B O 1
ATOM 2788 N N . SER B 1 144 ? -1.568 -1.475 5.738 1 92.31 144 SER B N 1
ATOM 2789 C CA . SER B 1 144 ? -1.95 -1.278 4.344 1 92.31 144 SER B CA 1
ATOM 2790 C C . SER B 1 144 ? -3.391 -0.792 4.227 1 92.31 144 SER B C 1
ATOM 2792 O O . SER B 1 144 ? -4.281 -1.311 4.902 1 92.31 144 SER B O 1
ATOM 2794 N N . GLY B 1 145 ? -3.525 0.178 3.309 1 89.69 145 GLY B N 1
ATOM 2795 C CA . GLY B 1 145 ? -4.863 0.675 3.031 1 89.69 145 GLY B CA 1
ATOM 2796 C C . GLY B 1 145 ? -5.523 1.315 4.238 1 89.69 145 GLY B C 1
ATOM 2797 O O . GLY B 1 145 ? -6.707 1.09 4.496 1 89.69 145 GLY B O 1
ATOM 2798 N N . VAL B 1 146 ? -4.887 2.084 5.035 1 91.56 146 VAL B N 1
ATOM 2799 C CA . VAL B 1 146 ? -5.266 2.475 6.391 1 91.56 146 VAL B CA 1
ATOM 2800 C C . VAL B 1 146 ? -6.516 3.35 6.348 1 91.56 146 VAL B C 1
ATOM 2802 O O . VAL B 1 146 ? -7.207 3.508 7.355 1 91.56 146 VAL B O 1
ATOM 2805 N N . GLY B 1 147 ? -6.836 3.918 5.215 1 87.69 147 GLY B N 1
ATOM 2806 C CA . GLY B 1 147 ? -8.055 4.699 5.102 1 87.69 147 GLY B CA 1
ATOM 2807 C C . GLY B 1 147 ? -9.297 3.842 4.934 1 87.69 147 GLY B C 1
ATOM 2808 O O . GLY B 1 147 ? -10.414 4.289 5.223 1 87.69 147 GLY B O 1
ATOM 2809 N N . LEU B 1 148 ? -9.102 2.697 4.43 1 87.31 148 LEU B N 1
ATOM 2810 C CA . LEU B 1 148 ? -10.242 1.867 4.066 1 87.31 148 LEU B CA 1
ATOM 2811 C C . LEU B 1 148 ? -10.156 0.499 4.734 1 87.31 148 LEU B C 1
ATOM 2813 O O . LEU B 1 148 ? -11.18 -0.167 4.93 1 87.31 148 LEU B O 1
ATOM 2817 N N . THR B 1 149 ? -8.93 0.192 4.883 1 87.31 149 THR B N 1
ATOM 2818 C CA . THR B 1 149 ? -8.688 -1.12 5.473 1 87.31 149 THR B CA 1
ATOM 2819 C C . THR B 1 149 ? -7.723 -1.014 6.652 1 87.31 149 THR B C 1
ATOM 2821 O O . THR B 1 149 ? -7.215 0.069 6.949 1 87.31 149 THR B O 1
ATOM 2824 N N . GLY B 1 150 ? -7.473 -1.998 7.445 1 83.19 150 GLY B N 1
ATOM 2825 C CA . GLY B 1 150 ? -6.586 -1.997 8.602 1 83.19 150 GLY B CA 1
ATOM 2826 C C . GLY B 1 150 ? -5.723 -3.24 8.688 1 83.19 150 GLY B C 1
ATOM 2827 O O . GLY B 1 150 ? -5.316 -3.645 9.781 1 83.19 150 GLY B O 1
ATOM 2828 N N . SER B 1 151 ? -5.418 -3.689 7.523 1 89.75 151 SER B N 1
ATOM 2829 C CA . SER B 1 151 ? -4.668 -4.941 7.512 1 89.75 151 SER B CA 1
ATOM 2830 C C . SER B 1 151 ? -3.168 -4.691 7.602 1 89.75 151 SER B C 1
ATOM 2832 O O . SER B 1 151 ? -2.701 -3.584 7.332 1 89.75 151 SER B O 1
ATOM 2834 N N . SER B 1 152 ? -2.477 -5.707 8.102 1 94.81 152 SER B N 1
ATOM 2835 C CA . SER B 1 152 ? -1.018 -5.723 8.102 1 94.81 152 SER B CA 1
ATOM 2836 C C . SER B 1 152 ? -0.477 -6.605 6.984 1 94.81 152 SER B C 1
ATOM 2838 O O . SER B 1 152 ? -1.067 -7.641 6.66 1 94.81 152 SER B O 1
ATOM 2840 N N . GLN B 1 153 ? 0.541 -6.113 6.418 1 96.44 153 GLN B N 1
ATOM 2841 C CA . GLN B 1 153 ? 1.253 -6.914 5.426 1 96.44 153 GLN B CA 1
ATOM 2842 C C . GLN B 1 153 ? 2.715 -7.105 5.82 1 96.44 153 GLN B C 1
ATOM 2844 O O . GLN B 1 153 ? 3.373 -6.16 6.262 1 96.44 153 GLN B O 1
ATOM 2849 N N . THR B 1 154 ? 3.158 -8.297 5.777 1 98.06 154 THR B N 1
ATOM 2850 C CA . THR B 1 154 ? 4.547 -8.617 6.086 1 98.06 154 THR B CA 1
ATOM 2851 C C . THR B 1 154 ? 5.285 -9.086 4.832 1 98.06 154 THR B C 1
ATOM 2853 O O . THR B 1 154 ? 4.801 -9.961 4.109 1 98.06 154 THR B O 1
ATOM 2856 N N . MET B 1 155 ? 6.418 -8.492 4.57 1 98.5 155 MET B N 1
ATOM 2857 C CA . MET B 1 155 ? 7.242 -8.844 3.416 1 98.5 155 MET B CA 1
ATOM 2858 C C . MET B 1 155 ? 8.398 -9.742 3.828 1 98.5 155 MET B C 1
ATOM 2860 O O . MET B 1 155 ? 9.102 -9.453 4.801 1 98.5 155 MET B O 1
ATOM 2864 N N . PHE B 1 156 ? 8.602 -10.82 3.102 1 98.88 156 PHE B N 1
ATOM 2865 C CA . PHE B 1 156 ? 9.727 -11.719 3.285 1 98.88 156 PHE B CA 1
ATOM 2866 C C . PHE B 1 156 ? 10.656 -11.68 2.078 1 98.88 156 PHE B C 1
ATOM 2868 O O . PHE B 1 156 ? 10.266 -11.219 1.002 1 98.88 156 PHE B O 1
ATOM 2875 N N . TYR B 1 157 ? 11.875 -12.109 2.334 1 98.81 157 TYR B N 1
ATOM 2876 C CA . TYR B 1 157 ? 12.883 -12.32 1.297 1 98.81 157 TYR B CA 1
ATOM 2877 C C . TYR B 1 157 ? 13.398 -13.75 1.324 1 98.81 157 TYR B C 1
ATOM 2879 O O . TYR B 1 157 ? 13.562 -14.344 2.396 1 98.81 157 TYR B O 1
ATOM 2887 N N . ALA B 1 158 ? 13.609 -14.281 0.174 1 98.81 158 ALA B N 1
ATOM 2888 C CA . ALA B 1 158 ? 14.273 -15.578 0.074 1 98.81 158 ALA B CA 1
ATOM 2889 C C . ALA B 1 158 ? 15.148 -15.648 -1.172 1 98.81 158 ALA B C 1
ATOM 2891 O O . ALA B 1 158 ? 14.766 -15.164 -2.238 1 98.81 158 ALA B O 1
ATOM 2892 N N . GLU B 1 159 ? 16.312 -16.203 -1.018 1 98.25 159 GLU B N 1
ATOM 2893 C CA . GLU B 1 159 ? 17.094 -16.625 -2.172 1 98.25 159 GLU B CA 1
ATOM 2894 C C . GLU B 1 159 ? 16.703 -18.016 -2.641 1 98.25 159 GLU B C 1
ATOM 2896 O O . GLU B 1 159 ? 16.531 -18.938 -1.826 1 98.25 159 GLU B O 1
ATOM 2901 N N . VAL B 1 160 ? 16.469 -18.125 -3.949 1 98.44 160 VAL B N 1
ATOM 2902 C CA . VAL B 1 160 ? 16.062 -19.422 -4.496 1 98.44 160 VAL B CA 1
ATOM 2903 C C . VAL B 1 160 ? 16.969 -19.781 -5.68 1 98.44 160 VAL B C 1
ATOM 2905 O O . VAL B 1 160 ? 17.734 -18.953 -6.164 1 98.44 160 VAL B O 1
ATOM 2908 N N . THR B 1 161 ? 16.906 -21.078 -6.102 1 98.06 161 THR B N 1
ATOM 2909 C CA . THR B 1 161 ? 17.609 -21.562 -7.285 1 98.06 161 THR B CA 1
ATOM 2910 C C . THR B 1 161 ? 16.641 -22.297 -8.203 1 98.06 161 THR B C 1
ATOM 2912 O O . THR B 1 161 ? 15.508 -22.625 -7.812 1 98.06 161 THR B O 1
ATOM 2915 N N . ASP B 1 162 ? 17.094 -22.531 -9.422 1 97.12 162 ASP B N 1
ATOM 2916 C CA . ASP B 1 162 ? 16.281 -23.297 -10.367 1 97.12 162 ASP B CA 1
ATOM 2917 C C . ASP B 1 162 ? 15.977 -24.688 -9.828 1 97.12 162 ASP B C 1
ATOM 2919 O O . ASP B 1 162 ? 14.922 -25.25 -10.125 1 97.12 162 ASP B O 1
ATOM 2923 N N . ALA B 1 163 ? 16.859 -25.219 -9.008 1 96.19 163 ALA B N 1
ATOM 2924 C CA . ALA B 1 163 ? 16.688 -26.562 -8.453 1 96.19 163 ALA B CA 1
ATOM 2925 C C . ALA B 1 163 ? 15.5 -26.609 -7.508 1 96.19 163 ALA B C 1
ATOM 2927 O O . ALA B 1 163 ? 14.914 -27.688 -7.297 1 96.19 163 ALA B O 1
ATOM 2928 N N . GLN B 1 164 ? 15.109 -25.469 -6.98 1 96.12 164 GLN B N 1
ATOM 2929 C CA . GLN B 1 164 ? 14 -25.406 -6.035 1 96.12 164 GLN B CA 1
ATOM 2930 C C . GLN B 1 164 ? 12.672 -25.203 -6.762 1 96.12 164 GLN B C 1
ATOM 2932 O O . GLN B 1 164 ? 11.609 -25.219 -6.137 1 96.12 164 GLN B O 1
ATOM 2937 N N . ARG B 1 165 ? 12.805 -25 -8.023 1 95.31 165 ARG B N 1
ATOM 2938 C CA . ARG B 1 165 ? 11.578 -24.859 -8.805 1 95.31 165 ARG B CA 1
ATOM 2939 C C . ARG B 1 165 ? 11.008 -26.219 -9.188 1 95.31 165 ARG B C 1
ATOM 2941 O O . ARG B 1 165 ? 11.648 -26.984 -9.906 1 95.31 165 ARG B O 1
ATOM 2948 N N . GLY B 1 166 ? 9.875 -26.516 -8.695 1 93.81 166 GLY B N 1
ATOM 2949 C CA . GLY B 1 166 ? 9.289 -27.828 -8.914 1 93.81 166 GLY B CA 1
ATOM 2950 C C . GLY B 1 166 ? 8.008 -27.781 -9.727 1 93.81 166 GLY B C 1
ATOM 2951 O O . GLY B 1 166 ? 7.414 -28.828 -10.016 1 93.81 166 GLY B O 1
ATOM 2952 N N . SER B 1 167 ? 7.535 -26.641 -10.031 1 92.38 167 SER B N 1
ATOM 2953 C CA . SER B 1 167 ? 6.316 -26.422 -10.805 1 92.38 167 SER B C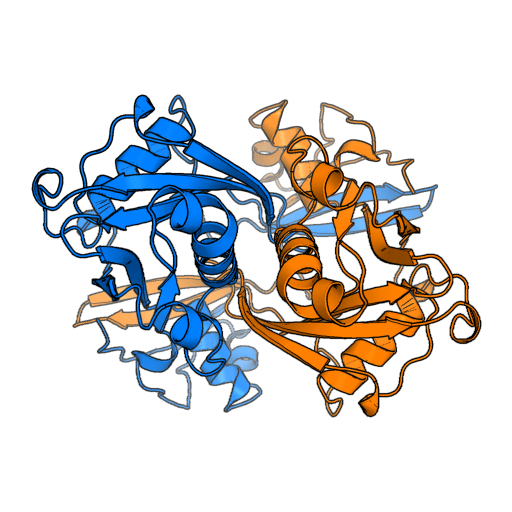A 1
ATOM 2954 C C . SER B 1 167 ? 6.363 -25.109 -11.555 1 92.38 167 SER B C 1
ATOM 2956 O O . SER B 1 167 ? 7.172 -24.234 -11.234 1 92.38 167 SER B O 1
ATOM 2958 N N . PRO B 1 168 ? 5.648 -25.047 -12.617 1 91.88 168 PRO B N 1
ATOM 2959 C CA . PRO B 1 168 ? 5.609 -23.766 -13.336 1 91.88 168 PRO B CA 1
ATOM 2960 C C . PRO B 1 168 ? 4.961 -22.656 -12.516 1 91.88 168 PRO B C 1
ATOM 2962 O O . PRO B 1 168 ? 5.078 -21.469 -12.867 1 91.88 168 PRO B O 1
ATOM 2965 N N . GLY B 1 169 ? 4.328 -23 -11.398 1 94.75 169 GLY B N 1
ATOM 2966 C CA . GLY B 1 169 ? 3.512 -22.016 -10.695 1 94.75 169 GLY B CA 1
ATOM 2967 C C . GLY B 1 169 ? 2.256 -21.641 -11.453 1 94.75 169 GLY B C 1
ATOM 2968 O O . GLY B 1 169 ? 1.636 -22.484 -12.102 1 94.75 169 GLY B O 1
ATOM 2969 N N . GLY B 1 170 ? 1.824 -20.406 -11.273 1 92.88 170 GLY B N 1
ATOM 2970 C CA . GLY B 1 170 ? 0.701 -19.922 -12.055 1 92.88 170 GLY B CA 1
ATOM 2971 C C . GLY B 1 170 ? -0.586 -19.828 -11.258 1 92.88 170 GLY B C 1
ATOM 2972 O O . GLY B 1 170 ? -1.6 -19.328 -11.766 1 92.88 170 GLY B O 1
ATOM 2973 N N . GLY B 1 171 ? -0.58 -20.25 -10.039 1 91.12 171 GLY B N 1
ATOM 2974 C CA . GLY B 1 171 ? -1.775 -20.188 -9.211 1 91.12 171 GLY B CA 1
ATOM 2975 C C . GLY B 1 171 ? -2.584 -21.469 -9.25 1 91.12 171 GLY B C 1
ATOM 2976 O O . GLY B 1 171 ? -2.197 -22.438 -9.906 1 91.12 171 GLY B O 1
ATOM 2977 N N . LEU B 1 172 ? -3.637 -21.5 -8.492 1 84.5 172 LEU B N 1
ATOM 2978 C CA . LEU B 1 172 ? -4.512 -22.672 -8.414 1 84.5 172 LEU B CA 1
ATOM 2979 C C . LEU B 1 172 ? -5.672 -22.547 -9.398 1 84.5 172 LEU B C 1
ATOM 2981 O O . LEU B 1 172 ? -6.5 -21.641 -9.266 1 84.5 172 LEU B O 1
ATOM 2985 N N . ALA B 1 173 ? -5.73 -23.438 -10.258 1 78.81 173 ALA B N 1
ATOM 2986 C CA . ALA B 1 173 ? -6.777 -23.422 -11.281 1 78.81 173 ALA B CA 1
ATOM 2987 C C . ALA B 1 173 ? -8.164 -23.391 -10.641 1 78.81 173 ALA B C 1
ATOM 2989 O O . ALA B 1 173 ? -9.062 -22.703 -11.133 1 78.81 173 ALA B O 1
ATOM 2990 N N . GLU B 1 174 ? -8.328 -24.078 -9.555 1 81.75 174 GLU B N 1
ATOM 2991 C CA . GLU B 1 174 ? -9.609 -24.172 -8.867 1 81.75 174 GLU B CA 1
ATOM 2992 C C . GLU B 1 174 ? -10.055 -22.812 -8.344 1 81.75 174 GLU B C 1
ATOM 2994 O O . GLU B 1 174 ? -11.25 -22.562 -8.164 1 81.75 174 GLU B O 1
ATOM 2999 N N . GLU B 1 175 ? -9.141 -21.953 -8.234 1 78.19 175 GLU B N 1
ATOM 3000 C CA . GLU B 1 175 ? -9.445 -20.609 -7.727 1 78.19 175 GLU B CA 1
ATOM 3001 C C . GLU B 1 175 ? -9.555 -19.594 -8.859 1 78.19 175 GLU B C 1
ATOM 3003 O O . GLU B 1 175 ? -9.805 -18.422 -8.617 1 78.19 175 GLU B O 1
ATOM 3008 N N . GLY B 1 176 ? -9.422 -20.109 -10.055 1 79.12 176 GLY B N 1
ATOM 3009 C CA . GLY B 1 176 ? -9.539 -19.25 -11.219 1 79.12 176 GLY B CA 1
ATOM 3010 C C . GLY B 1 176 ? -8.375 -18.297 -11.375 1 79.12 176 GLY B C 1
ATOM 3011 O O . GLY B 1 176 ? -8.477 -17.297 -12.094 1 79.12 176 GLY B O 1
ATOM 3012 N N . GLU B 1 177 ? -7.363 -18.516 -10.688 1 84.06 177 GLU B N 1
ATOM 3013 C CA . GLU B 1 177 ? -6.203 -17.641 -10.758 1 84.06 177 GLU B CA 1
ATOM 3014 C C . GLU B 1 177 ? -5.406 -17.875 -12.039 1 84.06 177 GLU B C 1
ATOM 3016 O O . GLU B 1 177 ? -5.191 -19.016 -12.438 1 84.06 177 GLU B O 1
ATOM 3021 N N . LEU B 1 178 ? -5.082 -16.844 -12.719 1 89.81 178 LEU B N 1
ATOM 3022 C CA . LEU B 1 178 ? -4.152 -16.859 -13.852 1 89.81 178 LEU B CA 1
ATOM 3023 C C . LEU B 1 178 ? -2.982 -15.906 -13.602 1 89.81 178 LEU B C 1
ATOM 3025 O O . LEU B 1 178 ? -3.1 -14.703 -13.828 1 89.81 178 LEU B O 1
ATOM 3029 N N . ILE B 1 179 ? -1.889 -16.562 -13.18 1 94.94 179 ILE B N 1
ATOM 3030 C CA . ILE B 1 179 ? -0.71 -15.797 -12.773 1 94.94 179 ILE B CA 1
ATOM 3031 C C . ILE B 1 179 ? 0.472 -16.172 -13.664 1 94.94 179 ILE B C 1
ATOM 3033 O O . ILE B 1 179 ? 0.704 -17.344 -13.945 1 94.94 179 ILE B O 1
ATOM 3037 N N . GLU B 1 180 ? 1.097 -15.266 -14.219 1 96.62 180 GLU B N 1
ATOM 3038 C CA . GLU B 1 180 ? 2.342 -15.469 -14.953 1 96.62 180 GLU B CA 1
ATOM 3039 C C . GLU B 1 180 ? 3.555 -15.148 -14.078 1 96.62 180 GLU B C 1
ATOM 3041 O O . GLU B 1 180 ? 3.623 -14.086 -13.469 1 96.62 180 GLU B O 1
ATOM 3046 N N . VAL B 1 181 ? 4.434 -16.094 -14.016 1 97.81 181 VAL B N 1
ATOM 3047 C CA . VAL B 1 181 ? 5.68 -15.875 -13.281 1 97.81 181 VAL B CA 1
ATOM 3048 C C . VAL B 1 181 ? 6.664 -15.109 -14.164 1 97.81 181 VAL B C 1
ATOM 3050 O O . VAL B 1 181 ? 6.879 -15.469 -15.32 1 97.81 181 VAL B O 1
ATOM 3053 N N . VAL B 1 182 ? 7.25 -14.055 -13.641 1 97.94 182 VAL B N 1
ATOM 3054 C CA . VAL B 1 182 ? 8.203 -13.227 -14.375 1 97.94 182 VAL B CA 1
ATOM 3055 C C . VAL B 1 182 ? 9.555 -13.25 -13.68 1 97.94 182 VAL B C 1
ATOM 3057 O O . VAL B 1 182 ? 9.656 -12.938 -12.484 1 97.94 182 VAL B O 1
ATOM 3060 N N . HIS B 1 183 ? 10.539 -13.656 -14.383 1 98.31 183 HIS B N 1
ATOM 3061 C CA . HIS B 1 183 ? 11.914 -13.523 -13.906 1 98.31 183 HIS B CA 1
ATOM 3062 C C . HIS B 1 183 ? 12.555 -12.242 -14.422 1 98.31 183 HIS B C 1
ATOM 3064 O O . HIS B 1 183 ? 12.992 -12.18 -15.57 1 98.31 183 HIS B O 1
ATOM 3070 N N . LEU B 1 184 ? 12.617 -11.25 -13.57 1 98.62 184 LEU B N 1
ATOM 3071 C CA . LEU B 1 184 ? 13.172 -9.945 -13.922 1 98.62 184 LEU B CA 1
ATOM 3072 C C . LEU B 1 184 ? 14.688 -9.93 -13.742 1 98.62 184 LEU B C 1
ATOM 3074 O O . LEU B 1 184 ? 15.188 -9.984 -12.617 1 98.62 184 LEU B O 1
ATOM 3078 N N . PRO B 1 185 ? 15.406 -9.82 -14.852 1 98.25 185 PRO B N 1
ATOM 3079 C CA . PRO B 1 185 ? 16.859 -9.773 -14.703 1 98.25 185 PRO B CA 1
ATOM 3080 C C . PRO B 1 185 ? 17.328 -8.617 -13.828 1 98.25 185 PRO B C 1
ATOM 3082 O O . PRO B 1 185 ? 16.766 -7.52 -13.898 1 98.25 185 PRO B O 1
ATOM 3085 N N . LEU B 1 186 ? 18.422 -8.836 -13.023 1 97 186 LEU B N 1
ATOM 3086 C CA . LEU B 1 186 ? 18.922 -7.816 -12.109 1 97 186 LEU B CA 1
ATOM 3087 C C . LEU B 1 186 ? 19.359 -6.57 -12.875 1 97 186 LEU B C 1
ATOM 3089 O O . LEU B 1 186 ? 19.141 -5.449 -12.414 1 97 186 LEU B O 1
ATOM 3093 N N . ASP B 1 187 ? 20.016 -6.711 -14.031 1 94.94 187 ASP B N 1
ATOM 3094 C CA . ASP B 1 187 ? 20.531 -5.602 -14.828 1 94.94 187 ASP B CA 1
ATOM 3095 C C . ASP B 1 187 ? 19.406 -4.641 -15.227 1 94.94 187 ASP B C 1
ATOM 3097 O O . ASP B 1 187 ? 19.625 -3.434 -15.344 1 94.94 187 ASP B O 1
ATOM 3101 N N . GLY B 1 188 ? 18.172 -5.051 -15.273 1 96.31 188 GLY B N 1
ATOM 3102 C CA . GLY B 1 188 ? 17.062 -4.207 -15.688 1 96.31 188 GLY B CA 1
ATOM 3103 C C . GLY B 1 188 ? 16.078 -3.91 -14.57 1 96.31 188 GLY B C 1
ATOM 3104 O O . GLY B 1 188 ? 15.086 -3.223 -14.781 1 96.31 188 GLY B O 1
ATOM 3105 N N . ALA B 1 189 ? 16.438 -4.289 -13.383 1 97.56 189 ALA B N 1
ATOM 3106 C CA . ALA B 1 189 ? 15.461 -4.254 -12.297 1 97.56 189 ALA B CA 1
ATOM 3107 C C . ALA B 1 189 ? 15.234 -2.824 -11.812 1 97.56 189 ALA B C 1
ATOM 3109 O O . ALA B 1 189 ? 14.102 -2.428 -11.531 1 97.56 189 ALA B O 1
ATOM 3110 N N . ARG B 1 190 ? 16.297 -2.045 -11.734 1 96.5 190 ARG B N 1
ATOM 3111 C CA . ARG B 1 190 ? 16.141 -0.665 -11.281 1 96.5 190 ARG B CA 1
ATOM 3112 C C . ARG B 1 190 ? 15.375 0.169 -12.297 1 96.5 190 ARG B C 1
ATOM 3114 O O . ARG B 1 190 ? 14.508 0.961 -11.922 1 96.5 190 ARG B O 1
ATOM 3121 N N . THR B 1 191 ? 15.688 -0.004 -13.586 1 97.62 191 THR B N 1
ATOM 3122 C CA . THR B 1 191 ? 14.953 0.687 -14.648 1 97.62 191 THR B CA 1
ATOM 3123 C C . THR B 1 191 ? 13.477 0.314 -14.617 1 97.62 191 THR B C 1
ATOM 3125 O O . THR B 1 191 ? 12.609 1.173 -14.805 1 97.62 191 THR B O 1
ATOM 3128 N N . PHE B 1 192 ? 13.273 -0.944 -14.438 1 98.25 192 PHE B N 1
ATOM 3129 C CA . PHE B 1 192 ? 11.914 -1.455 -14.32 1 98.25 192 PHE B CA 1
ATOM 3130 C C . PHE B 1 192 ? 11.18 -0.768 -13.172 1 98.25 192 PHE B C 1
ATOM 3132 O O . PHE B 1 192 ? 10.047 -0.304 -13.352 1 98.25 192 PHE B O 1
ATOM 3139 N N . ALA B 1 193 ? 11.82 -0.649 -12.016 1 97.75 193 ALA B N 1
ATOM 3140 C CA . ALA B 1 193 ? 11.227 -0.041 -10.828 1 97.75 193 ALA B CA 1
ATOM 3141 C C . ALA B 1 193 ? 10.961 1.445 -11.047 1 97.75 193 ALA B C 1
ATOM 3143 O O . ALA B 1 193 ? 9.961 1.98 -10.555 1 97.75 193 ALA B O 1
ATOM 3144 N N . ASP B 1 194 ? 11.758 2.078 -11.836 1 96 194 ASP B N 1
ATOM 3145 C CA . ASP B 1 194 ? 11.695 3.527 -12 1 96 194 ASP B CA 1
ATOM 3146 C C . ASP B 1 194 ? 10.742 3.92 -13.117 1 96 194 ASP B C 1
ATOM 3148 O O . ASP B 1 194 ? 10.391 5.094 -13.258 1 96 194 ASP B O 1
ATOM 3152 N N . ASP B 1 195 ? 10.281 2.975 -13.898 1 96.62 195 ASP B N 1
ATOM 3153 C CA . ASP B 1 195 ? 9.445 3.266 -15.062 1 96.62 195 ASP B CA 1
ATOM 3154 C C . ASP B 1 195 ? 7.984 3.447 -14.648 1 96.62 195 ASP B C 1
ATOM 3156 O O . ASP B 1 195 ? 7.301 2.477 -14.32 1 96.62 195 ASP B O 1
ATOM 3160 N N . PRO B 1 196 ? 7.469 4.617 -14.688 1 90.69 196 PRO B N 1
ATOM 3161 C CA . PRO B 1 196 ? 6.094 4.855 -14.25 1 90.69 196 PRO B CA 1
ATOM 3162 C C . PRO B 1 196 ? 5.059 4.242 -15.188 1 90.69 196 PRO B C 1
ATOM 3164 O O . PRO B 1 196 ? 3.881 4.137 -14.836 1 90.69 196 PRO B O 1
ATOM 3167 N N . ASP B 1 197 ? 5.438 3.824 -16.359 1 93.19 197 ASP B N 1
ATOM 3168 C CA . ASP B 1 197 ? 4.508 3.281 -17.344 1 93.19 197 ASP B CA 1
ATOM 3169 C C . ASP B 1 197 ? 4.277 1.789 -17.109 1 93.19 197 ASP B C 1
ATOM 3171 O O . ASP B 1 197 ? 3.367 1.2 -17.703 1 93.19 197 ASP B O 1
ATOM 3175 N N . VAL B 1 198 ? 5.098 1.175 -16.328 1 96.12 198 VAL B N 1
ATOM 3176 C CA . VAL B 1 198 ? 4.898 -0.222 -15.969 1 96.12 198 VAL B CA 1
ATOM 3177 C C . VAL B 1 198 ? 4.027 -0.305 -14.711 1 96.12 198 VAL B C 1
ATOM 3179 O O . VAL B 1 198 ? 4.453 0.099 -13.625 1 96.12 198 VAL B O 1
ATOM 3182 N N . PRO B 1 199 ? 2.805 -0.829 -14.898 1 96.75 199 PRO B N 1
ATOM 3183 C CA . PRO B 1 199 ? 1.94 -0.927 -13.719 1 96.75 199 PRO B CA 1
ATOM 3184 C C . PRO B 1 199 ? 2.445 -1.947 -12.703 1 96.75 199 PRO B C 1
ATOM 3186 O O . PRO B 1 199 ? 2.545 -3.137 -13.016 1 96.75 199 PRO B O 1
ATOM 3189 N N . LYS B 1 200 ? 2.84 -1.49 -11.539 1 98.44 200 LYS B N 1
ATOM 3190 C CA . LYS B 1 200 ? 3.328 -2.33 -10.453 1 98.44 200 LYS B CA 1
ATOM 3191 C C . LYS B 1 200 ? 2.934 -1.753 -9.094 1 98.44 200 LYS B C 1
ATOM 3193 O O . LYS B 1 200 ? 2.453 -0.621 -9.016 1 98.44 200 LYS B O 1
ATOM 3198 N N . THR B 1 201 ? 3.035 -2.486 -8.133 1 98.06 201 THR B N 1
ATOM 3199 C CA . THR B 1 201 ? 2.699 -2.041 -6.789 1 98.06 201 THR B CA 1
ATOM 3200 C C . THR B 1 201 ? 3.92 -1.441 -6.098 1 98.06 201 THR B C 1
ATOM 3202 O O . THR B 1 201 ? 5.055 -1.662 -6.523 1 98.06 201 THR B O 1
ATOM 3205 N N . LEU B 1 202 ? 3.643 -0.695 -5.051 1 97.94 202 LEU B N 1
ATOM 3206 C CA . LEU B 1 202 ? 4.746 -0.137 -4.273 1 97.94 202 LEU B CA 1
ATOM 3207 C C . LEU B 1 202 ? 5.617 -1.246 -3.695 1 97.94 202 LEU B C 1
ATOM 3209 O O . LEU B 1 202 ? 6.832 -1.082 -3.566 1 97.94 202 LEU B O 1
ATOM 3213 N N . GLY B 1 203 ? 4.992 -2.373 -3.344 1 98.25 203 GLY B N 1
ATOM 3214 C CA . GLY B 1 203 ? 5.762 -3.5 -2.84 1 98.25 203 GLY B CA 1
ATOM 3215 C C . GLY B 1 203 ? 6.879 -3.926 -3.773 1 98.25 203 GLY B C 1
ATOM 3216 O O . GLY B 1 203 ? 7.973 -4.27 -3.324 1 98.25 203 GLY B O 1
ATOM 3217 N N . VAL B 1 204 ? 6.602 -3.902 -5.051 1 98.75 204 VAL B N 1
ATOM 3218 C CA . VAL B 1 204 ? 7.602 -4.273 -6.051 1 98.75 204 VAL B CA 1
ATOM 3219 C C . VAL B 1 204 ? 8.742 -3.256 -6.047 1 98.75 204 VAL B C 1
ATOM 3221 O O . VAL B 1 204 ? 9.914 -3.631 -6.004 1 98.75 204 VAL B O 1
ATOM 3224 N N . ILE B 1 205 ? 8.422 -1.99 -6.082 1 98.69 205 ILE B N 1
ATOM 3225 C CA . ILE B 1 205 ? 9.414 -0.918 -6.121 1 98.69 205 ILE B CA 1
ATOM 3226 C C . ILE B 1 205 ? 10.281 -0.967 -4.863 1 98.69 205 ILE B C 1
ATOM 3228 O O . ILE B 1 205 ? 11.508 -0.927 -4.949 1 98.69 205 ILE B O 1
ATOM 3232 N N . PHE B 1 206 ? 9.656 -1.085 -3.717 1 98.62 206 PHE B N 1
ATOM 3233 C CA . PHE B 1 206 ? 10.367 -1.174 -2.449 1 98.62 206 PHE B CA 1
ATOM 3234 C C . PHE B 1 206 ? 11.25 -2.418 -2.408 1 98.62 206 PHE B C 1
ATOM 3236 O O . PHE B 1 206 ? 12.406 -2.355 -1.988 1 98.62 206 PHE B O 1
ATOM 3243 N N . GLY B 1 207 ? 10.648 -3.578 -2.783 1 98.62 207 GLY B N 1
ATOM 3244 C CA . GLY B 1 207 ? 11.414 -4.812 -2.779 1 98.62 207 GLY B CA 1
ATOM 3245 C C . GLY B 1 207 ? 12.688 -4.73 -3.6 1 98.62 207 GLY B C 1
ATOM 3246 O O . GLY B 1 207 ? 13.75 -5.176 -3.156 1 98.62 207 GLY B O 1
ATOM 3247 N N . ILE B 1 208 ? 12.578 -4.168 -4.758 1 98.5 208 ILE B N 1
ATOM 3248 C CA . ILE B 1 208 ? 13.742 -4.02 -5.629 1 98.5 208 ILE B CA 1
ATOM 3249 C C . ILE B 1 208 ? 14.758 -3.088 -4.977 1 98.5 208 ILE B C 1
ATOM 3251 O O . ILE B 1 208 ? 15.953 -3.396 -4.922 1 98.5 208 ILE B O 1
ATOM 3255 N N . SER B 1 209 ? 14.312 -1.952 -4.469 1 97.62 209 SER B N 1
ATOM 3256 C CA . SER B 1 209 ? 15.195 -1.009 -3.793 1 97.62 209 SER B CA 1
ATOM 3257 C C . SER B 1 209 ? 15.875 -1.651 -2.588 1 97.62 209 SER B C 1
ATOM 3259 O O . SER B 1 209 ? 17.078 -1.497 -2.391 1 97.62 209 SER B O 1
ATOM 3261 N N . TRP B 1 210 ? 15.094 -2.328 -1.776 1 97.69 210 TRP B N 1
ATOM 3262 C CA . TRP B 1 210 ? 15.609 -3 -0.589 1 97.69 210 TRP B CA 1
ATOM 3263 C C . TRP B 1 210 ? 16.656 -4.035 -0.967 1 97.69 210 TRP B C 1
ATOM 3265 O O . TRP B 1 210 ? 17.703 -4.137 -0.315 1 97.69 210 TRP B O 1
ATOM 3275 N N . PHE B 1 211 ? 16.391 -4.844 -2.031 1 98.12 211 PHE B N 1
ATOM 3276 C CA . PHE B 1 211 ? 17.328 -5.859 -2.486 1 98.12 211 PHE B CA 1
ATOM 3277 C C . PHE B 1 211 ? 18.688 -5.242 -2.805 1 98.12 211 PHE B C 1
ATOM 3279 O O . PHE B 1 211 ? 19.719 -5.734 -2.344 1 98.12 211 PHE B O 1
ATOM 3286 N N . PHE B 1 212 ? 18.672 -4.148 -3.535 1 96.81 212 PHE B N 1
ATOM 3287 C CA . PHE B 1 212 ? 19.922 -3.539 -3.98 1 96.81 212 PHE B CA 1
ATOM 3288 C C . PHE B 1 212 ? 20.641 -2.861 -2.82 1 96.81 212 PHE B C 1
ATOM 3290 O O . PHE B 1 212 ? 21.875 -2.779 -2.805 1 96.81 212 PHE B O 1
ATOM 3297 N N . SER B 1 213 ? 19.906 -2.451 -1.822 1 94.5 213 SER B N 1
ATOM 3298 C CA . SER B 1 213 ? 20.516 -1.748 -0.692 1 94.5 213 SER B CA 1
ATOM 3299 C C . SER B 1 213 ? 20.984 -2.727 0.375 1 94.5 213 SER B C 1
ATOM 3301 O O . SER B 1 213 ? 22.016 -2.498 1.015 1 94.5 213 SER B O 1
ATOM 3303 N N . CYS B 1 214 ? 20.281 -3.855 0.516 1 94.75 214 CYS B N 1
ATOM 3304 C CA . CYS B 1 214 ? 20.5 -4.668 1.707 1 94.75 214 CYS B CA 1
ATOM 3305 C C . CYS B 1 214 ? 21.062 -6.031 1.335 1 94.75 214 CYS B C 1
ATOM 3307 O O . CYS B 1 214 ? 21.703 -6.695 2.16 1 94.75 214 CYS B O 1
ATOM 3309 N N . VAL B 1 215 ? 20.844 -6.508 0.13 1 96.38 215 VAL B N 1
ATOM 3310 C CA . VAL B 1 215 ? 21.219 -7.875 -0.215 1 96.38 215 VAL B CA 1
ATOM 3311 C C . VAL B 1 215 ? 22.359 -7.863 -1.232 1 96.38 215 VAL B C 1
ATOM 3313 O O . VAL B 1 215 ? 23.375 -8.523 -1.036 1 96.38 215 VAL B O 1
ATOM 3316 N N . ALA B 1 216 ? 22.25 -7.035 -2.258 1 94.88 216 ALA B N 1
ATOM 3317 C CA . ALA B 1 216 ? 23.156 -7.043 -3.404 1 94.88 216 ALA B CA 1
ATOM 3318 C C . ALA B 1 216 ? 24.594 -6.77 -2.975 1 94.88 216 ALA B C 1
ATOM 3320 O O . ALA B 1 216 ? 25.531 -7.422 -3.451 1 94.88 216 ALA B O 1
ATOM 3321 N N . PRO B 1 217 ? 24.844 -5.785 -2.088 1 91.81 217 PRO B N 1
ATOM 3322 C CA . PRO B 1 217 ? 26.234 -5.527 -1.688 1 91.81 217 PRO B CA 1
ATOM 3323 C C . PRO B 1 217 ? 26.922 -6.758 -1.087 1 91.81 217 PRO B C 1
ATOM 3325 O O . PRO B 1 217 ? 28.109 -6.992 -1.329 1 91.81 217 PRO B O 1
ATOM 3328 N N . GLY B 1 218 ? 26.188 -7.539 -0.376 1 90 218 GLY B N 1
ATOM 3329 C CA . GLY B 1 218 ? 26.734 -8.734 0.239 1 90 218 GLY B CA 1
ATOM 3330 C C . GLY B 1 218 ? 27 -9.844 -0.755 1 90 218 GLY B C 1
ATOM 3331 O O . GLY B 1 218 ? 27.797 -10.75 -0.487 1 90 218 GLY B O 1
ATOM 3332 N N . LEU B 1 219 ? 26.344 -9.828 -1.904 1 90.19 219 LEU B N 1
ATOM 3333 C CA . LEU B 1 219 ? 26.484 -10.859 -2.93 1 90.19 219 LEU B CA 1
ATOM 3334 C C . LEU B 1 219 ? 27.484 -10.43 -3.996 1 90.19 219 LEU B C 1
ATOM 3336 O O . LEU B 1 219 ? 27.766 -11.188 -4.93 1 90.19 219 LEU B O 1
ATOM 3340 N N . GLY B 1 220 ? 28 -9.242 -3.82 1 85.38 220 GLY B N 1
ATOM 3341 C CA . GLY B 1 220 ? 28.938 -8.727 -4.809 1 85.38 220 GLY B CA 1
ATOM 3342 C C . GLY B 1 220 ? 28.266 -8.297 -6.098 1 85.38 220 GLY B C 1
ATOM 3343 O O . GLY B 1 220 ? 28.891 -8.297 -7.16 1 85.38 220 GLY B O 1
ATOM 3344 N N . LEU B 1 221 ? 26.984 -8.117 -6.043 1 77.56 221 LEU B N 1
ATOM 3345 C CA . LEU B 1 221 ? 26.219 -7.723 -7.219 1 77.56 221 LEU B CA 1
ATOM 3346 C C . LEU B 1 221 ? 26.094 -6.207 -7.309 1 77.56 221 LEU B C 1
ATOM 3348 O O . LEU B 1 221 ? 25.797 -5.543 -6.312 1 77.56 221 LEU B O 1
ATOM 3352 N N . GLN B 1 222 ? 27.062 -5.496 -7.832 1 63.91 222 GLN B N 1
ATOM 3353 C CA . GLN B 1 222 ? 27.047 -4.039 -7.934 1 63.91 222 GLN B CA 1
ATOM 3354 C C . GLN B 1 222 ? 25.953 -3.576 -8.898 1 63.91 222 GLN B C 1
ATOM 3356 O O . GLN B 1 222 ? 25.688 -4.234 -9.898 1 63.91 222 GLN B O 1
#

Nearest PDB structures (foldseek):
  8otv-assembly1_A  TM=9.785E-01  e=1.634E-39  Homo sapiens
  8otv-assembly1_B  TM=9.719E-01  e=7.256E-39  Homo sapiens
  3q91-assembly2_C  TM=9.738E-01  e=6.802E-25  Homo sapiens
  3q91-assembly2_D  TM=9.332E-01  e=9.874E-25  Homo sapiens
  3q91-assembly1_B  TM=9.897E-01  e=2.630E-21  Homo sapiens

Sequence (444 aa):
MERIEGVAVGRCAASPYLVPLTLHYRQNGAQKSWDFMKTHDSVTILMFNSSRRSLVLVKQFRPAVYAGEVERLFPGSLAAAEQDRPQALQAALPGSAGVTYELCAGLLDQPGLSLEEVACKEAWEECGYRLAPSDLRRVTSYKSGVGLTGSSQTMFYAEVTDAQRGSPGGGLAEEGELIEVVHLPLDGARTFADDPDVPKTLGVIFGISWFFSCVAPGLGLQMERIEGVAVGRCAASPYLVPLTLHYRQNGAQKSWDFMKTHDSVTILMFNSSRRSLVLVKQFRPAVYAGEVERLFPGSLAAAEQDRPQALQAALPGSAGVTYELCAGLLDQPGLSLEEVACKEAWEECGYRLAPSDLRRVTSYKSGVGLTGSSQTMFYAEVTDAQRGSPGGGLAEEGELIEVVHLPLDGARTFADDPDVPKTLGVIFGISWFFSCVAPGLGLQ

InterPro domains:
  IPR000086 NUDIX hydrolase domain [PS51462] (38-206)
  IPR004385 Nucleoside diphosphate pyrophosphatase [TIGR00052] (11-207)
  IPR015797 NUDIX hydrolase-like domain superfamily [SSF55811] (13-205)

Foldseek 3Di:
DWADDQDWAADDPDDPQWDKDKDWDDDPNRTDIAIATEHFAKEFEWEQAPQQQFIKKKKFFDVVQLVVLLCVVPPCQRVVRHDPDIDGRPDDDTSVSRMEIETQMDGPPDPPDDNLRRNQVSCCQAAQFHDDSVQKDWDDKDFPPVRHYGHIYTYIYGYGYPVRRHDRHQHDVVVVGGMHMDTGHLVCQQVQLPDPVHHYDVNSNVSNVCCVVPPCVVVVND/DWADDQDWAADDPDDPQWDKDKDWDDDPNRTDIAIATEHFAKEFEWEQAPQQQFIKKKKFFDVVQLVVLLCVVPPCQRVVRHDPDIDGRPDDDTSVSRMEIETQMDGPPDPPDDNLRRNQVSCCQAAQFHDDSVQKDWDDKDFPPVRHYGYIYTYIYGYGYPVRRHDRHQHDVVVVGGMHMDTGHLVCQQVQLPDPVHHYDVNSNVSNVCCVVPPCVVVVND